Protein AF-0000000065852714 (afdb_homodimer)

Nearest PDB structures (foldseek):
  5vo3-assembly1_A-2  TM=8.495E-01  e=6.512E-72  Haemophilus influenzae
  7lgp-assembly1_A  TM=9.916E-01  e=3.479E-65  Shigella flexneri 2a str. 301
  4ppz-assembly1_A  TM=9.701E-01  e=4.986E-59  Neisseria meningitidis MC58
  1vgy-assembly1_B  TM=9.489E-01  e=3.589E-58  Neisseria meningitidis MC58
  8f8o-assembly1_A  TM=8.451E-01  e=3.925E-59  Acinetobacter baumannii ATCC 17978

Structure (mmCIF, N/CA/C/O backbone):
data_AF-0000000065852714-model_v1
#
loop_
_entity.id
_entity.type
_entity.pdbx_description
1 polymer 'Succinyl-diaminopimelate desuccinylase'
#
loop_
_atom_site.group_PDB
_atom_site.id
_atom_site.type_symbol
_atom_site.label_atom_id
_atom_site.label_alt_id
_atom_site.label_comp_id
_atom_site.label_asym_id
_atom_site.label_entity_id
_atom_site.label_seq_id
_atom_site.pdbx_PDB_ins_code
_atom_site.Cartn_x
_atom_site.Cartn_y
_atom_site.Cartn_z
_atom_site.occupancy
_atom_site.B_iso_or_equiv
_atom_site.auth_seq_id
_atom_site.auth_comp_id
_atom_site.auth_asym_id
_atom_site.auth_atom_id
_atom_site.pdbx_PDB_model_num
ATOM 1 N N . MET A 1 1 ? -9.328 -41.938 -34.969 1 91.12 1 MET A N 1
ATOM 2 C CA . MET A 1 1 ? -8.758 -41.156 -33.906 1 91.12 1 MET A CA 1
ATOM 3 C C . MET A 1 1 ? -9.273 -39.719 -33.938 1 91.12 1 MET A C 1
ATOM 5 O O . MET A 1 1 ? -9.75 -39.188 -32.938 1 91.12 1 MET A O 1
ATOM 9 N N . LYS A 1 2 ? -9.367 -39.156 -35.125 1 94.44 2 LYS A N 1
ATOM 10 C CA . LYS A 1 2 ? -9.773 -37.75 -35.25 1 94.44 2 LYS A CA 1
ATOM 11 C C . LYS A 1 2 ? -11.195 -37.531 -34.719 1 94.44 2 LYS A C 1
ATOM 13 O O . LYS A 1 2 ? -11.414 -36.719 -33.844 1 94.44 2 LYS A O 1
ATOM 18 N N . HIS A 1 3 ? -12.102 -38.344 -35.188 1 96.19 3 HIS A N 1
ATOM 19 C CA . HIS A 1 3 ? -13.492 -38.188 -34.812 1 96.19 3 HIS A CA 1
ATOM 20 C C . HIS A 1 3 ? -13.672 -38.375 -33.312 1 96.19 3 HIS A C 1
ATOM 22 O O . HIS A 1 3 ? -14.359 -37.594 -32.656 1 96.19 3 HIS A O 1
ATOM 28 N N . ASN A 1 4 ? -13.055 -39.375 -32.719 1 97.69 4 ASN A N 1
ATOM 29 C CA . ASN A 1 4 ? -13.195 -39.688 -31.312 1 97.69 4 ASN A CA 1
ATOM 30 C C . ASN A 1 4 ? -12.617 -38.562 -30.438 1 97.69 4 ASN A C 1
ATOM 32 O O . ASN A 1 4 ? -13.211 -38.219 -29.422 1 97.69 4 ASN A O 1
ATOM 36 N N . ILE A 1 5 ? -11.492 -38.031 -30.875 1 98.62 5 ILE A N 1
ATOM 37 C CA . ILE A 1 5 ? -10.852 -36.969 -30.094 1 98.62 5 ILE A CA 1
ATOM 38 C C . ILE A 1 5 ? -11.727 -35.719 -30.109 1 98.62 5 ILE A C 1
ATOM 40 O O . ILE A 1 5 ? -11.992 -35.125 -29.062 1 98.62 5 ILE A O 1
ATOM 44 N N . ILE A 1 6 ? -12.203 -35.375 -31.297 1 98.69 6 ILE A N 1
ATOM 45 C CA . ILE A 1 6 ? -12.945 -34.125 -31.453 1 98.69 6 ILE A CA 1
ATOM 46 C C . ILE A 1 6 ? -14.297 -34.25 -30.75 1 98.69 6 ILE A C 1
ATOM 48 O O . ILE A 1 6 ? -14.719 -33.312 -30.062 1 98.69 6 ILE A O 1
ATOM 52 N N . GLU A 1 7 ? -14.883 -35.344 -30.891 1 98.69 7 GLU A N 1
ATOM 53 C CA . GLU A 1 7 ? -16.172 -35.562 -30.219 1 98.69 7 GLU A CA 1
ATOM 54 C C . GLU A 1 7 ? -16.031 -35.469 -28.703 1 98.69 7 GLU A C 1
ATOM 56 O O . GLU A 1 7 ? -16.812 -34.812 -28.047 1 98.69 7 GLU A O 1
ATOM 61 N N . LEU A 1 8 ? -15.055 -36.125 -28.203 1 98.75 8 LEU A N 1
ATOM 62 C CA . LEU A 1 8 ? -14.852 -36.094 -26.75 1 98.75 8 LEU A CA 1
ATOM 63 C C . LEU A 1 8 ? -14.492 -34.688 -26.297 1 98.75 8 LEU A C 1
ATOM 65 O O . LEU A 1 8 ? -15 -34.219 -25.266 1 98.75 8 LEU A O 1
ATOM 69 N N . ALA A 1 9 ? -13.633 -34 -27.047 1 98.81 9 ALA A N 1
ATOM 70 C CA . ALA A 1 9 ? -13.25 -32.625 -26.688 1 98.81 9 ALA A CA 1
ATOM 71 C C . ALA A 1 9 ? -14.461 -31.703 -26.672 1 98.81 9 ALA A C 1
ATOM 73 O O . ALA A 1 9 ? -14.633 -30.922 -25.719 1 98.81 9 ALA A O 1
ATOM 74 N N . GLN A 1 10 ? -15.273 -31.797 -27.625 1 98.81 10 GLN A N 1
ATOM 75 C CA . GLN A 1 10 ? -16.469 -30.969 -27.688 1 98.81 10 GLN A CA 1
ATOM 76 C C . GLN A 1 10 ? -17.406 -31.25 -26.5 1 98.81 10 GLN A C 1
ATOM 78 O O . GLN A 1 10 ? -17.938 -30.312 -25.891 1 98.81 10 GLN A O 1
ATOM 83 N N . ASN A 1 11 ? -17.578 -32.531 -26.266 1 98.81 11 ASN A N 1
ATOM 84 C CA . ASN A 1 11 ? -18.453 -32.906 -25.156 1 98.81 11 ASN A CA 1
ATOM 85 C C . ASN A 1 11 ? -17.938 -32.344 -23.828 1 98.81 11 ASN A C 1
ATOM 87 O O . ASN A 1 11 ? -18.719 -31.906 -22.984 1 98.81 11 ASN A O 1
ATOM 91 N N . LEU A 1 12 ? -16.672 -32.406 -23.641 1 98.88 12 LEU A N 1
ATOM 92 C CA . LEU A 1 12 ? -16.078 -31.875 -22.422 1 98.88 12 LEU A CA 1
ATOM 93 C C . LEU A 1 12 ? -16.203 -30.359 -22.359 1 98.88 12 LEU A C 1
ATOM 95 O O . LEU A 1 12 ? -16.562 -29.812 -21.312 1 98.88 12 LEU A O 1
ATOM 99 N N . ILE A 1 13 ? -15.938 -29.656 -23.469 1 98.81 13 ILE A N 1
ATOM 100 C CA . ILE A 1 13 ? -15.961 -28.203 -23.516 1 98.81 13 ILE A CA 1
ATOM 101 C C . ILE A 1 13 ? -17.375 -27.703 -23.266 1 98.81 13 ILE A C 1
ATOM 103 O O . ILE A 1 13 ? -17.578 -26.672 -22.609 1 98.81 13 ILE A O 1
ATOM 107 N N . ARG A 1 14 ? -18.312 -28.422 -23.703 1 98.69 14 ARG A N 1
ATOM 108 C CA . ARG A 1 14 ? -19.719 -28.016 -23.578 1 98.69 14 ARG A CA 1
ATOM 109 C C . ARG A 1 14 ? -20.172 -28.125 -22.125 1 98.69 14 ARG A C 1
ATOM 111 O O . ARG A 1 14 ? -21.281 -27.672 -21.797 1 98.69 14 ARG A O 1
ATOM 118 N N . ARG A 1 15 ? -19.359 -28.672 -21.266 1 98.44 15 ARG A N 1
ATOM 119 C CA . ARG A 1 15 ? -19.609 -28.672 -19.828 1 98.44 15 ARG A CA 1
ATOM 120 C C . ARG A 1 15 ? -18.891 -27.516 -19.141 1 98.44 15 ARG A C 1
ATOM 122 O O . ARG A 1 15 ? -17.672 -27.469 -19.125 1 98.44 15 ARG A O 1
ATOM 129 N N . PRO A 1 16 ? -19.641 -26.531 -18.594 1 98.31 16 PRO A N 1
ATOM 130 C CA . PRO A 1 16 ? -19 -25.359 -17.984 1 98.31 16 PRO A CA 1
ATOM 131 C C . PRO A 1 16 ? -18.391 -25.656 -16.625 1 98.31 16 PRO A C 1
ATOM 133 O O . PRO A 1 16 ? -18.859 -25.141 -15.602 1 98.31 16 PRO A O 1
ATOM 136 N N . SER A 1 17 ? -17.328 -26.375 -16.594 1 98.44 17 SER A N 1
ATOM 137 C CA . SER A 1 17 ? -16.703 -26.859 -15.375 1 98.44 17 SER A CA 1
ATOM 138 C C . SER A 1 17 ? -15.758 -25.828 -14.781 1 98.44 17 SER A C 1
ATOM 140 O O . SER A 1 17 ? -14.57 -26.094 -14.586 1 98.44 17 SER A O 1
ATOM 142 N N . VAL A 1 18 ? -16.312 -24.703 -14.414 1 97.5 18 VAL A N 1
ATOM 143 C CA . VAL A 1 18 ? -15.508 -23.672 -13.773 1 97.5 18 VAL A CA 1
ATOM 144 C C . VAL A 1 18 ? -15.055 -24.156 -12.398 1 97.5 18 VAL A C 1
ATOM 146 O O . VAL A 1 18 ? -15.867 -24.641 -11.609 1 97.5 18 VAL A O 1
ATOM 149 N N . SER A 1 19 ? -13.766 -24.078 -12.07 1 95.69 19 SER A N 1
ATOM 150 C CA . SER A 1 19 ? -13.125 -24.625 -10.883 1 95.69 19 SER A CA 1
ATOM 151 C C . SER A 1 19 ? -13.898 -24.266 -9.617 1 95.69 19 SER A C 1
ATOM 153 O O . SER A 1 19 ? -14.266 -23.109 -9.422 1 95.69 19 SER A O 1
ATOM 155 N N . PRO A 1 20 ? -14.133 -25.219 -8.797 1 95.5 20 PRO A N 1
ATOM 156 C CA . PRO A 1 20 ? -13.695 -26.625 -8.875 1 95.5 20 PRO A CA 1
ATOM 157 C C . PRO A 1 20 ? -14.805 -27.562 -9.344 1 95.5 20 PRO A C 1
ATOM 159 O O . PRO A 1 20 ? -14.734 -28.766 -9.109 1 95.5 20 PRO A O 1
ATOM 162 N N . ASP A 1 21 ? -15.781 -26.984 -9.945 1 96.81 21 ASP A N 1
ATOM 163 C CA . ASP A 1 21 ? -16.953 -27.75 -10.383 1 96.81 21 ASP A CA 1
ATOM 164 C C . ASP A 1 21 ? -16.625 -28.578 -11.625 1 96.81 21 ASP A C 1
ATOM 166 O O . ASP A 1 21 ? -16.438 -28.016 -12.711 1 96.81 21 ASP A O 1
ATOM 170 N N . ASP A 1 22 ? -16.672 -29.844 -11.57 1 97.75 22 ASP A N 1
ATOM 171 C CA . ASP A 1 22 ? -16.281 -30.766 -12.641 1 97.75 22 ASP A CA 1
ATOM 172 C C . ASP A 1 22 ? -17.344 -30.828 -13.727 1 97.75 22 ASP A C 1
ATOM 174 O O . ASP A 1 22 ? -17.031 -31.047 -14.906 1 97.75 22 ASP A O 1
ATOM 178 N N . GLN A 1 23 ? -18.594 -30.672 -13.367 1 98.19 23 GLN A N 1
ATOM 179 C CA . GLN A 1 23 ? -19.75 -30.672 -14.25 1 98.19 23 GLN A CA 1
ATOM 180 C C . GLN A 1 23 ? -19.828 -31.969 -15.047 1 98.19 23 GLN A C 1
ATOM 182 O O . GLN A 1 23 ? -20.188 -31.969 -16.219 1 98.19 23 GLN A O 1
ATOM 187 N N . GLY A 1 24 ? -19.375 -33.094 -14.43 1 98.5 24 GLY A N 1
ATOM 188 C CA . GLY A 1 24 ? -19.562 -34.406 -15.023 1 98.5 24 GLY A CA 1
ATOM 189 C C . GLY A 1 24 ? -18.469 -34.781 -16.031 1 98.5 24 GLY A C 1
ATOM 190 O O . GLY A 1 24 ? -18.484 -35.844 -16.609 1 98.5 24 GLY A O 1
ATOM 191 N N . CYS A 1 25 ? -17.547 -33.906 -16.234 1 98.81 25 CYS A N 1
ATOM 192 C CA . CYS A 1 25 ? -16.469 -34.188 -17.188 1 98.81 25 CYS A CA 1
ATOM 193 C C . CYS A 1 25 ? -15.742 -35.469 -16.828 1 98.81 25 CYS A C 1
ATOM 195 O O . CYS A 1 25 ? -15.516 -36.312 -17.703 1 98.81 25 CYS A O 1
ATOM 197 N N . GLN A 1 26 ? -15.344 -35.625 -15.625 1 98.88 26 GLN A N 1
ATOM 198 C CA . GLN A 1 26 ? -14.586 -36.812 -15.211 1 98.88 26 GLN A CA 1
ATOM 199 C C . GLN A 1 26 ? -15.422 -38.062 -15.359 1 98.88 26 GLN A C 1
ATOM 201 O O . GLN A 1 26 ? -14.891 -39.125 -15.703 1 98.88 26 GLN A O 1
ATOM 206 N N . GLN A 1 27 ? -16.672 -37.938 -15.023 1 98.69 27 GLN A N 1
ATOM 207 C CA . GLN A 1 27 ? -17.562 -39.094 -15.195 1 98.69 27 GLN A CA 1
ATOM 208 C C . GLN A 1 27 ? -17.594 -39.562 -16.656 1 98.69 27 GLN A C 1
ATOM 210 O O . GLN A 1 27 ? -17.594 -40.75 -16.938 1 98.69 27 GLN A O 1
ATOM 215 N N . MET A 1 28 ? -17.688 -38.594 -17.516 1 98.56 28 MET A N 1
ATOM 216 C CA . MET A 1 28 ? -17.672 -38.906 -18.938 1 98.56 28 MET A CA 1
ATOM 217 C C . MET A 1 28 ? -16.406 -39.656 -19.328 1 98.56 28 MET A C 1
ATOM 219 O O . MET A 1 28 ? -16.453 -40.656 -20.047 1 98.56 28 MET A O 1
ATOM 223 N N . ILE A 1 29 ? -15.328 -39.188 -18.875 1 98.81 29 ILE A N 1
ATOM 224 C CA . ILE A 1 29 ? -14.047 -39.812 -19.172 1 98.81 29 ILE A CA 1
ATOM 225 C C . ILE A 1 29 ? -13.984 -41.219 -18.547 1 98.81 29 ILE A C 1
ATOM 227 O O . ILE A 1 29 ? -13.594 -42.188 -19.203 1 98.81 29 ILE A O 1
ATOM 231 N N . ALA A 1 30 ? -14.383 -41.312 -17.312 1 98.75 30 ALA A N 1
ATOM 232 C CA . ALA A 1 30 ? -14.344 -42.594 -16.578 1 98.75 30 ALA A CA 1
ATOM 233 C C . ALA A 1 30 ? -15.164 -43.656 -17.297 1 98.75 30 ALA A C 1
ATOM 235 O O . ALA A 1 30 ? -14.758 -44.812 -17.359 1 98.75 30 ALA A O 1
ATOM 236 N N . GLN A 1 31 ? -16.281 -43.25 -17.766 1 98.38 31 GLN A N 1
ATOM 237 C CA . GLN A 1 31 ? -17.141 -44.219 -18.453 1 98.38 31 GLN A CA 1
ATOM 238 C C . GLN A 1 31 ? -16.453 -44.812 -19.672 1 98.38 31 GLN A C 1
ATOM 240 O O . GLN A 1 31 ? -16.547 -46 -19.938 1 98.38 31 GLN A O 1
ATOM 245 N N . ARG A 1 32 ? -15.812 -44 -20.391 1 97.62 32 ARG A N 1
ATOM 246 C CA . ARG A 1 32 ? -15.078 -44.469 -21.562 1 97.62 32 ARG A CA 1
ATOM 247 C C . ARG A 1 32 ? -13.945 -45.406 -21.156 1 97.62 32 ARG A C 1
ATOM 249 O O . ARG A 1 32 ? -13.773 -46.469 -21.766 1 97.62 32 ARG A O 1
ATOM 256 N N . LEU A 1 33 ? -13.234 -45.031 -20.156 1 98.38 33 LEU A N 1
ATOM 257 C CA . LEU A 1 33 ? -12.094 -45.812 -19.688 1 98.38 33 LEU A CA 1
ATOM 258 C C . LEU A 1 33 ? -12.555 -47.156 -19.109 1 98.38 33 LEU A C 1
ATOM 260 O O . LEU A 1 33 ? -11.914 -48.188 -19.328 1 98.38 33 LEU A O 1
ATOM 264 N N . GLU A 1 34 ? -13.57 -47.062 -18.406 1 98.06 34 GLU A N 1
ATOM 265 C CA . GLU A 1 34 ? -14.109 -48.281 -17.781 1 98.06 34 GLU A CA 1
ATOM 266 C C . GLU A 1 34 ? -14.477 -49.312 -18.844 1 98.06 34 GLU A C 1
ATOM 268 O O . GLU A 1 34 ? -14.25 -50.5 -18.641 1 98.06 34 GLU A O 1
ATOM 273 N N . LYS A 1 35 ? -15.055 -48.906 -19.875 1 96.94 35 LYS A N 1
ATOM 274 C CA . LYS A 1 35 ? -15.445 -49.781 -20.969 1 96.94 35 LYS A CA 1
ATOM 275 C C . LYS A 1 35 ? -14.234 -50.5 -21.562 1 96.94 35 LYS A C 1
ATOM 277 O O . LYS A 1 35 ? -14.367 -51.594 -22.109 1 96.94 35 LYS A O 1
ATOM 282 N N . LEU A 1 36 ? -13.156 -49.938 -21.375 1 96.56 36 LEU A N 1
ATOM 283 C CA . LEU A 1 36 ? -11.93 -50.5 -21.938 1 96.56 36 LEU A CA 1
ATOM 284 C C . LEU A 1 36 ? -11.203 -51.344 -20.922 1 96.56 36 LEU A C 1
ATOM 286 O O . LEU A 1 36 ? -10.148 -51.938 -21.219 1 96.56 36 LEU A O 1
ATOM 290 N N . GLY A 1 37 ? -11.68 -51.406 -19.688 1 97.69 37 GLY A N 1
ATOM 291 C CA . GLY A 1 37 ? -11.094 -52.281 -18.672 1 97.69 37 GLY A CA 1
ATOM 292 C C . GLY A 1 37 ? -10.258 -51.531 -17.656 1 97.69 37 GLY A C 1
ATOM 293 O O . GLY A 1 37 ? -9.578 -52.125 -16.844 1 97.69 37 GLY A O 1
ATOM 294 N N . PHE A 1 38 ? -10.258 -50.219 -17.703 1 98.56 38 PHE A N 1
ATOM 295 C CA . PHE A 1 38 ? -9.594 -49.469 -16.641 1 98.56 38 PHE A CA 1
ATOM 296 C C . PHE A 1 38 ? -10.32 -49.656 -15.312 1 98.56 38 PHE A C 1
ATOM 298 O O . PHE A 1 38 ? -11.547 -49.656 -15.266 1 98.56 38 PHE A O 1
ATOM 305 N N . THR A 1 39 ? -9.547 -49.781 -14.258 1 98.56 39 THR A N 1
ATOM 306 C CA . THR A 1 39 ? -10.094 -49.688 -12.906 1 98.56 39 THR A CA 1
ATOM 307 C C . THR A 1 39 ? -10.242 -48.219 -12.492 1 98.56 39 THR A C 1
ATOM 309 O O . THR A 1 39 ? -9.273 -47.469 -12.523 1 98.56 39 THR A O 1
ATOM 312 N N . ILE A 1 40 ? -11.484 -47.906 -12.07 1 98.69 40 ILE A N 1
ATOM 313 C CA . ILE A 1 40 ? -11.797 -46.531 -11.742 1 98.69 40 ILE A CA 1
ATOM 314 C C . ILE A 1 40 ? -11.773 -46.344 -10.227 1 98.69 40 ILE A C 1
ATOM 316 O O . ILE A 1 40 ? -12.375 -47.125 -9.484 1 98.69 40 ILE A O 1
ATOM 320 N N . GLU A 1 41 ? -11.039 -45.344 -9.828 1 98.75 41 GLU A N 1
ATOM 321 C CA . GLU A 1 41 ? -11.086 -44.938 -8.43 1 98.75 41 GLU A CA 1
ATOM 322 C C . GLU A 1 41 ? -11.414 -43.438 -8.32 1 98.75 41 GLU A C 1
ATOM 324 O O . GLU A 1 41 ? -10.617 -42.594 -8.734 1 98.75 41 GLU A O 1
ATOM 329 N N . TRP A 1 42 ? -12.594 -43.188 -7.785 1 98.56 42 TRP A N 1
ATOM 330 C CA . TRP A 1 42 ? -12.977 -41.812 -7.48 1 98.56 42 TRP A CA 1
ATOM 331 C C . TRP A 1 42 ? -12.336 -41.344 -6.176 1 98.56 42 TRP A C 1
ATOM 333 O O . TRP A 1 42 ? -12.328 -42.062 -5.184 1 98.56 42 TRP A O 1
ATOM 343 N N . MET A 1 43 ? -11.758 -40.125 -6.172 1 98.38 43 MET A N 1
ATOM 344 C CA . MET A 1 43 ? -11.125 -39.562 -4.984 1 98.38 43 MET A CA 1
ATOM 345 C C . MET A 1 43 ? -11.664 -38.156 -4.707 1 98.38 43 MET A C 1
ATOM 347 O O . MET A 1 43 ? -10.953 -37.188 -4.895 1 98.38 43 MET A O 1
ATOM 351 N N . PRO A 1 44 ? -12.859 -38.125 -4.172 1 97.81 44 PRO A N 1
ATOM 352 C CA . PRO A 1 44 ? -13.391 -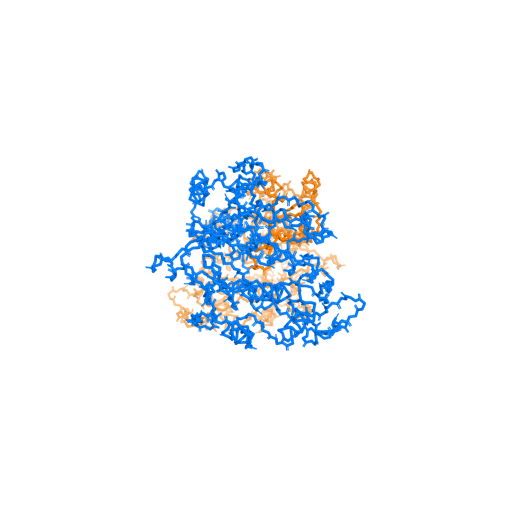36.812 -3.797 1 97.81 44 PRO A CA 1
ATOM 353 C C . PRO A 1 44 ? -12.727 -36.25 -2.545 1 97.81 44 PRO A C 1
ATOM 355 O O . PRO A 1 44 ? -12.516 -36.969 -1.57 1 97.81 44 PRO A O 1
ATOM 358 N N . PHE A 1 45 ? -12.328 -35.062 -2.574 1 97.81 45 PHE A N 1
ATOM 359 C CA . PHE A 1 45 ? -11.844 -34.312 -1.433 1 97.81 45 PHE A CA 1
ATOM 360 C C . PHE A 1 45 ? -12.547 -32.969 -1.344 1 97.81 45 PHE A C 1
ATOM 362 O O . PHE A 1 45 ? -12.359 -32.094 -2.209 1 97.81 45 PHE A O 1
ATOM 369 N N . ASN A 1 46 ? -13.383 -32.781 -0.321 1 96.62 46 ASN A N 1
ATOM 370 C CA . ASN A 1 46 ? -14.203 -31.562 -0.181 1 96.62 46 ASN A CA 1
ATOM 371 C C . ASN A 1 46 ? -15.039 -31.312 -1.429 1 96.62 46 ASN A C 1
ATOM 373 O O . ASN A 1 46 ? -15.797 -32.188 -1.859 1 96.62 46 ASN A O 1
ATOM 377 N N . ASN A 1 47 ? -14.867 -30.156 -2.051 1 96.06 47 ASN A N 1
ATOM 378 C CA . ASN A 1 47 ? -15.695 -29.844 -3.211 1 96.06 47 ASN A CA 1
ATOM 379 C C . ASN A 1 47 ? -14.977 -30.172 -4.516 1 96.06 47 ASN A C 1
ATOM 381 O O . ASN A 1 47 ? -15.391 -29.734 -5.59 1 96.06 47 ASN A O 1
ATOM 385 N N . THR A 1 48 ? -13.93 -30.984 -4.41 1 97.81 48 THR A N 1
ATOM 386 C CA . THR A 1 48 ? -13.102 -31.297 -5.566 1 97.81 48 THR A CA 1
ATOM 387 C C . THR A 1 48 ? -13.211 -32.781 -5.922 1 97.81 48 THR A C 1
ATOM 389 O O . THR A 1 48 ? -13.102 -33.625 -5.051 1 97.81 48 THR A O 1
ATOM 392 N N . LEU A 1 49 ? -13.492 -33.031 -7.18 1 98.25 49 LEU A N 1
ATOM 393 C CA . LEU A 1 49 ? -13.5 -34.406 -7.664 1 98.25 49 LEU A CA 1
ATOM 394 C C . LEU A 1 49 ? -12.188 -34.75 -8.359 1 98.25 49 LEU A C 1
ATOM 396 O O . LEU A 1 49 ? -11.656 -33.938 -9.133 1 98.25 49 LEU A O 1
ATOM 400 N N . ASN A 1 50 ? -11.648 -35.906 -8.016 1 98.75 50 ASN A N 1
ATOM 401 C CA . ASN A 1 50 ? -10.453 -36.469 -8.656 1 98.75 50 ASN A CA 1
ATOM 402 C C . ASN A 1 50 ? -10.664 -37.906 -9.125 1 98.75 50 ASN A C 1
ATOM 404 O O . ASN A 1 50 ? -11.398 -38.656 -8.492 1 98.75 50 ASN A O 1
ATOM 408 N N . LEU A 1 51 ? -10.023 -38.188 -10.227 1 98.81 51 LEU A N 1
ATOM 409 C CA . LEU A 1 51 ? -10.102 -39.5 -10.812 1 98.81 51 LEU A CA 1
ATOM 410 C C . LEU A 1 51 ? -8.719 -40.156 -10.914 1 98.81 51 LEU A C 1
ATOM 412 O O . LEU A 1 51 ? -7.785 -39.531 -11.438 1 98.81 51 LEU A O 1
ATOM 416 N N . TRP A 1 52 ? -8.539 -41.281 -10.312 1 98.81 52 TRP A N 1
ATOM 417 C CA . TRP A 1 52 ? -7.406 -42.188 -10.523 1 98.81 52 TRP A CA 1
ATOM 418 C C . TRP A 1 52 ? -7.836 -43.469 -11.227 1 98.81 52 TRP A C 1
ATOM 420 O O . TRP A 1 52 ? -8.602 -44.25 -10.664 1 98.81 52 TRP A O 1
ATOM 430 N N . ALA A 1 53 ? -7.43 -43.656 -12.492 1 98.81 53 ALA A N 1
ATOM 431 C CA . ALA A 1 53 ? -7.816 -44.812 -13.289 1 98.81 53 ALA A CA 1
ATOM 432 C C . ALA A 1 53 ? -6.59 -45.562 -13.789 1 98.81 53 ALA A C 1
ATOM 434 O O . ALA A 1 53 ? -5.594 -44.969 -14.18 1 98.81 53 ALA A O 1
ATOM 435 N N . LYS A 1 54 ? -6.637 -46.875 -13.773 1 98.56 54 LYS A N 1
ATOM 436 C CA . LYS A 1 54 ? -5.484 -47.688 -14.18 1 98.56 54 LYS A CA 1
ATOM 437 C C . LYS A 1 54 ? -5.91 -48.844 -15.078 1 98.56 54 LYS A C 1
ATOM 439 O O . LYS A 1 54 ? -6.988 -49.406 -14.898 1 98.56 54 LYS A O 1
ATOM 444 N N . HIS A 1 55 ? -5.102 -49.125 -15.977 1 98.69 55 HIS A N 1
ATOM 445 C CA . HIS A 1 55 ? -5.18 -50.344 -16.797 1 98.69 55 HIS A CA 1
ATOM 446 C C . HIS A 1 55 ? -3.842 -51.062 -16.844 1 98.69 55 HIS A C 1
ATOM 448 O O . HIS A 1 55 ? -2.801 -50.438 -17.078 1 98.69 55 HIS A O 1
ATOM 454 N N . GLY A 1 56 ? -3.904 -52.344 -16.703 1 97.06 56 GLY A N 1
ATOM 455 C CA . GLY A 1 56 ? -2.686 -53.125 -16.641 1 97.06 56 GLY A CA 1
ATOM 456 C C . GLY A 1 56 ? -2.152 -53.312 -15.227 1 97.06 56 GLY A C 1
ATOM 457 O O . GLY A 1 56 ? -2.83 -52.938 -14.258 1 97.06 56 GLY A O 1
ATOM 458 N N . CYS A 1 57 ? -1.037 -54.062 -15.164 1 93.69 57 CYS A N 1
ATOM 459 C CA . CYS A 1 57 ? -0.429 -54.312 -13.867 1 93.69 57 CYS A CA 1
ATOM 460 C C . CYS A 1 57 ? 1.092 -54.281 -13.953 1 93.69 57 CYS A C 1
ATOM 462 O O . CYS A 1 57 ? 1.663 -54.531 -15.008 1 93.69 57 CYS A O 1
ATOM 464 N N . GLY A 1 58 ? 1.682 -53.781 -12.844 1 93.12 58 GLY A N 1
ATOM 465 C CA . GLY A 1 58 ? 3.133 -53.781 -12.75 1 93.12 58 GLY A CA 1
ATOM 466 C C . GLY A 1 58 ? 3.785 -52.531 -13.25 1 93.12 58 GLY A C 1
ATOM 467 O O . GLY A 1 58 ? 3.107 -51.5 -13.469 1 93.12 58 GLY A O 1
ATOM 468 N N . ALA A 1 59 ? 5.164 -52.531 -13.422 1 95.81 59 ALA A N 1
ATOM 469 C CA . ALA A 1 59 ? 5.969 -51.375 -13.828 1 95.81 59 ALA A CA 1
ATOM 470 C C . ALA A 1 59 ? 6.324 -51.469 -15.312 1 95.81 59 ALA A C 1
ATOM 472 O O . ALA A 1 59 ? 6.406 -52.531 -15.883 1 95.81 59 ALA A O 1
ATOM 473 N N . PRO A 1 60 ? 6.48 -50.406 -15.875 1 98 60 PRO A N 1
ATOM 474 C CA . PRO A 1 60 ? 6.371 -49.031 -15.32 1 98 60 PRO A CA 1
ATOM 475 C C . PRO A 1 60 ? 4.93 -48.531 -15.273 1 98 60 PRO A C 1
ATOM 477 O O . PRO A 1 60 ? 4.066 -49.062 -15.977 1 98 60 PRO A O 1
ATOM 480 N N . VAL A 1 61 ? 4.672 -47.625 -14.375 1 98.56 61 VAL A N 1
ATOM 481 C CA . VAL A 1 61 ? 3.396 -46.906 -14.344 1 98.56 61 VAL A CA 1
ATOM 482 C C . VAL A 1 61 ? 3.514 -45.594 -15.109 1 98.56 61 VAL A C 1
ATOM 484 O O . VAL A 1 61 ? 4.293 -44.719 -14.734 1 98.56 61 VAL A O 1
ATOM 487 N N . ILE A 1 62 ? 2.74 -45.5 -16.203 1 98.69 62 ILE A N 1
ATOM 488 C CA . ILE A 1 62 ? 2.678 -44.281 -17.031 1 98.69 62 ILE A CA 1
ATOM 489 C C . ILE A 1 62 ? 1.357 -43.562 -16.781 1 98.69 62 ILE A C 1
ATOM 491 O O . ILE A 1 62 ? 0.285 -44.094 -17.078 1 98.69 62 ILE A O 1
ATOM 495 N N . ALA A 1 63 ? 1.482 -42.344 -16.25 1 98.81 63 ALA A N 1
ATOM 496 C CA . ALA A 1 63 ? 0.267 -41.594 -15.93 1 98.81 63 ALA A CA 1
ATOM 497 C C . ALA A 1 63 ? 0.079 -40.438 -16.891 1 98.81 63 ALA A C 1
ATOM 499 O O . ALA A 1 63 ? 1.015 -39.656 -17.141 1 98.81 63 ALA A O 1
ATOM 500 N N . PHE A 1 64 ? -1.102 -40.344 -17.469 1 98.88 64 PHE A N 1
ATOM 501 C CA . PHE A 1 64 ? -1.581 -39.094 -18.062 1 98.88 64 PHE A CA 1
ATOM 502 C C . PHE A 1 64 ? -2.258 -38.219 -17 1 98.88 64 PHE A C 1
ATOM 504 O O . PHE A 1 64 ? -3.178 -38.656 -16.312 1 98.88 64 PHE A O 1
ATOM 511 N N . ALA A 1 65 ? -1.724 -37.031 -16.859 1 98.75 65 ALA A N 1
ATOM 512 C CA . ALA A 1 65 ? -2.293 -36.125 -15.867 1 98.75 65 ALA A CA 1
ATOM 513 C C . ALA A 1 65 ? -2.91 -34.906 -16.531 1 98.75 65 ALA A C 1
ATOM 515 O O . ALA A 1 65 ? -2.359 -34.375 -17.516 1 98.75 65 ALA A O 1
ATOM 516 N N . GLY A 1 66 ? -4.02 -34.438 -16.016 1 98.25 66 GLY A N 1
ATOM 517 C CA . GLY A 1 66 ? -4.695 -33.25 -16.5 1 98.25 66 GLY A CA 1
ATOM 518 C C . GLY A 1 66 ? -5.836 -32.781 -15.617 1 98.25 66 GLY A C 1
ATOM 519 O O . GLY A 1 66 ? -6.008 -33.312 -14.508 1 98.25 66 GLY A O 1
ATOM 520 N N . HIS A 1 67 ? -6.535 -31.719 -16.016 1 98.62 67 HIS A N 1
ATOM 521 C CA . HIS A 1 67 ? -7.633 -31.188 -15.211 1 98.62 67 HIS A CA 1
ATOM 522 C C . HIS A 1 67 ? -8.836 -30.828 -16.078 1 98.62 67 HIS A C 1
ATOM 524 O O . HIS A 1 67 ? -8.672 -30.469 -17.25 1 98.62 67 HIS A O 1
ATOM 530 N N . THR A 1 68 ? -10 -30.969 -15.492 1 98.75 68 THR A N 1
ATOM 531 C CA . THR A 1 68 ? -11.242 -30.734 -16.219 1 98.75 68 THR A CA 1
ATOM 532 C C . THR A 1 68 ? -11.766 -29.328 -15.938 1 98.75 68 THR A C 1
ATOM 534 O O . THR A 1 68 ? -12.633 -28.828 -16.672 1 98.75 68 THR A O 1
ATOM 537 N N . ASP A 1 69 ? -11.273 -28.719 -14.82 1 98.25 69 ASP A N 1
ATOM 538 C CA . ASP A 1 69 ? -11.758 -27.391 -14.469 1 98.25 69 ASP A CA 1
ATOM 539 C C . ASP A 1 69 ? -11.156 -26.328 -15.383 1 98.25 69 ASP A C 1
ATOM 541 O O . ASP A 1 69 ? -10.078 -26.531 -15.953 1 98.25 69 ASP A O 1
ATOM 545 N N . VAL A 1 70 ? -11.984 -25.25 -15.547 1 97.62 70 VAL A N 1
ATOM 546 C CA . VAL A 1 70 ? -11.547 -24.125 -16.359 1 97.62 70 VAL A CA 1
ATOM 547 C C . VAL A 1 70 ? -11.703 -22.828 -15.57 1 97.62 70 VAL A C 1
ATOM 549 O O . VAL A 1 70 ? -12.367 -22.812 -14.531 1 97.62 70 VAL A O 1
ATOM 552 N N . VAL A 1 71 ? -11.031 -21.766 -15.984 1 95.5 71 VAL A N 1
ATOM 553 C CA . VAL A 1 71 ? -11.172 -20.453 -15.375 1 95.5 71 VAL A CA 1
ATOM 554 C C . VAL A 1 71 ? -12.477 -19.797 -15.828 1 95.5 71 VAL A C 1
ATOM 556 O O . VAL A 1 71 ? -13.07 -20.219 -16.828 1 95.5 71 VAL A O 1
ATOM 559 N N . PRO A 1 72 ? -12.953 -18.812 -15.109 1 94 72 PRO A N 1
ATOM 560 C CA . PRO A 1 72 ? -14.148 -18.094 -15.547 1 94 72 PRO A CA 1
ATOM 561 C C . PRO A 1 72 ? -14.023 -17.547 -16.969 1 94 72 PRO A C 1
ATOM 563 O O . PRO A 1 72 ? -12.914 -17.281 -17.422 1 94 72 PRO A O 1
ATOM 566 N N . THR A 1 73 ? -15.133 -17.344 -17.641 1 94.94 73 THR A N 1
ATOM 567 C CA . THR A 1 73 ? -15.148 -16.969 -19.047 1 94.94 73 THR A CA 1
ATOM 568 C C . THR A 1 73 ? -14.906 -15.477 -19.219 1 94.94 73 THR A C 1
ATOM 570 O O . THR A 1 73 ? -14.609 -15 -20.312 1 94.94 73 THR A O 1
ATOM 573 N N . GLY A 1 74 ? -15.031 -14.789 -18.172 1 91.31 74 GLY A N 1
ATOM 574 C CA . GLY A 1 74 ? -15.133 -13.344 -18.328 1 91.31 74 GLY A CA 1
ATOM 575 C C . GLY A 1 74 ? -16.438 -12.906 -18.969 1 91.31 74 GLY A C 1
ATOM 576 O O . GLY A 1 74 ? -17.469 -13.586 -18.828 1 91.31 74 GLY A O 1
ATOM 577 N N . ASP A 1 75 ? -16.469 -11.719 -19.641 1 93.5 75 ASP A N 1
ATOM 578 C CA . ASP A 1 75 ? -17.656 -11.188 -20.297 1 93.5 75 ASP A CA 1
ATOM 579 C C . ASP A 1 75 ? -18.016 -12 -21.531 1 93.5 75 ASP A C 1
ATOM 581 O O . ASP A 1 75 ? -17.328 -11.906 -22.562 1 93.5 75 ASP A O 1
ATOM 585 N N . LYS A 1 76 ? -19.109 -12.703 -21.531 1 93.62 76 LYS A N 1
ATOM 586 C CA . LYS A 1 76 ? -19.531 -13.602 -22.594 1 93.62 76 LYS A CA 1
ATOM 587 C C . LYS A 1 76 ? -19.781 -12.828 -23.891 1 93.62 76 LYS A C 1
ATOM 589 O O . LYS A 1 76 ? -19.609 -13.375 -24.984 1 93.62 76 LYS A O 1
ATOM 594 N N . SER A 1 77 ? -20.062 -11.57 -23.656 1 96 77 SER A N 1
ATOM 595 C CA . SER A 1 77 ? -20.375 -10.758 -24.828 1 96 77 SER A CA 1
ATOM 596 C C . SER A 1 77 ? -19.141 -10.5 -25.672 1 96 77 SER A C 1
ATOM 598 O O . SER A 1 77 ? -19.266 -10.109 -26.844 1 96 77 SER A O 1
ATOM 600 N N . GLN A 1 78 ? -18.047 -10.797 -25.141 1 95.81 78 GLN A N 1
ATOM 601 C CA . GLN A 1 78 ? -16.797 -10.547 -25.859 1 95.81 78 GLN A CA 1
ATOM 602 C C . GLN A 1 78 ? -16.375 -11.773 -26.656 1 95.81 78 GLN A C 1
ATOM 604 O O . GLN A 1 78 ? -15.398 -11.719 -27.406 1 95.81 78 GLN A O 1
ATOM 609 N N . TRP A 1 79 ? -17.109 -12.844 -26.5 1 96.69 79 TRP A N 1
ATOM 610 C CA . TRP A 1 79 ? -16.781 -14.07 -27.219 1 96.69 79 TRP A CA 1
ATOM 611 C C . TRP A 1 79 ? -17.438 -14.086 -28.594 1 96.69 79 TRP A C 1
ATOM 613 O O . TRP A 1 79 ? -18.625 -13.766 -28.719 1 96.69 79 TRP A O 1
ATOM 623 N N . VAL A 1 80 ? -16.625 -14.383 -29.578 1 97.19 80 VAL A N 1
ATOM 624 C CA . VAL A 1 80 ? -17.188 -14.547 -30.906 1 97.19 80 VAL A CA 1
ATOM 625 C C . VAL A 1 80 ? -18.109 -15.766 -30.938 1 97.19 80 VAL A C 1
ATOM 627 O O . VAL A 1 80 ? -19.188 -15.719 -31.547 1 97.19 80 VAL A O 1
ATOM 630 N N . TYR A 1 81 ? -17.641 -16.891 -30.391 1 97.44 81 TYR A N 1
ATOM 631 C CA . TYR A 1 81 ? -18.422 -18.094 -30.172 1 97.44 81 TYR A CA 1
ATOM 632 C C . TYR A 1 81 ? -18.594 -18.375 -28.688 1 97.44 81 TYR A C 1
ATOM 634 O O . TYR A 1 81 ? -17.641 -18.25 -27.906 1 97.44 81 TYR A O 1
ATOM 642 N N . PRO A 1 82 ? -19.812 -18.688 -28.312 1 97.62 82 PRO A N 1
ATOM 643 C CA . PRO A 1 82 ? -20.031 -18.891 -26.875 1 97.62 82 PRO A CA 1
ATOM 644 C C . PRO A 1 82 ? -19.047 -19.875 -26.25 1 97.62 82 PRO A C 1
ATOM 646 O O . PRO A 1 82 ? -18.719 -20.891 -26.875 1 97.62 82 PRO A O 1
ATOM 649 N N . PRO A 1 83 ? -18.562 -19.562 -25.094 1 98.44 83 PRO A N 1
ATOM 650 C CA . PRO A 1 83 ? -17.422 -20.266 -24.5 1 98.44 83 PRO A CA 1
ATOM 651 C C . PRO A 1 83 ? -17.703 -21.75 -24.281 1 98.44 83 PRO A C 1
ATOM 653 O O . PRO A 1 83 ? -16.766 -22.547 -24.141 1 98.44 83 PRO A O 1
ATOM 656 N N . PHE A 1 84 ? -18.969 -22.234 -24.266 1 98.62 84 PHE A N 1
ATOM 657 C CA . PHE A 1 84 ? -19.234 -23.625 -23.922 1 98.62 84 PHE A CA 1
ATOM 658 C C . PHE A 1 84 ? -20.078 -24.281 -25 1 98.62 84 PHE A C 1
ATOM 660 O O . PHE A 1 84 ? -20.875 -25.188 -24.703 1 98.62 84 PHE A O 1
ATOM 667 N N . GLU A 1 85 ? -19.859 -23.844 -26.219 1 98.44 85 GLU A N 1
ATOM 668 C CA . GLU A 1 85 ? -20.578 -24.453 -27.328 1 98.44 85 GLU A CA 1
ATOM 669 C C . GLU A 1 85 ? -19.656 -25.312 -28.188 1 98.44 85 GLU A C 1
ATOM 671 O O . GLU A 1 85 ? -20.125 -26.141 -28.984 1 98.44 85 GLU A O 1
ATOM 676 N N . ALA A 1 86 ? -18.359 -25.125 -28.062 1 98.56 86 ALA A N 1
ATOM 677 C CA . ALA A 1 86 ? -17.359 -25.953 -28.719 1 98.56 86 ALA A CA 1
ATOM 678 C C . ALA A 1 86 ? -17.531 -25.938 -30.234 1 98.56 86 ALA A C 1
ATOM 680 O O . ALA A 1 86 ? -17.547 -26.984 -30.875 1 98.56 86 ALA A O 1
ATOM 681 N N . GLU A 1 87 ? -17.609 -24.766 -30.734 1 98.44 87 GLU A N 1
ATOM 682 C CA . GLU A 1 87 ? -17.781 -24.625 -32.188 1 98.44 87 GLU A CA 1
ATOM 683 C C . GLU A 1 87 ? -16.453 -24.844 -32.906 1 98.44 87 GLU A C 1
ATOM 685 O O . GLU A 1 87 ? -15.398 -24.438 -32.406 1 98.44 87 GLU A O 1
ATOM 690 N N . ILE A 1 88 ? -16.562 -25.531 -34.094 1 98.5 88 ILE A N 1
ATOM 691 C CA . ILE A 1 88 ? -15.383 -25.672 -34.969 1 98.5 88 ILE A CA 1
ATOM 692 C C . ILE A 1 88 ? -15.531 -24.797 -36.188 1 98.5 88 ILE A C 1
ATOM 694 O O . ILE A 1 88 ? -16.5 -24.938 -36.938 1 98.5 88 ILE A O 1
ATOM 698 N N . VAL A 1 89 ? -14.633 -23.859 -36.281 1 98.19 89 VAL A N 1
ATOM 699 C CA . VAL A 1 89 ? -14.602 -22.969 -37.438 1 98.19 89 VAL A CA 1
ATOM 700 C C . VAL A 1 89 ? -13.203 -22.969 -38.062 1 98.19 89 VAL A C 1
ATOM 702 O O . VAL A 1 89 ? -12.227 -22.641 -37.375 1 98.19 89 VAL A O 1
ATOM 705 N N . ASP A 1 90 ? -13.07 -23.344 -39.375 1 97.06 90 ASP A N 1
ATOM 706 C CA . ASP A 1 90 ? -11.797 -23.312 -40.094 1 97.06 90 ASP A CA 1
ATOM 707 C C . ASP A 1 90 ? -10.711 -24.078 -39.312 1 97.06 90 ASP A C 1
ATOM 709 O O . ASP A 1 90 ? -9.648 -23.516 -39.031 1 97.06 90 ASP A O 1
ATOM 713 N N . ASP A 1 91 ? -10.938 -25.25 -38.812 1 98.06 91 ASP A N 1
ATOM 714 C CA . ASP A 1 91 ? -10.039 -26.203 -38.156 1 98.06 91 ASP A CA 1
ATOM 715 C C . ASP A 1 91 ? -9.742 -25.781 -36.719 1 98.06 91 ASP A C 1
ATOM 717 O O . ASP A 1 91 ? -8.828 -26.328 -36.094 1 98.06 91 ASP A O 1
ATOM 721 N N . MET A 1 92 ? -10.508 -24.734 -36.312 1 98.56 92 MET A N 1
ATOM 722 C CA . MET A 1 92 ? -10.305 -24.297 -34.938 1 98.56 92 MET A CA 1
ATOM 723 C C . MET A 1 92 ? -11.492 -24.672 -34.062 1 98.56 92 MET A C 1
ATOM 725 O O . MET A 1 92 ? -12.633 -24.344 -34.375 1 98.56 92 MET A O 1
ATOM 729 N N . LEU A 1 93 ? -11.203 -25.359 -33.031 1 98.75 93 LEU A N 1
ATOM 730 C CA . LEU A 1 93 ? -12.188 -25.688 -32 1 98.75 93 LEU A CA 1
ATOM 731 C C . LEU A 1 93 ? -12.219 -24.609 -30.906 1 98.75 93 LEU A C 1
ATOM 733 O O . LEU A 1 93 ? -11.266 -24.484 -30.141 1 98.75 93 LEU A O 1
ATOM 737 N N . TYR A 1 94 ? -13.352 -23.859 -30.828 1 98.62 94 TYR A N 1
ATOM 738 C CA . TYR A 1 94 ? -13.492 -22.75 -29.891 1 98.62 94 TYR A CA 1
ATOM 739 C C . TYR A 1 94 ? -14.188 -23.203 -28.609 1 98.62 94 TYR A C 1
ATOM 741 O O . TYR A 1 94 ? -15.133 -24 -28.656 1 98.62 94 TYR A O 1
ATOM 749 N N . GLY A 1 95 ? -13.648 -22.672 -27.5 1 98.62 95 GLY A N 1
ATOM 750 C CA . GLY A 1 95 ? -14.312 -22.891 -26.234 1 98.62 95 GLY A CA 1
ATOM 751 C C . GLY A 1 95 ? -13.375 -22.766 -25.047 1 98.62 95 GLY A C 1
ATOM 752 O O . GLY A 1 95 ? -12.18 -23.047 -25.156 1 98.62 95 GLY A O 1
ATOM 753 N N . ARG A 1 96 ? -14 -22.344 -23.875 1 98.5 96 ARG A N 1
ATOM 754 C CA . ARG A 1 96 ? -13.227 -22.344 -22.641 1 98.5 96 ARG A CA 1
ATOM 755 C C . ARG A 1 96 ? -12.766 -23.75 -22.281 1 98.5 96 ARG A C 1
ATOM 757 O O . ARG A 1 96 ? -13.586 -24.656 -22.141 1 98.5 96 ARG A O 1
ATOM 764 N N . GLY A 1 97 ? -11.43 -23.984 -22.25 1 98.06 97 GLY A N 1
ATOM 765 C CA . GLY A 1 97 ? -10.859 -25.297 -21.969 1 98.06 97 GLY A CA 1
ATOM 766 C C . GLY A 1 97 ? -10.359 -26 -23.219 1 98.06 97 GLY A C 1
ATOM 767 O O . GLY A 1 97 ? -9.727 -27.062 -23.109 1 98.06 97 GLY A O 1
ATOM 768 N N . ALA A 1 98 ? -10.523 -25.359 -24.344 1 98.62 98 ALA A N 1
ATOM 769 C CA . ALA A 1 98 ? -10.094 -26.016 -25.578 1 98.62 98 ALA A CA 1
ATOM 770 C C . ALA A 1 98 ? -8.594 -26.266 -25.562 1 98.62 98 ALA A C 1
ATOM 772 O O . ALA A 1 98 ? -8.133 -27.359 -25.891 1 98.62 98 ALA A O 1
ATOM 773 N N . ALA A 1 99 ? -7.93 -25.266 -25.156 1 98.06 99 ALA A N 1
ATOM 774 C CA . ALA A 1 99 ? -6.477 -25.359 -25.094 1 98.06 99 ALA A CA 1
ATOM 775 C C . ALA A 1 99 ? -6.016 -25.734 -23.688 1 98.06 99 ALA A C 1
ATOM 777 O O . ALA A 1 99 ? -5.109 -26.547 -23.516 1 98.06 99 ALA A O 1
ATOM 778 N N . ASP A 1 100 ? -6.641 -25.375 -22.562 1 97.31 100 ASP A N 1
ATOM 779 C CA . ASP A 1 100 ? -6.211 -25.531 -21.172 1 97.31 100 ASP A CA 1
ATOM 780 C C . ASP A 1 100 ? -7.309 -26.172 -20.328 1 97.31 100 ASP A C 1
ATOM 782 O O . ASP A 1 100 ? -8.078 -25.484 -19.672 1 97.31 100 ASP A O 1
ATOM 786 N N . MET A 1 101 ? -7.551 -27.422 -20.25 1 97.62 101 MET A N 1
ATOM 787 C CA . MET A 1 101 ? -6.809 -28.312 -21.141 1 97.62 101 MET A CA 1
ATOM 788 C C . MET A 1 101 ? -7.656 -29.516 -21.547 1 97.62 101 MET A C 1
ATOM 790 O O . MET A 1 101 ? -7.145 -30.625 -21.656 1 97.62 101 MET A O 1
ATOM 794 N N . LYS A 1 102 ? -8.969 -29.281 -21.703 1 98.69 102 LYS A N 1
ATOM 795 C CA . LYS A 1 102 ? -9.898 -30.359 -22.047 1 98.69 102 LYS A CA 1
ATOM 796 C C . LYS A 1 102 ? -9.562 -30.953 -23.406 1 98.69 102 LYS A C 1
ATOM 798 O O . LYS A 1 102 ? -9.812 -32.125 -23.656 1 98.69 102 LYS A O 1
ATOM 803 N N . GLY A 1 103 ? -9.031 -30.141 -24.297 1 98.56 103 GLY A N 1
ATOM 804 C CA . GLY A 1 103 ? -8.547 -30.672 -25.562 1 98.56 103 GLY A CA 1
ATOM 805 C C . GLY A 1 103 ? -7.496 -31.75 -25.406 1 98.56 103 GLY A C 1
ATOM 806 O O . GLY A 1 103 ? -7.629 -32.844 -25.953 1 98.56 103 GLY A O 1
ATOM 807 N N . SER A 1 104 ? -6.496 -31.453 -24.625 1 98.75 104 SER A N 1
ATOM 808 C CA . SER A 1 104 ? -5.441 -32.438 -24.359 1 98.75 104 SER A CA 1
ATOM 809 C C . SER A 1 104 ? -5.992 -33.656 -23.656 1 98.75 104 SER A C 1
ATOM 811 O O . SER A 1 104 ? -5.555 -34.781 -23.938 1 98.75 104 SER A O 1
ATOM 813 N N . LEU A 1 105 ? -6.898 -33.469 -22.734 1 98.75 105 LEU A N 1
ATOM 814 C CA . LEU A 1 105 ? -7.5 -34.625 -22.047 1 98.75 105 LEU A CA 1
ATOM 815 C C . LEU A 1 105 ? -8.172 -35.562 -23.047 1 98.75 105 LEU A C 1
ATOM 817 O O . LEU A 1 105 ? -8.008 -36.781 -22.953 1 98.75 105 LEU A O 1
ATOM 821 N N . ALA A 1 106 ? -8.922 -34.969 -23.953 1 98.88 106 ALA A N 1
ATOM 822 C CA . ALA A 1 106 ? -9.578 -35.781 -24.969 1 98.88 106 ALA A CA 1
ATOM 823 C C . ALA A 1 106 ? -8.555 -36.562 -25.797 1 98.88 106 ALA A C 1
ATOM 825 O O . ALA A 1 106 ? -8.727 -37.781 -26.031 1 98.88 106 ALA A O 1
ATOM 826 N N . ALA A 1 107 ? -7.508 -35.906 -26.172 1 98.88 107 ALA A N 1
ATOM 827 C CA . ALA A 1 107 ? -6.453 -36.531 -26.953 1 98.88 107 ALA A CA 1
ATOM 828 C C . ALA A 1 107 ? -5.797 -37.688 -26.172 1 98.88 107 ALA A C 1
ATOM 830 O O . ALA A 1 107 ? -5.527 -38.75 -26.719 1 98.88 107 ALA A O 1
ATOM 831 N N . MET A 1 108 ? -5.527 -37.469 -24.922 1 98.88 108 MET A N 1
ATOM 832 C CA . MET A 1 108 ? -4.898 -38.469 -24.047 1 98.88 108 MET A CA 1
ATOM 833 C C . MET A 1 108 ? -5.777 -39.719 -23.906 1 98.88 108 MET A C 1
ATOM 835 O O . MET A 1 108 ? -5.297 -40.844 -24.031 1 98.88 108 MET A O 1
ATOM 839 N N . VAL A 1 109 ? -7.047 -39.469 -23.656 1 98.88 109 VAL A N 1
ATOM 840 C CA . VAL A 1 109 ? -7.988 -40.562 -23.438 1 98.88 109 VAL A CA 1
ATOM 841 C C . VAL A 1 109 ? -8.07 -41.438 -24.688 1 98.88 109 VAL A C 1
ATOM 843 O O . VAL A 1 109 ? -7.945 -42.656 -24.609 1 98.88 109 VAL A O 1
ATOM 846 N N . VAL A 1 110 ? -8.219 -40.812 -25.797 1 98.81 110 VAL A N 1
ATOM 847 C CA . VAL A 1 110 ? -8.375 -41.531 -27.047 1 98.81 110 VAL A CA 1
ATOM 848 C C . VAL A 1 110 ? -7.07 -42.25 -27.406 1 98.81 110 VAL A C 1
ATOM 850 O O . VAL A 1 110 ? -7.082 -43.375 -27.906 1 98.81 110 VAL A O 1
ATOM 853 N N . ALA A 1 111 ? -5.941 -41.594 -27.188 1 98.75 111 ALA A N 1
ATOM 854 C CA . ALA A 1 111 ? -4.645 -42.219 -27.406 1 98.75 111 ALA A CA 1
ATOM 855 C C . ALA A 1 111 ? -4.504 -43.5 -26.594 1 98.75 111 ALA A C 1
ATOM 857 O O . ALA A 1 111 ? -4.07 -44.531 -27.109 1 98.75 111 ALA A O 1
ATOM 858 N N . ALA A 1 112 ? -4.836 -43.438 -25.344 1 98.56 112 ALA A N 1
ATOM 859 C CA . ALA A 1 112 ? -4.762 -44.594 -24.453 1 98.56 112 ALA A CA 1
ATOM 860 C C . ALA A 1 112 ? -5.742 -45.656 -24.891 1 98.56 112 ALA A C 1
ATOM 862 O O . ALA A 1 112 ? -5.418 -46.844 -24.844 1 98.56 112 ALA A O 1
ATOM 863 N N . GLU A 1 113 ? -6.934 -45.25 -25.297 1 98.12 113 GLU A N 1
ATOM 864 C CA . GLU A 1 113 ? -7.93 -46.188 -25.781 1 98.12 113 GLU A CA 1
ATOM 865 C C . GLU A 1 113 ? -7.395 -47 -26.969 1 98.12 113 GLU A C 1
ATOM 867 O O . GLU A 1 113 ? -7.492 -48.219 -26.984 1 98.12 113 GLU A O 1
ATOM 872 N N . GLU A 1 114 ? -6.879 -46.281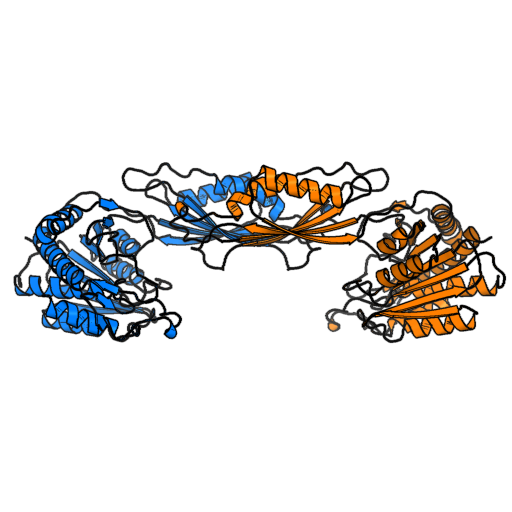 -27.859 1 98.06 114 GLU A N 1
ATOM 873 C CA . GLU A 1 114 ? -6.371 -46.906 -29.047 1 98.06 114 GLU A CA 1
ATOM 874 C C . GLU A 1 114 ? -5.219 -47.875 -28.719 1 98.06 114 GLU A C 1
ATOM 876 O O . GLU A 1 114 ? -5.133 -48.969 -29.281 1 98.06 114 GLU A O 1
ATOM 881 N N . TYR A 1 115 ? -4.359 -47.5 -27.906 1 98.31 115 TYR A N 1
ATOM 882 C CA . TYR A 1 115 ? -3.225 -48.344 -27.531 1 98.31 115 TYR A CA 1
ATOM 883 C C . TYR A 1 115 ? -3.695 -49.594 -26.828 1 98.31 115 TYR A C 1
ATOM 885 O O . TYR A 1 115 ? -3.252 -50.688 -27.156 1 98.31 115 TYR A O 1
ATOM 893 N N . VAL A 1 116 ? -4.582 -49.469 -25.875 1 98.06 116 VAL A N 1
ATOM 894 C CA . VAL A 1 116 ? -5.047 -50.594 -25.062 1 98.06 116 VAL A CA 1
ATOM 895 C C . VAL A 1 116 ? -5.82 -51.562 -25.938 1 98.06 116 VAL A C 1
ATOM 897 O O . VAL A 1 116 ? -5.703 -52.781 -25.781 1 98.06 116 VAL A O 1
ATOM 900 N N . LYS A 1 117 ? -6.59 -51.031 -26.859 1 97.5 117 LYS A N 1
ATOM 901 C CA . LYS A 1 117 ? -7.316 -51.875 -27.781 1 97.5 117 LYS A CA 1
ATOM 902 C C . LYS A 1 117 ? -6.352 -52.719 -28.625 1 97.5 117 LYS A C 1
ATOM 904 O O . LYS A 1 117 ? -6.598 -53.906 -28.859 1 97.5 117 LYS A O 1
ATOM 909 N N . ALA A 1 118 ? -5.32 -52.094 -28.969 1 97.19 118 ALA A N 1
ATOM 910 C CA . ALA A 1 118 ? -4.336 -52.781 -29.797 1 97.19 118 ALA A CA 1
ATOM 911 C C . ALA A 1 118 ? -3.441 -53.688 -28.969 1 97.19 118 ALA A C 1
ATOM 913 O O . ALA A 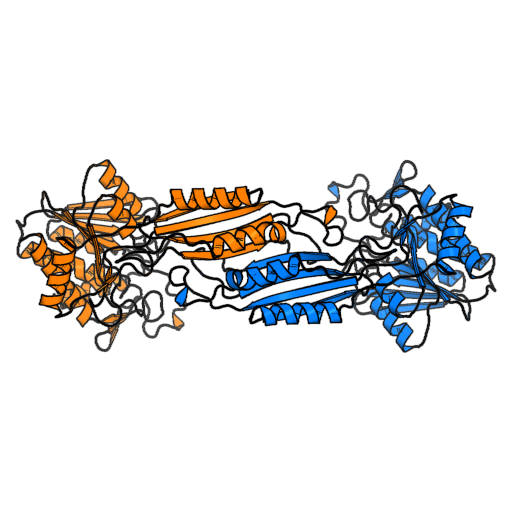1 118 ? -2.9 -54.688 -29.484 1 97.19 118 ALA A O 1
ATOM 914 N N . ASN A 1 119 ? -3.314 -53.344 -27.719 1 97.25 119 ASN A N 1
ATOM 915 C CA . ASN A 1 119 ? -2.439 -54.094 -26.797 1 97.25 119 ASN A CA 1
ATOM 916 C C . ASN A 1 119 ? -3.133 -54.375 -25.469 1 97.25 119 ASN A C 1
ATOM 918 O O . ASN A 1 119 ? -2.691 -53.906 -24.422 1 97.25 119 ASN A O 1
ATOM 922 N N . PRO A 1 120 ? -4.078 -55.219 -25.469 1 95.31 120 PRO A N 1
ATOM 923 C CA . PRO A 1 120 ? -4.867 -55.438 -24.266 1 95.31 120 PRO A CA 1
ATOM 924 C C . PRO A 1 120 ? -4.047 -56.031 -23.125 1 95.31 120 PRO A C 1
ATOM 926 O O . PRO A 1 120 ? -4.395 -55.875 -21.953 1 95.31 120 PRO A O 1
ATOM 929 N N . ASN A 1 121 ? -2.951 -56.75 -23.516 1 95.75 121 ASN A N 1
ATOM 930 C CA . ASN A 1 121 ? -2.086 -57.344 -22.5 1 95.75 121 ASN A CA 1
ATOM 931 C C . ASN A 1 121 ? -0.733 -56.656 -22.422 1 95.75 121 ASN A C 1
ATOM 933 O O . ASN A 1 121 ? 0.3 -57.312 -22.266 1 95.75 121 ASN A O 1
ATOM 937 N N . HIS A 1 122 ? -0.807 -55.375 -22.641 1 96.81 122 HIS A N 1
ATOM 938 C CA . HIS A 1 122 ? 0.433 -54.594 -22.609 1 96.81 122 HIS A CA 1
ATOM 939 C C . HIS A 1 122 ? 1.141 -54.75 -21.266 1 96.81 122 HIS A C 1
ATOM 941 O O . HIS A 1 122 ? 0.506 -55.031 -20.25 1 96.81 122 HIS A O 1
ATOM 947 N N . ALA A 1 123 ? 2.475 -54.469 -21.312 1 95.31 123 ALA A N 1
ATOM 948 C CA . ALA A 1 123 ? 3.264 -54.438 -20.078 1 95.31 123 ALA A CA 1
ATOM 949 C C . ALA A 1 123 ? 3.018 -53.125 -19.312 1 95.31 123 ALA A C 1
ATOM 951 O O . ALA A 1 123 ? 2.623 -52.125 -19.891 1 95.31 123 ALA A O 1
ATOM 952 N N . GLY A 1 124 ? 3.193 -53.25 -18.078 1 97.25 124 GLY A N 1
ATOM 953 C CA . GLY A 1 124 ? 3.117 -52.062 -17.25 1 97.25 124 GLY A CA 1
ATOM 954 C C . GLY A 1 124 ? 1.693 -51.594 -17 1 97.25 124 GLY A C 1
ATOM 955 O O . GLY A 1 124 ? 0.748 -52.375 -17.141 1 97.25 124 GLY A O 1
ATOM 956 N N . THR A 1 125 ? 1.601 -50.406 -16.453 1 98.44 125 THR A N 1
ATOM 957 C CA . THR A 1 125 ? 0.316 -49.812 -16.078 1 98.44 125 THR A CA 1
ATOM 958 C C . THR A 1 125 ? 0.125 -48.469 -16.75 1 98.44 125 THR A C 1
ATOM 960 O O . THR A 1 125 ? 1.025 -47.625 -16.734 1 98.44 125 THR A O 1
ATOM 963 N N . ILE A 1 126 ? -0.947 -48.281 -17.422 1 98.75 126 ILE A N 1
ATOM 964 C CA . ILE A 1 126 ? -1.363 -47 -17.922 1 98.75 126 ILE A CA 1
ATOM 965 C C . ILE A 1 126 ? -2.389 -46.375 -16.984 1 98.75 126 ILE A C 1
ATOM 967 O O . ILE A 1 126 ? -3.375 -47.031 -16.609 1 98.75 126 ILE A O 1
ATOM 971 N N . ALA A 1 127 ? -2.15 -45.156 -16.578 1 98.81 127 ALA A N 1
ATOM 972 C CA . ALA A 1 127 ? -3.025 -44.531 -15.586 1 98.81 127 ALA A CA 1
ATOM 973 C C . ALA A 1 127 ? -3.449 -43.125 -16 1 98.81 127 ALA A C 1
ATOM 975 O O . ALA A 1 127 ? -2.828 -42.531 -16.891 1 98.81 127 ALA A O 1
ATOM 976 N N . PHE A 1 128 ? -4.582 -42.656 -15.453 1 98.88 128 PHE A N 1
ATOM 977 C CA . PHE A 1 128 ? -5.062 -41.281 -15.57 1 98.88 128 PHE A CA 1
ATOM 978 C C . PHE A 1 128 ? -5.23 -40.656 -14.195 1 98.88 128 PHE A C 1
ATOM 980 O O . PHE A 1 128 ? -5.859 -41.25 -13.305 1 98.88 128 PHE A O 1
ATOM 987 N N . LEU A 1 129 ? -4.555 -39.531 -14.008 1 98.81 129 LEU A N 1
ATOM 988 C CA . LEU A 1 129 ? -4.746 -38.688 -12.844 1 98.81 129 LEU A CA 1
ATOM 989 C C . LEU A 1 129 ? -5.402 -37.375 -13.234 1 98.81 129 LEU A C 1
ATOM 991 O O . LEU A 1 129 ? -4.73 -36.438 -13.695 1 98.81 129 LEU A O 1
ATOM 995 N N . ILE A 1 130 ? -6.715 -37.219 -13.016 1 98.75 130 ILE A N 1
ATOM 996 C CA . ILE A 1 130 ? -7.492 -36.094 -13.492 1 98.75 130 ILE A CA 1
ATOM 997 C C . ILE A 1 130 ? -8.133 -35.375 -12.305 1 98.75 130 ILE A C 1
ATOM 999 O O . ILE A 1 130 ? -8.68 -36 -11.406 1 98.75 130 ILE A O 1
ATOM 1003 N N . THR A 1 131 ? -8.039 -34.031 -12.25 1 98.69 131 THR A N 1
ATOM 1004 C CA . THR A 1 131 ? -8.594 -33.25 -11.141 1 98.69 131 THR A CA 1
ATOM 1005 C C . THR A 1 131 ? -9.523 -32.156 -11.648 1 98.69 131 THR A C 1
ATOM 1007 O O . THR A 1 131 ? -9.516 -31.828 -12.836 1 98.69 131 THR A O 1
ATOM 1010 N N . SER A 1 132 ? -10.406 -31.672 -10.75 1 98.25 132 SER A N 1
ATOM 1011 C CA . SER A 1 132 ? -11.242 -30.5 -11.062 1 98.25 132 SER A CA 1
ATOM 1012 C C . SER A 1 132 ? -10.773 -29.266 -10.312 1 98.25 132 SER A C 1
ATOM 1014 O O . SER A 1 132 ? -11.5 -28.281 -10.219 1 98.25 132 SER A O 1
ATOM 1016 N N . ASP A 1 133 ? -9.531 -29.391 -9.75 1 96.38 133 ASP A N 1
ATOM 1017 C CA . ASP A 1 133 ? -9.031 -28.266 -8.961 1 96.38 133 ASP A CA 1
ATOM 1018 C C . ASP A 1 133 ? -7.582 -27.938 -9.312 1 96.38 133 ASP A C 1
ATOM 1020 O O . ASP A 1 133 ? -6.684 -28.094 -8.484 1 96.38 133 ASP A O 1
ATOM 1024 N N . GLU A 1 134 ? -7.367 -27.422 -10.492 1 92.88 134 GLU A N 1
ATOM 1025 C CA . GLU A 1 134 ? -6.035 -26.984 -10.898 1 92.88 134 GLU A CA 1
ATOM 1026 C C . GLU A 1 134 ? -5.969 -25.469 -11.031 1 92.88 134 GLU A C 1
ATOM 1028 O O . GLU A 1 134 ? -4.969 -24.844 -10.656 1 92.88 134 GLU A O 1
ATOM 1033 N N . GLU A 1 135 ? -7.047 -24.859 -11.398 1 88.06 135 GLU A N 1
ATOM 1034 C CA . GLU A 1 135 ? -7.066 -23.453 -11.812 1 88.06 135 GLU A CA 1
ATOM 1035 C C . GLU A 1 135 ? -7.344 -22.531 -10.641 1 88.06 135 GLU A C 1
ATOM 1037 O O . GLU A 1 135 ? -7.297 -21.312 -10.781 1 88.06 135 GLU A O 1
ATOM 1042 N N . ALA A 1 136 ? -7.688 -23.047 -9.492 1 83 136 ALA A N 1
ATOM 1043 C CA . ALA A 1 136 ? -8.062 -22.234 -8.344 1 83 136 ALA A CA 1
ATOM 1044 C C . ALA A 1 136 ? -7.082 -22.422 -7.188 1 83 136 ALA A C 1
ATOM 1046 O O . ALA A 1 136 ? -5.898 -22.109 -7.316 1 83 136 ALA A O 1
ATOM 1047 N N . ALA A 1 137 ? -7.504 -23.016 -6.16 1 80.81 137 ALA A N 1
ATOM 1048 C CA . ALA A 1 137 ? -6.68 -23.094 -4.957 1 80.81 137 ALA A CA 1
ATOM 1049 C C . ALA A 1 137 ? -5.699 -24.25 -5.039 1 80.81 137 ALA A C 1
ATOM 1051 O O . ALA A 1 137 ? -4.641 -24.234 -4.406 1 80.81 137 ALA A O 1
ATOM 1052 N N . ALA A 1 138 ? -6.043 -25.297 -5.785 1 89.56 138 ALA A N 1
ATOM 1053 C CA . ALA A 1 138 ? -5.234 -26.5 -5.973 1 89.56 138 ALA A CA 1
ATOM 1054 C C . ALA A 1 138 ? -4.902 -27.141 -4.633 1 89.56 138 ALA A C 1
ATOM 1056 O O . ALA A 1 138 ? -3.787 -27.641 -4.438 1 89.56 138 ALA A O 1
ATOM 1057 N N . LYS A 1 139 ? -5.809 -27.109 -3.697 1 90.94 139 LYS A N 1
ATOM 1058 C CA . LYS A 1 139 ? -5.559 -27.641 -2.361 1 90.94 139 LYS A CA 1
ATOM 1059 C C . LYS A 1 139 ? -6.129 -29.047 -2.215 1 90.94 139 LYS A C 1
ATOM 1061 O O . LYS A 1 139 ? -5.688 -29.812 -1.356 1 90.94 139 LYS A O 1
ATOM 1066 N N . ASP A 1 140 ? -7.156 -29.297 -3.094 1 96.69 140 ASP A N 1
ATOM 1067 C CA . ASP A 1 140 ? -7.867 -30.562 -2.908 1 96.69 140 ASP A CA 1
ATOM 1068 C C . ASP A 1 140 ? -7.809 -31.406 -4.172 1 96.69 140 ASP A C 1
ATOM 1070 O O . ASP A 1 140 ? -8.492 -32.438 -4.273 1 96.69 140 ASP A O 1
ATOM 1074 N N . GLY A 1 141 ? -7.016 -30.938 -5.109 1 97.44 141 GLY A N 1
ATOM 1075 C CA . GLY A 1 141 ? -6.906 -31.656 -6.371 1 97.44 141 GLY A CA 1
ATOM 1076 C C . GLY A 1 141 ? -5.77 -32.656 -6.395 1 97.44 141 GLY A C 1
ATOM 1077 O O . GLY A 1 141 ? -5.695 -33.531 -5.531 1 97.44 141 GLY A O 1
ATOM 1078 N N . THR A 1 142 ? -4.895 -32.531 -7.344 1 98 142 THR A N 1
ATOM 1079 C CA . THR A 1 142 ? -3.801 -33.438 -7.605 1 98 142 THR A CA 1
ATOM 1080 C C . THR A 1 142 ? -2.963 -33.656 -6.352 1 98 142 THR A C 1
ATOM 1082 O O . THR A 1 142 ? -2.49 -34.781 -6.098 1 98 142 THR A O 1
ATOM 1085 N N . VAL A 1 143 ? -2.82 -32.656 -5.566 1 96.88 143 VAL A N 1
ATOM 1086 C CA . VAL A 1 143 ? -1.983 -32.75 -4.375 1 96.88 143 VAL A CA 1
ATOM 1087 C C . VAL A 1 143 ? -2.523 -33.844 -3.449 1 96.88 143 VAL A C 1
ATOM 1089 O O . VAL A 1 143 ? -1.758 -34.656 -2.92 1 96.88 143 VAL A O 1
ATOM 1092 N N . ARG A 1 144 ? -3.803 -33.938 -3.277 1 97.81 144 ARG A N 1
ATOM 1093 C CA . ARG A 1 144 ? -4.402 -34.906 -2.385 1 97.81 144 ARG A CA 1
ATOM 1094 C C . ARG A 1 144 ? -4.312 -36.312 -2.975 1 97.81 144 ARG A C 1
ATOM 1096 O O . ARG A 1 144 ? -4.16 -37.281 -2.242 1 97.81 144 ARG A O 1
ATOM 1103 N N . VAL A 1 145 ? -4.457 -36.406 -4.262 1 98.44 145 VAL A N 1
ATOM 1104 C CA . VAL A 1 145 ? -4.316 -37.688 -4.93 1 98.44 145 VAL A CA 1
ATOM 1105 C C . VAL A 1 145 ? -2.895 -38.219 -4.738 1 98.44 145 VAL A C 1
ATOM 1107 O O . VAL A 1 145 ? -2.703 -39.375 -4.363 1 98.44 145 VAL A O 1
ATOM 1110 N N . VAL A 1 146 ? -1.945 -37.375 -4.969 1 98.12 146 VAL A N 1
ATOM 1111 C CA . VAL A 1 146 ? -0.536 -37.719 -4.844 1 98.12 146 VAL A CA 1
ATOM 1112 C C . VAL A 1 146 ? -0.24 -38.156 -3.41 1 98.12 146 VAL A C 1
ATOM 1114 O O . VAL A 1 146 ? 0.407 -39.188 -3.188 1 98.12 146 VAL A O 1
ATOM 1117 N N . GLU A 1 147 ? -0.737 -37.438 -2.471 1 97.94 147 GLU A N 1
ATOM 1118 C CA . GLU A 1 147 ? -0.56 -37.781 -1.065 1 97.94 147 GLU A CA 1
ATOM 1119 C C . GLU A 1 147 ? -1.143 -39.156 -0.763 1 97.94 147 GLU A C 1
ATOM 1121 O O . GLU A 1 147 ? -0.53 -39.938 -0.046 1 97.94 147 GLU A O 1
ATOM 1126 N N . THR A 1 148 ? -2.287 -39.375 -1.272 1 98.44 148 THR A N 1
ATOM 1127 C CA . THR A 1 148 ? -2.961 -40.656 -1.068 1 98.44 148 THR A CA 1
ATOM 1128 C C . THR A 1 148 ? -2.15 -41.781 -1.677 1 98.44 148 THR A C 1
ATOM 1130 O O . THR A 1 148 ? -1.942 -42.812 -1.036 1 98.44 148 THR A O 1
ATOM 1133 N N . LEU A 1 149 ? -1.708 -41.625 -2.904 1 98.5 149 LEU A N 1
ATOM 1134 C CA . LEU A 1 149 ? -0.925 -42.656 -3.578 1 98.5 149 LEU A CA 1
ATOM 1135 C C . LEU A 1 149 ? 0.384 -42.906 -2.838 1 98.5 149 LEU A C 1
ATOM 1137 O O . LEU A 1 149 ? 0.795 -44.062 -2.682 1 98.5 149 LEU A O 1
ATOM 1141 N N . MET A 1 150 ? 0.996 -41.875 -2.441 1 98.06 150 MET A N 1
ATOM 1142 C CA . MET A 1 150 ? 2.246 -42 -1.7 1 98.06 150 MET A CA 1
ATOM 1143 C C . MET A 1 150 ? 2.021 -42.75 -0.39 1 98.06 150 MET A C 1
ATOM 1145 O O . MET A 1 150 ? 2.814 -43.625 -0.021 1 98.06 150 MET A O 1
ATOM 1149 N N . ALA A 1 151 ? 0.958 -42.469 0.3 1 98.12 151 ALA A N 1
ATOM 1150 C CA . ALA A 1 151 ? 0.625 -43.125 1.555 1 98.12 151 ALA A CA 1
ATOM 1151 C C . ALA A 1 151 ? 0.412 -44.625 1.341 1 98.12 151 ALA A C 1
ATOM 1153 O O . ALA A 1 151 ? 0.708 -45.438 2.223 1 98.12 151 ALA A O 1
ATOM 1154 N N . ARG A 1 152 ? -0.01 -44.969 0.136 1 97.81 152 ARG A N 1
ATOM 1155 C CA . ARG A 1 152 ? -0.286 -46.375 -0.202 1 97.81 152 ARG A CA 1
ATOM 1156 C C . ARG A 1 152 ? 0.949 -47.062 -0.789 1 97.81 152 ARG A C 1
ATOM 1158 O O . ARG A 1 152 ? 0.916 -48.25 -1.114 1 97.81 152 ARG A O 1
ATOM 1165 N N . GLY A 1 153 ? 1.975 -46.281 -0.995 1 96.88 153 GLY A N 1
ATOM 1166 C CA . GLY A 1 153 ? 3.174 -46.812 -1.627 1 96.88 153 GLY A CA 1
ATOM 1167 C C . GLY A 1 153 ? 3.012 -47.031 -3.119 1 96.88 153 GLY A C 1
ATOM 1168 O O . GLY A 1 153 ? 3.762 -47.812 -3.719 1 96.88 153 GLY A O 1
ATOM 1169 N N . GLU A 1 154 ? 1.99 -46.469 -3.723 1 96.75 154 GLU A N 1
ATOM 1170 C CA . GLU A 1 154 ? 1.803 -46.562 -5.168 1 96.75 154 GLU A CA 1
ATOM 1171 C C . GLU A 1 154 ? 2.686 -45.531 -5.891 1 96.75 154 GLU A C 1
ATOM 1173 O O . GLU A 1 154 ? 2.793 -44.375 -5.465 1 96.75 154 GLU A O 1
ATOM 1178 N N . LYS A 1 155 ? 3.334 -46 -6.91 1 96.06 155 LYS A N 1
ATOM 1179 C CA . LYS A 1 155 ? 4.297 -45.125 -7.594 1 96.06 155 LYS A CA 1
ATOM 1180 C C . LYS A 1 155 ? 3.807 -44.75 -8.992 1 96.06 155 LYS A C 1
ATOM 1182 O O . LYS A 1 155 ? 2.986 -45.469 -9.578 1 96.06 155 LYS A O 1
ATOM 1187 N N . ILE A 1 156 ? 4.219 -43.656 -9.438 1 98.38 156 ILE A N 1
ATOM 1188 C CA . ILE A 1 156 ? 4.195 -43.25 -10.844 1 98.38 156 ILE A CA 1
ATOM 1189 C C . ILE A 1 156 ? 5.625 -43.125 -11.367 1 98.38 156 ILE A C 1
ATOM 1191 O O . ILE A 1 156 ? 6.457 -42.438 -10.758 1 98.38 156 ILE A O 1
ATOM 1195 N N . ASP A 1 157 ? 5.898 -43.875 -12.445 1 98.44 157 ASP A N 1
ATOM 1196 C CA . ASP A 1 157 ? 7.242 -43.781 -13.008 1 98.44 157 ASP A CA 1
ATOM 1197 C C . ASP A 1 157 ? 7.367 -42.625 -13.992 1 98.44 157 ASP A C 1
ATOM 1199 O O . ASP A 1 157 ? 8.328 -41.875 -13.93 1 98.44 157 ASP A O 1
ATOM 1203 N N . PHE A 1 158 ? 6.445 -42.531 -14.898 1 98.62 158 PHE A N 1
ATOM 1204 C CA . PHE A 1 158 ? 6.422 -41.531 -15.953 1 98.62 158 PHE A CA 1
ATOM 1205 C C . PHE A 1 158 ? 5.074 -40.812 -15.984 1 98.62 158 PHE A C 1
ATOM 1207 O O . PHE A 1 158 ? 4.027 -41.438 -15.867 1 98.62 158 PHE A O 1
ATOM 1214 N N . CYS A 1 159 ? 5.164 -39.5 -16.094 1 98.81 159 CYS A N 1
ATOM 1215 C CA . CYS A 1 159 ? 3.914 -38.75 -16.156 1 98.81 159 CYS A CA 1
ATOM 1216 C C . CYS A 1 159 ? 3.938 -37.75 -17.312 1 98.81 159 CYS A C 1
ATOM 1218 O O . CYS A 1 159 ? 4.902 -37 -17.469 1 98.81 159 CYS A O 1
ATOM 1220 N N . MET A 1 160 ? 2.934 -37.781 -18.125 1 98.75 160 MET A N 1
ATOM 1221 C CA . MET A 1 160 ? 2.639 -36.781 -19.156 1 98.75 160 MET A CA 1
ATOM 1222 C C . MET A 1 160 ? 1.512 -35.875 -18.703 1 98.75 160 MET A C 1
ATOM 1224 O O . MET A 1 160 ? 0.38 -36.312 -18.5 1 98.75 160 MET A O 1
ATOM 1228 N N . VAL A 1 161 ? 1.89 -34.625 -18.5 1 98.62 161 VAL A N 1
ATOM 1229 C CA . VAL A 1 161 ? 0.868 -33.625 -18.203 1 98.62 161 VAL A CA 1
ATOM 1230 C C . VAL A 1 161 ? 0.453 -32.906 -19.484 1 98.62 161 VAL A C 1
ATOM 1232 O O . VAL A 1 161 ? 1.305 -32.438 -20.25 1 98.62 161 VAL A O 1
ATOM 1235 N N . GLY A 1 162 ? -0.779 -32.75 -19.75 1 98.25 162 GLY A N 1
ATOM 1236 C CA . GLY A 1 162 ? -1.276 -32.281 -21.031 1 98.25 162 GLY A CA 1
ATOM 1237 C C . GLY A 1 162 ? -1.464 -30.781 -21.078 1 98.25 162 GLY A C 1
ATOM 1238 O O . GLY A 1 162 ? -2.248 -30.281 -21.891 1 98.25 162 GLY A O 1
ATOM 1239 N N . GLU A 1 163 ? -0.758 -30.047 -20.266 1 97.19 163 GLU A N 1
ATOM 1240 C CA . GLU A 1 163 ? -0.838 -28.594 -20.266 1 97.19 163 GLU A CA 1
ATOM 1241 C C . GLU A 1 163 ? -0.419 -28.016 -21.609 1 97.19 163 GLU A C 1
ATOM 1243 O O . GLU A 1 163 ? 0.487 -28.531 -22.266 1 97.19 163 GLU A O 1
ATOM 1248 N N . PRO A 1 164 ? -1.107 -26.906 -22.016 1 96.81 164 PRO A N 1
ATOM 1249 C CA . PRO A 1 164 ? -0.601 -26.266 -23.234 1 96.81 164 PRO A CA 1
ATOM 1250 C C . PRO A 1 164 ? 0.833 -25.766 -23.078 1 96.81 164 PRO A C 1
ATOM 1252 O O . PRO A 1 164 ? 1.101 -24.891 -22.25 1 96.81 164 PRO A O 1
ATOM 1255 N N . SER A 1 165 ? 1.704 -26.375 -23.797 1 96.38 165 SER A N 1
ATOM 1256 C CA . SER A 1 165 ? 3.127 -26.078 -23.656 1 96.38 165 SER A CA 1
ATOM 1257 C C . SER A 1 165 ? 3.697 -25.5 -24.938 1 96.38 165 SER A C 1
ATOM 1259 O O . SER A 1 165 ? 4.773 -24.891 -24.938 1 96.38 165 SER A O 1
ATOM 1261 N N . SER A 1 166 ? 3.025 -25.719 -26.078 1 96.88 166 SER A N 1
ATOM 1262 C CA . SER A 1 166 ? 3.553 -25.328 -27.375 1 96.88 166 SER A CA 1
ATOM 1263 C C . SER A 1 166 ? 3.455 -23.812 -27.578 1 96.88 166 SER A C 1
ATOM 1265 O O . SER A 1 166 ? 2.52 -23.172 -27.094 1 96.88 166 SER A O 1
ATOM 1267 N N . SER A 1 167 ? 4.418 -23.297 -28.359 1 94.56 167 SER A N 1
ATOM 1268 C CA . SER A 1 167 ? 4.488 -21.859 -28.547 1 94.56 167 SER A CA 1
ATOM 1269 C C . SER A 1 167 ? 4.012 -21.453 -29.938 1 94.56 167 SER A C 1
ATOM 1271 O O . SER A 1 167 ? 2.891 -20.969 -30.094 1 94.56 167 SER A O 1
ATOM 1273 N N . LYS A 1 168 ? 4.738 -21.797 -31.047 1 94.62 168 LYS A N 1
ATOM 1274 C CA . LYS A 1 168 ? 4.445 -21.359 -32.406 1 94.62 168 LYS A CA 1
ATOM 1275 C C . LYS A 1 168 ? 3.83 -22.5 -33.219 1 94.62 168 LYS A C 1
ATOM 1277 O O . LYS A 1 168 ? 3.012 -22.266 -34.125 1 94.62 168 LYS A O 1
ATOM 1282 N N . THR A 1 169 ? 4.316 -23.641 -32.875 1 97.12 169 THR A N 1
ATOM 1283 C CA . THR A 1 169 ? 3.801 -24.844 -33.5 1 97.12 169 THR A CA 1
ATOM 1284 C C . THR A 1 169 ? 3.654 -25.984 -32.5 1 97.12 169 THR A C 1
ATOM 1286 O O . THR A 1 169 ? 4.34 -26 -31.469 1 97.12 169 THR A O 1
ATOM 1289 N N . LEU A 1 170 ? 2.766 -26.891 -32.875 1 97.94 170 LEU A N 1
ATOM 1290 C CA . LEU A 1 170 ? 2.547 -28.016 -31.969 1 97.94 170 LEU A CA 1
ATOM 1291 C C . LEU A 1 170 ? 3.852 -28.75 -31.688 1 97.94 170 LEU A C 1
ATOM 1293 O O . LEU A 1 170 ? 4.551 -29.156 -32.625 1 97.94 170 LEU A O 1
ATOM 1297 N N . GLY A 1 171 ? 4.148 -28.859 -30.438 1 98.12 171 GLY A N 1
ATOM 1298 C CA . GLY A 1 171 ? 5.258 -29.719 -30.031 1 98.12 171 GLY A CA 1
ATOM 1299 C C . GLY A 1 171 ? 6.602 -29.016 -30.094 1 98.12 171 GLY A C 1
ATOM 1300 O O . GLY A 1 171 ? 7.641 -29.625 -29.828 1 98.12 171 GLY A O 1
ATOM 1301 N N . ASP A 1 172 ? 6.617 -27.734 -30.406 1 98.06 172 ASP A N 1
ATOM 1302 C CA . ASP A 1 172 ? 7.887 -27.016 -30.5 1 98.06 172 ASP A CA 1
ATOM 1303 C C . ASP A 1 172 ? 8.539 -26.875 -29.125 1 98.06 172 ASP A C 1
ATOM 1305 O O . ASP A 1 172 ? 9.742 -26.656 -29.016 1 98.06 172 ASP A O 1
ATOM 1309 N N . ILE A 1 173 ? 7.77 -26.969 -28.078 1 96.88 173 ILE A N 1
ATOM 1310 C CA . ILE A 1 173 ? 8.273 -26.891 -26.719 1 96.88 173 ILE A CA 1
ATOM 1311 C C . ILE A 1 173 ? 7.715 -28.047 -25.891 1 96.88 173 ILE A C 1
ATOM 1313 O O . ILE A 1 173 ? 6.508 -28.297 -25.922 1 96.88 173 ILE A O 1
ATOM 1317 N N . VAL A 1 174 ? 8.547 -28.734 -25.203 1 97.56 174 VAL A N 1
ATOM 1318 C CA . VAL A 1 174 ? 8.203 -29.688 -24.156 1 97.56 174 VAL A CA 1
ATOM 1319 C C . VAL A 1 174 ? 8.734 -29.203 -22.812 1 97.56 174 VAL A C 1
ATOM 1321 O O . VAL A 1 174 ? 9.906 -28.859 -22.688 1 97.56 174 VAL A O 1
ATOM 1324 N N . LYS A 1 175 ? 7.871 -29.125 -21.875 1 97.31 175 LYS A N 1
ATOM 1325 C CA . LYS A 1 175 ? 8.328 -28.766 -20.531 1 97.31 175 LYS A CA 1
ATOM 1326 C C . LYS A 1 175 ? 8.82 -30 -19.766 1 97.31 175 LYS A C 1
ATOM 1328 O O . LYS A 1 175 ? 8.055 -30.938 -19.531 1 97.31 175 LYS A O 1
ATOM 1333 N N . ASN A 1 176 ? 10.07 -30.047 -19.406 1 97.25 176 ASN A N 1
ATOM 1334 C CA . ASN A 1 176 ? 10.625 -31.172 -18.672 1 97.25 176 ASN A CA 1
ATOM 1335 C C . ASN A 1 176 ? 10.953 -30.797 -17.234 1 97.25 176 ASN A C 1
ATOM 1337 O O . ASN A 1 176 ? 11.766 -31.469 -16.578 1 97.25 176 ASN A O 1
ATOM 1341 N N . GLY A 1 177 ? 10.391 -29.688 -16.812 1 96.25 177 GLY A N 1
ATOM 1342 C CA . GLY A 1 177 ? 10.523 -29.156 -15.461 1 96.25 177 GLY A CA 1
ATOM 1343 C C . GLY A 1 177 ? 9.766 -27.859 -15.25 1 96.25 177 GLY A C 1
ATOM 1344 O O . GLY A 1 177 ? 9.258 -27.266 -16.203 1 96.25 177 GLY A O 1
ATOM 1345 N N . ARG A 1 178 ? 9.68 -27.484 -14.047 1 96.62 178 ARG A N 1
ATOM 1346 C CA . ARG A 1 178 ? 9.07 -26.219 -13.664 1 96.62 178 ARG A CA 1
ATOM 1347 C C . ARG A 1 178 ? 9.812 -25.594 -12.484 1 96.62 178 ARG A C 1
ATOM 1349 O O . ARG A 1 178 ? 10.336 -26.297 -11.625 1 96.62 178 ARG A O 1
ATOM 1356 N N . ARG A 1 179 ? 9.789 -24.25 -12.492 1 96.44 179 ARG A N 1
ATOM 1357 C CA . ARG A 1 179 ? 10.328 -23.516 -11.344 1 96.44 179 ARG A CA 1
ATOM 1358 C C . ARG A 1 179 ? 9.422 -23.656 -10.125 1 96.44 179 ARG A C 1
ATOM 1360 O O . ARG A 1 179 ? 8.219 -23.891 -10.266 1 96.44 179 ARG A O 1
ATOM 1367 N N . GLY A 1 180 ? 10.086 -23.578 -9 1 95.88 180 GLY A N 1
ATOM 1368 C CA . GLY A 1 180 ? 9.32 -23.469 -7.766 1 95.88 180 GLY A CA 1
ATOM 1369 C C . GLY A 1 180 ? 8.719 -22.094 -7.555 1 95.88 180 GLY A C 1
ATOM 1370 O O . GLY A 1 180 ? 9.062 -21.141 -8.266 1 95.88 180 GLY A O 1
ATOM 1371 N N . SER A 1 181 ? 7.824 -22.047 -6.625 1 96 181 SER A N 1
ATOM 1372 C CA . SER A 1 181 ? 7.148 -20.797 -6.293 1 96 181 SER A CA 1
ATOM 1373 C C . SER A 1 181 ? 6.918 -20.672 -4.789 1 96 181 SER A C 1
ATOM 1375 O O . SER A 1 181 ? 6.316 -21.562 -4.176 1 96 181 SER A O 1
ATOM 1377 N N . VAL A 1 182 ? 7.438 -19.641 -4.262 1 97.5 182 VAL A N 1
ATOM 1378 C CA . VAL A 1 182 ? 7.242 -19.375 -2.84 1 97.5 182 VAL A CA 1
ATOM 1379 C C . VAL A 1 182 ? 6.914 -17.906 -2.623 1 97.5 182 VAL A C 1
ATOM 1381 O O . VAL A 1 182 ? 7.492 -17.031 -3.275 1 97.5 182 VAL A O 1
ATOM 1384 N N . THR A 1 183 ? 5.902 -17.641 -1.794 1 98.25 183 THR A N 1
ATOM 1385 C CA . THR A 1 183 ? 5.453 -16.281 -1.504 1 98.25 183 THR A CA 1
ATOM 1386 C C . THR A 1 183 ? 5.676 -15.945 -0.035 1 98.25 183 THR A C 1
ATOM 1388 O O . THR A 1 183 ? 5.398 -16.766 0.848 1 98.25 183 THR A O 1
ATOM 1391 N N . GLY A 1 184 ? 6.273 -14.805 0.203 1 98.69 184 GLY A N 1
ATOM 1392 C CA . GLY A 1 184 ? 6.367 -14.258 1.547 1 98.69 184 GLY A CA 1
ATOM 1393 C C . GLY A 1 184 ? 5.387 -13.125 1.795 1 98.69 184 GLY A C 1
ATOM 1394 O O . GLY A 1 184 ? 5.312 -12.18 1.008 1 98.69 184 GLY A O 1
ATOM 1395 N N . ASN A 1 185 ? 4.527 -13.289 2.795 1 98.81 185 ASN A N 1
ATOM 1396 C CA . ASN A 1 185 ? 3.725 -12.195 3.34 1 98.81 185 ASN A CA 1
ATOM 1397 C C . ASN A 1 185 ? 4.395 -11.562 4.555 1 98.81 185 ASN A C 1
ATOM 1399 O O . ASN A 1 185 ? 4.305 -12.086 5.664 1 98.81 185 ASN A O 1
ATOM 1403 N N . LEU A 1 186 ? 4.969 -10.461 4.305 1 98.88 186 LEU A N 1
ATOM 1404 C CA . LEU A 1 186 ? 5.84 -9.844 5.297 1 98.88 186 LEU A CA 1
ATOM 1405 C C . LEU A 1 186 ? 5.191 -8.602 5.891 1 98.88 186 LEU A C 1
ATOM 1407 O O . LEU A 1 186 ? 4.68 -7.75 5.16 1 98.88 186 LEU A O 1
ATOM 1411 N N . TYR A 1 187 ? 5.133 -8.555 7.203 1 98.81 187 TYR A N 1
ATOM 1412 C CA . TYR A 1 187 ? 4.703 -7.379 7.945 1 98.81 187 TYR A CA 1
ATOM 1413 C C . TYR A 1 187 ? 5.852 -6.793 8.758 1 98.81 187 TYR A C 1
ATOM 1415 O O . TYR A 1 187 ? 6.426 -7.473 9.617 1 98.81 187 TYR A O 1
ATOM 1423 N N . ILE A 1 188 ? 6.23 -5.625 8.469 1 98.81 188 ILE A N 1
ATOM 1424 C CA . ILE A 1 188 ? 7.277 -4.93 9.211 1 98.81 188 ILE A CA 1
ATOM 1425 C C . ILE A 1 188 ? 6.645 -3.93 10.18 1 98.81 188 ILE A C 1
ATOM 1427 O O . ILE A 1 188 ? 5.84 -3.09 9.773 1 98.81 188 ILE A O 1
ATOM 1431 N N . GLU A 1 189 ? 7.07 -3.945 11.414 1 98.31 189 GLU A N 1
ATOM 1432 C CA . GLU A 1 189 ? 6.438 -3.172 12.477 1 98.31 189 GLU A CA 1
ATOM 1433 C C . GLU A 1 189 ? 7.09 -1.801 12.625 1 98.31 189 GLU A C 1
ATOM 1435 O O . GLU A 1 189 ? 8.305 -1.665 12.461 1 98.31 189 GLU A O 1
ATOM 1440 N N . GLY A 1 190 ? 6.324 -0.828 12.883 1 97.69 190 GLY A N 1
ATOM 1441 C CA . GLY A 1 190 ? 6.723 0.514 13.273 1 97.69 190 GLY A CA 1
ATOM 1442 C C . GLY A 1 190 ? 5.926 1.058 14.445 1 97.69 190 GLY A C 1
ATOM 1443 O O . GLY A 1 190 ? 5.461 0.294 15.297 1 97.69 190 GLY A O 1
ATOM 1444 N N . VAL A 1 191 ? 5.938 2.357 14.609 1 95.25 191 VAL A N 1
ATOM 1445 C CA . VAL A 1 191 ? 5.172 3.049 15.641 1 95.25 191 VAL A CA 1
ATOM 1446 C C . VAL A 1 191 ? 4.379 4.195 15.016 1 95.25 191 VAL A C 1
ATOM 1448 O O . VAL A 1 191 ? 4.961 5.113 14.43 1 95.25 191 VAL A O 1
ATOM 1451 N N . LEU A 1 192 ? 3.049 4.023 15.117 1 93.94 192 LEU A N 1
ATOM 1452 C CA . LEU A 1 192 ? 2.139 5.035 14.594 1 93.94 192 LEU A CA 1
ATOM 1453 C C . LEU A 1 192 ? 2.375 6.383 15.266 1 93.94 192 LEU A C 1
ATOM 1455 O O . LEU A 1 192 ? 2.666 6.438 16.469 1 93.94 192 LEU A O 1
ATOM 1459 N N . GLY A 1 193 ? 2.234 7.539 14.484 1 90.88 193 GLY A N 1
ATOM 1460 C CA . GLY A 1 193 ? 2.361 8.883 15.031 1 90.88 193 GLY A CA 1
ATOM 1461 C C . GLY A 1 193 ? 2.006 9.969 14.031 1 90.88 193 GLY A C 1
ATOM 1462 O O . GLY A 1 193 ? 1.662 9.672 12.883 1 90.88 193 GLY A O 1
ATOM 1463 N N . HIS A 1 194 ? 1.992 11.188 14.5 1 90.5 194 HIS A N 1
ATOM 1464 C CA . HIS A 1 194 ? 1.74 12.352 13.656 1 90.5 194 HIS A CA 1
ATOM 1465 C C . HIS A 1 194 ? 2.988 12.742 12.867 1 90.5 194 HIS A C 1
ATOM 1467 O O . HIS A 1 194 ? 4.098 12.719 13.406 1 90.5 194 HIS A O 1
ATOM 1473 N N . VAL A 1 195 ? 2.826 13.086 11.633 1 93.12 195 VAL A N 1
ATOM 1474 C CA . VAL A 1 195 ? 3.939 13.375 10.734 1 93.12 195 VAL A CA 1
ATOM 1475 C C . VAL A 1 195 ? 4.746 14.555 11.273 1 93.12 195 VAL A C 1
ATOM 1477 O O . VAL A 1 195 ? 5.941 14.672 11 1 93.12 195 VAL A O 1
ATOM 1480 N N . ALA A 1 196 ? 4.121 15.406 12.055 1 89.25 196 ALA A N 1
ATOM 1481 C CA . ALA A 1 196 ? 4.793 16.578 12.594 1 89.25 196 ALA A CA 1
ATOM 1482 C C . ALA A 1 196 ? 5.719 16.203 13.75 1 89.25 196 ALA A C 1
ATOM 1484 O O . ALA A 1 196 ? 6.566 17 14.164 1 89.25 196 ALA A O 1
ATOM 1485 N N . TYR A 1 197 ? 5.574 15.016 14.281 1 88.31 197 TYR A N 1
ATOM 1486 C CA . TYR A 1 197 ? 6.359 14.562 15.422 1 88.31 197 TYR A CA 1
ATOM 1487 C C . TYR A 1 197 ? 7.02 13.219 15.133 1 88.31 197 TYR A C 1
ATOM 1489 O O . TYR A 1 197 ? 6.762 12.234 15.828 1 88.31 197 TYR A O 1
ATOM 1497 N N . PRO A 1 198 ? 7.934 13.203 14.188 1 90.62 198 PRO A N 1
ATOM 1498 C CA . PRO A 1 198 ? 8.523 11.914 13.797 1 90.62 198 PRO A CA 1
ATOM 1499 C C . PRO A 1 198 ? 9.344 11.273 14.914 1 90.62 198 PRO A C 1
ATOM 1501 O O . PRO A 1 198 ? 9.531 10.055 14.93 1 90.62 198 PRO A O 1
ATOM 1504 N N . HIS A 1 199 ? 9.797 12.164 15.875 1 89.81 199 HIS A N 1
ATOM 1505 C CA . HIS A 1 199 ? 10.609 11.641 16.969 1 89.81 199 HIS A CA 1
ATOM 1506 C C . HIS A 1 199 ? 9.773 10.781 17.906 1 89.81 199 HIS A C 1
ATOM 1508 O O . HIS A 1 199 ? 10.312 10.039 18.734 1 89.81 199 HIS A O 1
ATOM 1514 N N . LEU A 1 200 ? 8.469 10.906 17.766 1 90 200 LEU A N 1
ATOM 1515 C CA . LEU A 1 200 ? 7.559 10.133 18.609 1 90 200 LEU A CA 1
ATOM 1516 C C . LEU A 1 200 ? 7.051 8.906 17.875 1 90 200 LEU A C 1
ATOM 1518 O O . LEU A 1 200 ? 6.215 8.164 18.391 1 90 200 LEU A O 1
ATOM 1522 N N . ALA A 1 201 ? 7.508 8.617 16.656 1 92.62 201 ALA A N 1
ATOM 1523 C CA . ALA A 1 201 ? 7.043 7.523 15.805 1 92.62 201 ALA A CA 1
ATOM 1524 C C . ALA A 1 201 ? 8.219 6.75 15.219 1 92.62 201 ALA A C 1
ATOM 1526 O O . ALA A 1 201 ? 9.375 7.043 15.516 1 92.62 201 ALA A O 1
ATOM 1527 N N . GLU A 1 202 ? 7.98 5.691 14.602 1 97.06 202 GLU A N 1
ATOM 1528 C CA . GLU A 1 202 ? 8.922 4.914 13.797 1 97.06 202 GLU A CA 1
ATOM 1529 C C . GLU A 1 202 ? 8.297 4.5 12.469 1 97.06 202 GLU A C 1
ATOM 1531 O O . GLU A 1 202 ? 7.406 3.645 12.438 1 97.06 202 GLU A O 1
ATOM 1536 N N . ASN A 1 203 ? 8.75 5.094 11.406 1 98 203 ASN A N 1
ATOM 1537 C CA . ASN A 1 203 ? 8.164 4.832 10.102 1 98 203 ASN A CA 1
ATOM 1538 C C . ASN A 1 203 ? 8.68 3.521 9.508 1 98 203 ASN A C 1
ATOM 1540 O O . ASN A 1 203 ? 9.836 3.432 9.102 1 98 203 ASN A O 1
ATOM 1544 N N . PRO A 1 204 ? 7.852 2.527 9.469 1 98.56 204 PRO A N 1
ATOM 1545 C CA . PRO A 1 204 ? 8.32 1.232 8.969 1 98.56 204 PRO A CA 1
ATOM 1546 C C . PRO A 1 204 ? 8.703 1.271 7.492 1 98.56 204 PRO A C 1
ATOM 1548 O O . PRO A 1 204 ? 9.523 0.465 7.043 1 98.56 204 PRO A O 1
ATOM 1551 N N . VAL A 1 205 ? 8.094 2.154 6.688 1 98.69 205 VAL A N 1
ATOM 1552 C CA . VAL A 1 205 ? 8.469 2.295 5.281 1 98.69 205 VAL A CA 1
ATOM 1553 C C . VAL A 1 205 ? 9.922 2.742 5.176 1 98.69 205 VAL A C 1
ATOM 1555 O O . VAL A 1 205 ? 10.719 2.121 4.469 1 98.69 205 VAL A O 1
ATOM 1558 N N . HIS A 1 206 ? 10.266 3.832 5.949 1 98.56 206 HIS A N 1
ATOM 1559 C CA . HIS A 1 206 ? 11.633 4.34 5.934 1 98.56 206 HIS A CA 1
ATOM 1560 C C . HIS A 1 206 ? 12.617 3.27 6.383 1 98.56 206 HIS A C 1
ATOM 1562 O O . HIS A 1 206 ? 13.648 3.062 5.738 1 98.56 206 HIS A O 1
ATOM 1568 N N . LYS A 1 207 ? 12.273 2.566 7.391 1 98.12 207 LYS A N 1
ATOM 1569 C CA . LYS A 1 207 ? 13.172 1.572 7.977 1 98.12 207 LYS A CA 1
ATOM 1570 C C . LYS A 1 207 ? 13.383 0.398 7.027 1 98.12 207 LYS A C 1
ATOM 1572 O O . LYS A 1 207 ? 14.445 -0.224 7.027 1 98.12 207 LYS A O 1
ATOM 1577 N N . ALA A 1 208 ? 12.43 0.116 6.254 1 98.75 208 ALA A N 1
ATOM 1578 C CA . ALA A 1 208 ? 12.438 -1.093 5.434 1 98.75 208 ALA A CA 1
ATOM 1579 C C . ALA A 1 208 ? 13.188 -0.862 4.125 1 98.75 208 ALA A C 1
ATOM 1581 O O . ALA A 1 208 ? 13.531 -1.816 3.424 1 98.75 208 ALA A O 1
ATOM 1582 N N . LEU A 1 209 ? 13.43 0.4 3.727 1 98.75 209 LEU A N 1
ATOM 1583 C CA . LEU A 1 209 ? 13.906 0.715 2.385 1 98.75 209 LEU A CA 1
ATOM 1584 C C . LEU A 1 209 ? 15.242 0.034 2.111 1 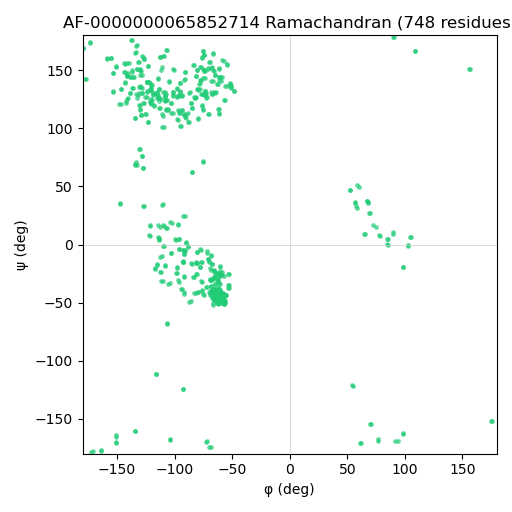98.75 209 LEU A C 1
ATOM 1586 O O . LEU A 1 209 ? 15.422 -0.593 1.065 1 98.75 209 LEU A O 1
ATOM 1590 N N . PRO A 1 210 ? 16.219 0.076 3.045 1 98.69 210 PRO A N 1
ATOM 1591 C CA . PRO A 1 210 ? 17.484 -0.615 2.775 1 98.69 210 PRO A CA 1
ATOM 1592 C C . PRO A 1 210 ? 17.297 -2.123 2.607 1 98.69 210 PRO A C 1
ATOM 1594 O O . PRO A 1 210 ? 17.938 -2.73 1.741 1 98.69 210 PRO A O 1
ATOM 1597 N N . PHE A 1 211 ? 16.469 -2.744 3.428 1 98.81 211 PHE A N 1
ATOM 1598 C CA . PHE A 1 211 ? 16.172 -4.168 3.326 1 98.81 211 PHE A CA 1
ATOM 1599 C C . PHE A 1 211 ? 15.555 -4.496 1.972 1 98.81 211 PHE A C 1
ATOM 1601 O O . PHE A 1 211 ? 15.977 -5.438 1.303 1 98.81 211 PHE A O 1
ATOM 1608 N N . LEU A 1 212 ? 14.508 -3.721 1.561 1 98.88 212 LEU A N 1
ATOM 1609 C CA . LEU A 1 212 ? 13.805 -3.977 0.305 1 98.88 212 LEU A CA 1
ATOM 1610 C C . LEU A 1 212 ? 14.758 -3.85 -0.88 1 98.88 212 LEU A C 1
ATOM 1612 O O . LEU A 1 212 ? 14.664 -4.609 -1.845 1 98.88 212 LEU A O 1
ATOM 1616 N N . GLN A 1 213 ? 15.648 -2.865 -0.832 1 98.38 213 GLN A N 1
ATOM 1617 C CA . GLN A 1 213 ? 16.641 -2.721 -1.892 1 98.38 213 GLN A CA 1
ATOM 1618 C C . GLN A 1 213 ? 17.547 -3.949 -1.975 1 98.38 213 GLN A C 1
ATOM 1620 O O . GLN A 1 213 ? 17.812 -4.461 -3.066 1 98.38 213 GLN A O 1
ATOM 1625 N N . GLU A 1 214 ? 18.016 -4.414 -0.853 1 98.69 214 GLU A N 1
ATOM 1626 C CA . GLU A 1 214 ? 18.859 -5.609 -0.835 1 98.69 214 GLU A CA 1
ATOM 1627 C C . GLU A 1 214 ? 18.078 -6.828 -1.341 1 98.69 214 GLU A C 1
ATOM 1629 O O . GLU A 1 214 ? 18.594 -7.598 -2.152 1 98.69 214 GLU A O 1
ATOM 1634 N N . LEU A 1 215 ? 16.859 -7 -0.866 1 98.81 215 LEU A N 1
ATOM 1635 C CA . LEU A 1 215 ? 16.016 -8.141 -1.213 1 98.81 215 LEU A CA 1
ATOM 1636 C C . LEU A 1 215 ? 15.797 -8.219 -2.721 1 98.81 215 LEU A C 1
ATOM 1638 O O . LEU A 1 215 ? 15.93 -9.289 -3.32 1 98.81 215 LEU A O 1
ATOM 1642 N N . THR A 1 216 ? 15.508 -7.07 -3.365 1 98.44 216 THR A N 1
ATOM 1643 C CA . THR A 1 216 ? 15.125 -7.047 -4.773 1 98.44 216 THR A CA 1
ATOM 1644 C C . THR A 1 216 ? 16.359 -7.129 -5.668 1 98.44 216 THR A C 1
ATOM 1646 O O . THR A 1 216 ? 16.25 -7.453 -6.852 1 98.44 216 THR A O 1
ATOM 1649 N N . ALA A 1 217 ? 17.547 -6.879 -5.098 1 97.56 217 ALA A N 1
ATOM 1650 C CA . ALA A 1 217 ? 18.766 -6.898 -5.883 1 97.56 217 ALA A CA 1
ATOM 1651 C C . ALA A 1 217 ? 19.547 -8.188 -5.641 1 97.56 217 ALA A C 1
ATOM 1653 O O . ALA A 1 217 ? 20.547 -8.453 -6.324 1 97.56 217 ALA A O 1
ATOM 1654 N N . TYR A 1 218 ? 19.125 -8.961 -4.719 1 98.31 218 TYR A N 1
ATOM 1655 C CA . TYR A 1 218 ? 19.875 -10.148 -4.316 1 98.31 218 TYR A CA 1
ATOM 1656 C C . TYR A 1 218 ? 19.953 -11.156 -5.453 1 98.31 218 TYR A C 1
ATOM 1658 O O . TYR A 1 218 ? 18.938 -11.445 -6.102 1 98.31 218 TYR A O 1
ATOM 1666 N N . GLN A 1 219 ? 21.109 -11.648 -5.738 1 98.25 219 GLN A N 1
ATOM 1667 C CA . GLN A 1 219 ? 21.281 -12.727 -6.707 1 98.25 219 GLN A CA 1
ATOM 1668 C C . GLN A 1 219 ? 21.219 -14.094 -6.027 1 98.25 219 GLN A C 1
ATOM 1670 O O . GLN A 1 219 ? 22.172 -14.508 -5.367 1 98.25 219 GLN A O 1
ATOM 1675 N N . TRP A 1 220 ? 20.234 -14.805 -6.238 1 98.38 220 TRP A N 1
ATOM 1676 C CA . TRP A 1 220 ? 19.953 -16.047 -5.531 1 98.38 220 TRP A CA 1
ATOM 1677 C C . TRP A 1 220 ? 20.781 -17.203 -6.102 1 98.38 220 TRP A C 1
ATOM 1679 O O . TRP A 1 220 ? 21.219 -18.094 -5.363 1 98.38 220 TRP A O 1
ATOM 1689 N N . ASP A 1 221 ? 20.906 -17.234 -7.438 1 98.19 221 ASP A N 1
ATOM 1690 C CA . ASP A 1 221 ? 21.641 -18.25 -8.18 1 98.19 221 ASP A CA 1
ATOM 1691 C C . ASP A 1 221 ? 21.922 -17.781 -9.609 1 98.19 221 ASP A C 1
ATOM 1693 O O . ASP A 1 221 ? 21.656 -16.625 -9.961 1 98.19 221 ASP A O 1
ATOM 1697 N N . ASN A 1 222 ? 22.547 -18.672 -10.391 1 97.38 222 ASN A N 1
ATOM 1698 C CA . ASN A 1 222 ? 22.875 -18.328 -11.773 1 97.38 222 ASN A CA 1
ATOM 1699 C C . ASN A 1 222 ? 22.062 -19.172 -12.758 1 97.38 222 ASN A C 1
ATOM 1701 O O . ASN A 1 222 ? 22.375 -19.203 -13.953 1 97.38 222 ASN A O 1
ATOM 1705 N N . GLY A 1 223 ? 21.062 -19.781 -12.234 1 95.94 223 GLY A N 1
ATOM 1706 C CA . GLY A 1 223 ? 20.375 -20.719 -13.102 1 95.94 223 GLY A CA 1
ATOM 1707 C C . GLY A 1 223 ? 21.25 -21.859 -13.555 1 95.94 223 GLY A C 1
ATOM 1708 O O . GLY A 1 223 ? 22.266 -22.172 -12.922 1 95.94 223 GLY A O 1
ATOM 1709 N N . ASN A 1 224 ? 20.797 -22.656 -14.484 1 94.56 224 ASN A N 1
ATOM 1710 C CA . ASN A 1 224 ? 21.562 -23.734 -15.109 1 94.56 224 ASN A CA 1
ATOM 1711 C C . ASN A 1 224 ? 21.094 -23.984 -16.547 1 94.56 224 ASN A C 1
ATOM 1713 O O . ASN A 1 224 ? 20.484 -23.125 -17.156 1 94.56 224 ASN A O 1
ATOM 1717 N N . GLU A 1 225 ? 21.484 -25.094 -17.094 1 92.25 225 GLU A N 1
ATOM 1718 C CA . GLU A 1 225 ? 21.219 -25.422 -18.5 1 92.25 225 GLU A CA 1
ATOM 1719 C C . GLU A 1 225 ? 19.734 -25.391 -18.797 1 92.25 225 GLU A C 1
ATOM 1721 O O . GLU A 1 225 ? 19.328 -25.047 -19.906 1 92.25 225 GLU A O 1
ATOM 1726 N N . PHE A 1 226 ? 18.906 -25.641 -17.781 1 92.31 226 PHE A N 1
ATOM 1727 C CA . PHE A 1 226 ? 17.484 -25.859 -18.031 1 92.31 226 PHE A CA 1
ATOM 1728 C C . PHE A 1 226 ? 16.656 -24.703 -17.469 1 92.31 226 PHE A C 1
ATOM 1730 O O . PHE A 1 226 ? 15.531 -24.453 -17.906 1 92.31 226 PHE A O 1
ATOM 1737 N N . PHE A 1 227 ? 17.266 -24.016 -16.453 1 94.94 227 PHE A N 1
ATOM 1738 C CA . PHE A 1 227 ? 16.484 -23.016 -15.727 1 94.94 227 PHE A CA 1
ATOM 1739 C C . PHE A 1 227 ? 17.125 -21.641 -15.844 1 94.94 227 PHE A C 1
ATOM 1741 O O . PHE A 1 227 ? 18.344 -21.5 -15.719 1 94.94 227 PHE A O 1
ATOM 1748 N N . PRO A 1 228 ? 16.281 -20.625 -16.062 1 93.56 228 PRO A N 1
ATOM 1749 C CA . PRO A 1 228 ? 16.797 -19.281 -15.766 1 93.56 228 PRO A CA 1
ATOM 1750 C C . PRO A 1 228 ? 17.047 -19.062 -14.281 1 93.56 228 PRO A C 1
ATOM 1752 O O . PRO A 1 228 ? 16.609 -19.859 -13.445 1 93.56 228 PRO A O 1
ATOM 1755 N N . PRO A 1 229 ? 17.781 -18.047 -13.922 1 96.06 229 PRO A N 1
ATOM 1756 C CA . PRO A 1 229 ? 18.047 -17.766 -12.508 1 96.06 229 PRO A CA 1
ATOM 1757 C C . PRO A 1 229 ? 16.766 -17.484 -11.727 1 96.06 229 PRO A C 1
ATOM 1759 O O . PRO A 1 229 ? 15.773 -17.016 -12.289 1 96.06 229 PRO A O 1
ATOM 1762 N N . THR A 1 230 ? 16.781 -17.797 -10.445 1 96.94 230 THR A N 1
ATOM 1763 C CA . THR A 1 230 ? 15.727 -17.438 -9.508 1 96.94 230 THR A CA 1
ATOM 1764 C C . THR A 1 230 ? 15.461 -15.938 -9.523 1 96.94 230 THR A C 1
ATOM 1766 O O . THR A 1 230 ? 16.406 -15.141 -9.562 1 96.94 230 THR A O 1
ATOM 1769 N N . SER A 1 231 ? 14.211 -15.602 -9.516 1 96.06 231 SER A N 1
ATOM 1770 C CA . SER A 1 231 ? 13.836 -14.188 -9.531 1 96.06 231 SER A CA 1
ATOM 1771 C C . SER A 1 231 ? 12.82 -13.875 -8.438 1 96.06 231 SER A C 1
ATOM 1773 O O . SER A 1 231 ? 12.047 -14.742 -8.031 1 96.06 231 SER A O 1
ATOM 1775 N N . LEU A 1 232 ? 12.852 -12.688 -7.945 1 98.12 232 LEU A N 1
ATOM 1776 C CA . LEU A 1 232 ? 11.906 -12.195 -6.945 1 98.12 232 LEU A CA 1
ATOM 1777 C C . LEU A 1 232 ? 11.148 -10.977 -7.465 1 98.12 232 LEU A C 1
ATOM 1779 O O . LEU A 1 232 ? 11.75 -10.078 -8.062 1 98.12 232 LEU A O 1
ATOM 1783 N N . GLN A 1 233 ? 9.844 -10.969 -7.262 1 98.19 233 GLN A N 1
ATOM 1784 C CA . GLN A 1 233 ? 9.008 -9.812 -7.566 1 98.19 233 GLN A CA 1
ATOM 1785 C C . GLN A 1 233 ? 8.148 -9.43 -6.363 1 98.19 233 GLN A C 1
ATOM 1787 O O . GLN A 1 233 ? 7.52 -10.289 -5.742 1 98.19 233 GLN A O 1
ATOM 1792 N N . ILE A 1 234 ? 8.18 -8.156 -6.023 1 98.75 234 ILE A N 1
ATOM 1793 C CA . ILE A 1 234 ? 7.191 -7.652 -5.074 1 98.75 234 ILE A CA 1
ATOM 1794 C C . ILE A 1 234 ? 5.844 -7.488 -5.773 1 98.75 234 ILE A C 1
ATOM 1796 O O . ILE A 1 234 ? 5.727 -6.723 -6.734 1 98.75 234 ILE A O 1
ATOM 1800 N N . ALA A 1 235 ? 4.898 -8.18 -5.281 1 98.25 235 ALA A N 1
ATOM 1801 C CA . ALA A 1 235 ? 3.578 -8.195 -5.902 1 98.25 235 ALA A CA 1
ATOM 1802 C C . ALA A 1 235 ? 2.658 -7.16 -5.262 1 98.25 235 ALA A C 1
ATOM 1804 O O . ALA A 1 235 ? 1.829 -6.551 -5.938 1 98.25 235 ALA A O 1
ATOM 1805 N N . ASN A 1 236 ? 2.75 -6.992 -3.947 1 98.56 236 ASN A N 1
ATOM 1806 C CA . ASN A 1 236 ? 1.944 -6.039 -3.195 1 98.56 236 ASN A CA 1
ATOM 1807 C C . ASN A 1 236 ? 2.771 -5.316 -2.137 1 98.56 236 ASN A C 1
ATOM 1809 O O . ASN A 1 236 ? 3.664 -5.91 -1.528 1 98.56 236 ASN A O 1
ATOM 1813 N N . ILE A 1 237 ? 2.494 -4.09 -1.917 1 98.88 237 ILE A N 1
ATOM 1814 C CA . ILE A 1 237 ? 3.068 -3.287 -0.843 1 98.88 237 ILE A CA 1
ATOM 1815 C C . ILE A 1 237 ? 2.035 -2.281 -0.341 1 98.88 237 ILE A C 1
ATOM 1817 O O . ILE A 1 237 ? 1.303 -1.686 -1.135 1 98.88 237 ILE A O 1
ATOM 1821 N N . GLN A 1 238 ? 1.928 -2.195 0.968 1 98.69 238 GLN A N 1
ATOM 1822 C CA . GLN A 1 238 ? 0.896 -1.32 1.513 1 98.69 238 GLN A CA 1
ATOM 1823 C C . GLN A 1 238 ? 1.276 -0.819 2.902 1 98.69 238 GLN A C 1
ATOM 1825 O O . GLN A 1 238 ? 1.7 -1.602 3.756 1 98.69 238 GLN A O 1
ATOM 1830 N N . ALA A 1 239 ? 1.174 0.413 3.152 1 98.56 239 ALA A N 1
ATOM 1831 C CA . ALA A 1 239 ? 1.237 1.058 4.461 1 98.56 239 ALA A CA 1
ATOM 1832 C C . ALA A 1 239 ? 0.416 2.344 4.48 1 98.56 239 ALA A C 1
ATOM 1834 O O . ALA A 1 239 ? 0.258 3.002 3.451 1 98.56 239 ALA A O 1
ATOM 1835 N N . GLY A 1 240 ? -0.094 2.762 5.684 1 96.94 240 GLY A N 1
ATOM 1836 C CA . GLY A 1 240 ? -0.814 4.012 5.855 1 96.94 240 GLY A CA 1
ATOM 1837 C C . GLY A 1 240 ? -2.301 3.818 6.098 1 96.94 240 GLY A C 1
ATOM 1838 O O . GLY A 1 240 ? -2.842 2.744 5.828 1 96.94 240 GLY A O 1
ATOM 1839 N N . THR A 1 241 ? -2.979 4.816 6.527 1 92.31 241 THR A N 1
ATOM 1840 C CA . THR A 1 241 ? -4.395 4.797 6.867 1 92.31 241 THR A CA 1
ATOM 1841 C C . THR A 1 241 ? -5.207 5.586 5.848 1 92.31 241 THR A C 1
ATOM 1843 O O . THR A 1 241 ? -6.434 5.664 5.945 1 92.31 241 THR A O 1
ATOM 1846 N N . GLY A 1 242 ? -4.594 6.129 4.938 1 93.75 242 GLY A N 1
ATOM 1847 C CA . GLY A 1 242 ? -5.25 7.039 4.012 1 93.75 242 GLY A CA 1
ATOM 1848 C C . GLY A 1 242 ? -5.043 8.5 4.363 1 93.75 242 GLY A C 1
ATOM 1849 O O . GLY A 1 242 ? -5.203 9.375 3.512 1 93.75 242 GLY A O 1
ATOM 1850 N N . SER A 1 243 ? -4.688 8.766 5.57 1 92.06 243 SER A N 1
ATOM 1851 C CA . SER A 1 243 ? -4.441 10.141 6.012 1 92.06 243 SER A CA 1
ATOM 1852 C C . SER A 1 243 ? -3.043 10.602 5.617 1 92.06 243 SER A C 1
ATOM 1854 O O . SER A 1 243 ? -2.086 9.828 5.684 1 92.06 243 SER A O 1
ATOM 1856 N N . ASN A 1 244 ? -2.93 11.852 5.293 1 93.56 244 ASN A N 1
ATOM 1857 C CA . ASN A 1 244 ? -1.645 12.383 4.855 1 93.56 244 ASN A CA 1
ATOM 1858 C C . ASN A 1 244 ? -0.806 12.867 6.035 1 93.56 244 ASN A C 1
ATOM 1860 O O . ASN A 1 244 ? 0.331 13.305 5.855 1 93.56 244 ASN A O 1
ATOM 1864 N N . ASN A 1 245 ? -1.356 12.766 7.27 1 91.62 245 ASN A N 1
ATOM 1865 C CA . ASN A 1 245 ? -0.635 13.32 8.414 1 91.62 245 ASN A CA 1
ATOM 1866 C C . ASN A 1 245 ? -0.35 12.25 9.461 1 91.62 245 ASN A C 1
ATOM 1868 O O . ASN A 1 245 ? -0.061 12.578 10.617 1 91.62 245 ASN A O 1
ATOM 1872 N N . VAL A 1 246 ? -0.474 11.039 9.07 1 93.56 246 VAL A N 1
ATOM 1873 C CA . VAL A 1 246 ? -0.239 9.945 10.008 1 93.56 246 VAL A CA 1
ATOM 1874 C C . VAL A 1 246 ? 0.897 9.062 9.492 1 93.56 246 VAL A C 1
ATOM 1876 O O . VAL A 1 246 ? 0.883 8.625 8.336 1 93.56 246 VAL A O 1
ATOM 1879 N N . ILE A 1 247 ? 1.914 8.859 10.305 1 96.44 247 ILE A N 1
ATOM 1880 C CA . ILE A 1 247 ? 2.979 7.902 10.031 1 96.44 247 ILE A CA 1
ATOM 1881 C C . ILE A 1 247 ? 2.457 6.48 10.227 1 96.44 247 ILE A C 1
ATOM 1883 O O . ILE A 1 247 ? 1.83 6.176 11.242 1 96.44 247 ILE A O 1
ATOM 1887 N N . PRO A 1 248 ? 2.695 5.645 9.242 1 97.25 248 PRO A N 1
ATOM 1888 C CA . PRO A 1 248 ? 2.139 4.293 9.359 1 97.25 248 PRO A CA 1
ATOM 1889 C C . PRO A 1 248 ? 2.756 3.5 10.508 1 97.25 248 PRO A C 1
ATOM 1891 O O . PRO A 1 248 ? 3.932 3.688 10.836 1 97.25 248 PRO A O 1
ATOM 1894 N N . GLY A 1 249 ? 1.941 2.561 11.109 1 97.19 249 GLY A N 1
ATOM 1895 C CA . GLY A 1 249 ? 2.422 1.705 12.188 1 97.19 249 GLY A CA 1
ATOM 1896 C C . GLY A 1 249 ? 2.963 0.376 11.695 1 97.19 249 GLY A C 1
ATOM 1897 O O . GLY A 1 249 ? 3.611 -0.354 12.445 1 97.19 249 GLY A O 1
ATOM 1898 N N . GLU A 1 250 ? 2.631 0.08 10.43 1 98.38 250 GLU A N 1
ATOM 1899 C CA . GLU A 1 250 ? 3.035 -1.196 9.852 1 98.38 250 GLU A CA 1
ATOM 1900 C C . GLU A 1 250 ? 3.166 -1.096 8.328 1 98.38 250 GLU A C 1
ATOM 1902 O O . GLU A 1 250 ? 2.525 -0.253 7.703 1 98.38 250 GLU A O 1
ATOM 1907 N N . LEU A 1 251 ? 4.102 -1.866 7.762 1 98.81 251 LEU A N 1
ATOM 1908 C CA . LEU A 1 251 ? 4.281 -2.014 6.32 1 98.81 251 LEU A CA 1
ATOM 1909 C C . LEU A 1 251 ? 4.066 -3.461 5.895 1 98.81 251 LEU A C 1
ATOM 1911 O O . LEU A 1 251 ? 4.699 -4.375 6.43 1 98.81 251 LEU A O 1
ATOM 1915 N N . TYR A 1 252 ? 3.111 -3.668 5.051 1 98.88 252 TYR A N 1
ATOM 1916 C CA . TYR A 1 252 ? 2.889 -4.977 4.445 1 98.88 252 TYR A CA 1
ATOM 1917 C C . TYR A 1 252 ? 3.607 -5.09 3.107 1 98.88 252 TYR A C 1
ATOM 1919 O O . TYR A 1 252 ? 3.498 -4.199 2.258 1 98.88 252 TYR A O 1
ATOM 1927 N N . VAL A 1 253 ? 4.414 -6.152 2.896 1 98.88 253 VAL A N 1
ATOM 1928 C CA . VAL A 1 253 ? 5.078 -6.457 1.634 1 98.88 253 VAL A CA 1
ATOM 1929 C C . VAL A 1 253 ? 4.844 -7.922 1.269 1 98.88 253 VAL A C 1
ATOM 1931 O O . VAL A 1 253 ? 5.188 -8.82 2.037 1 98.88 253 VAL A O 1
ATOM 1934 N N . GLN A 1 254 ? 4.23 -8.109 0.138 1 98.88 254 GLN A N 1
ATOM 1935 C CA . GLN A 1 254 ? 4.105 -9.461 -0.41 1 98.88 254 GLN A CA 1
ATOM 1936 C C . GLN A 1 254 ? 5.027 -9.648 -1.611 1 98.88 254 GLN A C 1
ATOM 1938 O O . GLN A 1 254 ? 4.996 -8.859 -2.559 1 98.88 254 GLN A O 1
ATOM 1943 N N . PHE A 1 255 ? 5.852 -10.641 -1.524 1 98.81 255 PHE A N 1
ATOM 1944 C CA . PHE A 1 255 ? 6.766 -10.922 -2.627 1 98.81 255 PHE A CA 1
ATOM 1945 C C . PHE A 1 255 ? 6.754 -12.406 -2.98 1 98.81 255 PHE A C 1
ATOM 1947 O O . PHE A 1 255 ? 6.41 -13.242 -2.146 1 98.81 255 PHE A O 1
ATOM 1954 N N . ASN A 1 256 ? 7.027 -12.641 -4.207 1 98.06 256 ASN A N 1
ATOM 1955 C CA . ASN A 1 256 ? 7.078 -14.008 -4.727 1 98.06 256 ASN A CA 1
ATOM 1956 C C . ASN A 1 256 ? 8.422 -14.305 -5.383 1 98.06 256 ASN A C 1
ATOM 1958 O O . ASN A 1 256 ? 8.984 -13.453 -6.07 1 98.06 256 ASN A O 1
ATOM 1962 N N . LEU A 1 257 ? 8.93 -15.484 -5.164 1 97.81 257 LEU A N 1
ATOM 1963 C CA . LEU A 1 257 ? 10.102 -15.992 -5.871 1 97.81 257 LEU A CA 1
ATOM 1964 C C . LEU A 1 257 ? 9.727 -17.172 -6.77 1 97.81 257 LEU A C 1
ATOM 1966 O O . LEU A 1 257 ? 9.062 -18.109 -6.328 1 97.81 257 LEU A O 1
ATOM 1970 N N . ARG A 1 258 ? 10.047 -17.078 -7.969 1 97.19 258 ARG A N 1
ATOM 1971 C CA . ARG A 1 258 ? 10.195 -18.25 -8.844 1 97.19 258 ARG A CA 1
ATOM 1972 C C . ARG A 1 258 ? 11.633 -18.75 -8.844 1 97.19 258 ARG A C 1
ATOM 1974 O O . ARG A 1 258 ? 12.539 -18.062 -9.336 1 97.19 258 ARG A O 1
ATOM 1981 N N . TYR A 1 259 ? 11.797 -19.922 -8.273 1 97 259 TYR A N 1
ATOM 1982 C CA . TYR A 1 259 ? 13.172 -20.359 -8.047 1 97 259 TYR A CA 1
ATOM 1983 C C . TYR A 1 259 ? 13.438 -21.703 -8.719 1 97 259 TYR A C 1
ATOM 1985 O O . TYR A 1 259 ? 12.508 -22.453 -8.992 1 97 259 TYR A O 1
ATOM 1993 N N . CYS A 1 260 ? 14.664 -21.953 -9.055 1 96 260 CYS A N 1
ATOM 1994 C CA . CYS A 1 260 ? 15.031 -23.172 -9.758 1 96 260 CYS A CA 1
ATOM 1995 C C . CYS A 1 260 ? 15.703 -24.172 -8.82 1 96 260 CYS A C 1
ATOM 1997 O O . CYS A 1 260 ? 15.633 -24.016 -7.598 1 96 260 CYS A O 1
ATOM 1999 N N . THR A 1 261 ? 16.312 -25.219 -9.359 1 95.31 261 THR A N 1
ATOM 2000 C CA . THR A 1 261 ? 16.812 -26.359 -8.586 1 95.31 261 THR A CA 1
ATOM 2001 C C . THR A 1 261 ? 18.125 -26 -7.883 1 95.31 261 THR A C 1
ATOM 2003 O O . THR A 1 261 ? 18.625 -26.781 -7.078 1 95.31 261 THR A O 1
ATOM 2006 N N . GLU A 1 262 ? 18.672 -24.797 -8.133 1 97.62 262 GLU A N 1
ATOM 2007 C CA . GLU A 1 262 ? 19.938 -24.391 -7.551 1 97.62 262 GLU A CA 1
ATOM 2008 C C . GLU A 1 262 ? 19.766 -23.953 -6.094 1 97.62 262 GLU A C 1
ATOM 2010 O O . GLU A 1 262 ? 20.75 -23.875 -5.348 1 97.62 262 GLU A O 1
ATOM 2015 N N . VAL A 1 263 ? 18.547 -23.625 -5.719 1 97.88 263 VAL A N 1
ATOM 2016 C CA . VAL A 1 263 ? 18.297 -23.25 -4.336 1 97.88 263 VAL A CA 1
ATOM 2017 C C . VAL A 1 263 ? 17.047 -23.969 -3.826 1 97.88 263 VAL A C 1
ATOM 2019 O O . VAL A 1 263 ? 16.281 -24.547 -4.613 1 97.88 263 VAL A O 1
ATOM 2022 N N . THR A 1 264 ? 16.859 -23.969 -2.514 1 97.69 264 THR A N 1
ATOM 2023 C CA . THR A 1 264 ? 15.68 -24.547 -1.885 1 97.69 264 THR A CA 1
ATOM 2024 C C . THR A 1 264 ? 14.82 -23.453 -1.25 1 97.69 264 THR A C 1
ATOM 2026 O O . THR A 1 264 ? 15.297 -22.344 -1.022 1 97.69 264 THR A O 1
ATOM 2029 N N . ASP A 1 265 ? 13.586 -23.766 -0.994 1 97.69 265 ASP A N 1
ATOM 2030 C CA . ASP A 1 265 ? 12.727 -22.828 -0.288 1 97.69 265 ASP A CA 1
ATOM 2031 C C . ASP A 1 265 ? 13.266 -22.531 1.105 1 97.69 265 ASP A C 1
ATOM 2033 O O . ASP A 1 265 ? 13.148 -21.406 1.591 1 97.69 265 ASP A O 1
ATOM 2037 N N . GLU A 1 266 ? 13.898 -23.484 1.739 1 98.38 266 GLU A N 1
ATOM 2038 C CA . GLU A 1 266 ? 14.5 -23.266 3.051 1 98.38 266 GLU A CA 1
ATOM 2039 C C . GLU A 1 266 ? 15.633 -22.25 2.975 1 98.38 266 GLU A C 1
ATOM 2041 O O . GLU A 1 266 ? 15.734 -21.375 3.834 1 98.38 266 GLU A O 1
ATOM 2046 N N . PHE A 1 267 ? 16.453 -22.406 1.966 1 98.62 267 PHE A N 1
ATOM 2047 C CA . PHE A 1 267 ? 17.531 -21.438 1.765 1 98.62 267 PHE A CA 1
ATOM 2048 C C . PHE A 1 267 ? 16.953 -20.031 1.58 1 98.62 267 PHE A C 1
ATOM 2050 O O . PHE A 1 267 ? 17.469 -19.062 2.156 1 98.62 267 PHE A O 1
ATOM 2057 N N . ILE A 1 268 ? 15.93 -19.891 0.833 1 98.75 268 ILE A N 1
ATOM 2058 C CA . ILE A 1 268 ? 15.297 -18.609 0.554 1 98.75 268 ILE A CA 1
ATOM 2059 C C . ILE A 1 268 ? 14.758 -18.016 1.852 1 98.75 268 ILE A C 1
ATOM 2061 O O . ILE A 1 268 ? 15.055 -16.859 2.172 1 98.75 268 ILE A O 1
ATOM 2065 N N . LYS A 1 269 ? 14.008 -18.812 2.607 1 98.75 269 LYS A N 1
ATOM 2066 C CA . LYS A 1 269 ? 13.422 -18.359 3.863 1 98.75 269 LYS A CA 1
ATOM 2067 C C . LYS A 1 269 ? 14.5 -17.906 4.844 1 98.75 269 LYS A C 1
ATOM 2069 O O . LYS A 1 269 ? 14.383 -16.844 5.465 1 98.75 269 LYS A O 1
ATOM 2074 N N . ASN A 1 270 ? 15.562 -18.688 4.934 1 98.81 270 ASN A N 1
ATOM 2075 C CA . ASN A 1 270 ? 16.656 -18.359 5.852 1 98.81 270 ASN A CA 1
ATOM 2076 C C . ASN A 1 270 ? 17.391 -17.094 5.426 1 98.81 270 ASN A C 1
ATOM 2078 O O . ASN A 1 270 ? 17.766 -16.281 6.27 1 98.81 270 ASN A O 1
ATOM 2082 N N . THR A 1 271 ? 17.609 -16.969 4.148 1 98.81 271 THR A N 1
ATOM 2083 C CA . THR A 1 271 ? 18.297 -15.797 3.631 1 98.81 271 THR A CA 1
ATOM 2084 C C . THR A 1 271 ? 17.484 -14.531 3.922 1 98.81 271 THR A C 1
ATOM 2086 O O . THR A 1 271 ? 18.047 -13.523 4.359 1 98.81 271 THR A O 1
ATOM 2089 N N . VAL A 1 272 ? 16.172 -14.57 3.686 1 98.88 272 VAL A N 1
ATOM 2090 C CA . VAL A 1 272 ? 15.297 -13.438 3.975 1 98.88 272 VAL A CA 1
ATOM 2091 C C . VAL A 1 272 ? 15.352 -13.109 5.465 1 98.88 272 VAL A C 1
ATOM 2093 O O . VAL A 1 272 ? 15.469 -11.938 5.844 1 98.88 272 VAL A O 1
ATOM 2096 N N . ALA A 1 273 ? 15.328 -14.125 6.297 1 98.75 273 ALA A N 1
ATOM 2097 C CA . ALA A 1 273 ? 15.398 -13.93 7.742 1 98.75 273 ALA A CA 1
ATOM 2098 C C . ALA A 1 273 ? 16.703 -13.258 8.133 1 98.75 273 ALA A C 1
ATOM 2100 O O . ALA A 1 273 ? 16.719 -12.352 8.977 1 98.75 273 ALA A O 1
ATOM 2101 N N . GLU A 1 274 ? 17.766 -13.688 7.555 1 98.81 274 GLU A N 1
ATOM 2102 C CA . GLU A 1 274 ? 19.062 -13.102 7.84 1 98.81 274 GLU A CA 1
ATOM 2103 C C . GLU A 1 274 ? 19.109 -11.633 7.422 1 98.81 274 GLU A C 1
ATOM 2105 O O . GLU A 1 274 ? 19.688 -10.797 8.125 1 98.81 274 GLU A O 1
ATOM 2110 N N . MET A 1 275 ? 18.562 -11.344 6.242 1 98.75 275 MET A N 1
ATOM 2111 C CA . MET A 1 275 ? 18.516 -9.961 5.766 1 98.75 275 MET A CA 1
ATOM 2112 C C . MET A 1 275 ? 17.703 -9.086 6.715 1 98.75 275 MET A C 1
ATOM 2114 O O . MET A 1 275 ? 18.109 -7.965 7.031 1 98.75 275 MET A O 1
ATOM 2118 N N . LEU A 1 276 ? 16.531 -9.609 7.133 1 98.81 276 LEU A N 1
ATOM 2119 C CA . LEU A 1 276 ? 15.672 -8.875 8.062 1 98.81 276 LEU A CA 1
ATOM 2120 C C . LEU A 1 276 ? 16.406 -8.594 9.367 1 98.81 276 LEU A C 1
ATOM 2122 O O . LEU A 1 276 ? 16.328 -7.488 9.914 1 98.81 276 LEU A O 1
ATOM 2126 N N . LYS A 1 277 ? 17.156 -9.586 9.891 1 98.62 277 LYS A N 1
ATOM 2127 C CA . LYS A 1 277 ? 17.953 -9.422 11.094 1 98.62 277 LYS A CA 1
ATOM 2128 C C . LYS A 1 277 ? 19.078 -8.406 10.883 1 98.62 277 LYS A C 1
ATOM 2130 O O . LYS A 1 277 ? 19.312 -7.547 11.734 1 98.62 277 LYS A O 1
ATOM 2135 N N . LYS A 1 278 ? 19.734 -8.547 9.781 1 98.75 278 LYS A N 1
ATOM 2136 C CA . LYS A 1 278 ? 20.828 -7.637 9.422 1 98.75 278 LYS A CA 1
ATOM 2137 C C . LYS A 1 278 ? 20.359 -6.184 9.477 1 98.75 278 LYS A C 1
ATOM 2139 O O . LYS A 1 278 ? 21.109 -5.312 9.938 1 98.75 278 LYS A O 1
ATOM 2144 N N . HIS A 1 279 ? 19.156 -5.902 9.086 1 98.5 279 HIS A N 1
ATOM 2145 C CA . HIS A 1 279 ? 18.656 -4.535 9 1 98.5 279 HIS A CA 1
ATOM 2146 C C . HIS A 1 279 ? 17.875 -4.16 10.258 1 98.5 279 HIS A C 1
ATOM 2148 O O . HIS A 1 279 ? 17.266 -3.088 10.312 1 98.5 279 HIS A O 1
ATOM 2154 N N . GLY A 1 280 ? 17.828 -4.988 11.242 1 98.31 280 GLY A N 1
ATOM 2155 C CA . GLY A 1 280 ? 17.266 -4.684 12.547 1 98.31 280 GLY A CA 1
ATOM 2156 C C . GLY A 1 280 ? 15.758 -4.469 12.5 1 98.31 280 GLY A C 1
ATOM 2157 O O . GLY A 1 280 ? 15.234 -3.6 13.195 1 98.31 280 GLY A O 1
ATOM 2158 N N . LEU A 1 281 ? 15.016 -5.199 11.703 1 98.56 281 LEU A N 1
ATOM 2159 C CA . LEU A 1 281 ? 13.586 -4.992 11.523 1 98.56 281 LEU A CA 1
ATOM 2160 C C . LEU A 1 281 ? 12.781 -5.934 12.414 1 98.56 281 LEU A C 1
ATOM 2162 O O . LEU A 1 281 ? 13.07 -7.129 12.477 1 98.56 281 LEU A O 1
ATOM 2166 N N . ALA A 1 282 ? 11.828 -5.371 13.18 1 98.38 282 ALA A N 1
ATOM 2167 C CA . ALA A 1 282 ? 10.789 -6.184 13.812 1 98.38 282 ALA A CA 1
ATOM 2168 C C . ALA A 1 282 ? 9.727 -6.586 12.797 1 98.38 282 ALA A C 1
ATOM 2170 O O . ALA A 1 282 ? 9.227 -5.746 12.039 1 98.38 282 ALA A O 1
ATOM 2171 N N . TYR A 1 283 ? 9.398 -7.938 12.734 1 98.56 283 TYR A N 1
ATOM 2172 C CA . TYR A 1 283 ? 8.562 -8.359 11.625 1 98.56 283 TYR A CA 1
ATOM 2173 C C . TYR A 1 283 ? 7.793 -9.633 11.977 1 98.56 283 TYR A C 1
ATOM 2175 O O . TYR A 1 283 ? 8.102 -10.297 12.961 1 98.56 283 TYR A O 1
ATOM 2183 N N . ARG A 1 284 ? 6.742 -9.922 11.266 1 98.69 284 ARG A N 1
ATOM 2184 C CA . ARG A 1 284 ? 6.094 -11.219 11.094 1 98.69 284 ARG A CA 1
ATOM 2185 C C . ARG A 1 284 ? 6.043 -11.609 9.617 1 98.69 284 ARG A C 1
ATOM 2187 O O . ARG A 1 284 ? 5.84 -10.758 8.75 1 98.69 284 ARG A O 1
ATOM 2194 N N . ILE A 1 285 ? 6.285 -12.883 9.375 1 98.69 285 ILE A N 1
ATOM 2195 C CA . ILE A 1 285 ? 6.258 -13.328 7.984 1 98.69 285 ILE A CA 1
ATOM 2196 C C . ILE A 1 285 ? 5.566 -14.688 7.895 1 98.69 285 ILE A C 1
ATOM 2198 O O . ILE A 1 285 ? 5.789 -15.555 8.742 1 98.69 285 ILE A O 1
ATOM 2202 N N . GLU A 1 286 ? 4.648 -14.789 7.016 1 98.56 286 GLU A N 1
ATOM 2203 C CA . GLU A 1 286 ? 4.008 -16.047 6.648 1 98.56 286 GLU A CA 1
ATOM 2204 C C . GLU A 1 286 ? 4.434 -16.5 5.254 1 98.56 286 GLU A C 1
ATOM 2206 O O . GLU A 1 286 ? 4.422 -15.703 4.312 1 98.56 286 GLU A O 1
ATOM 2211 N N . TRP A 1 287 ? 4.805 -17.719 5.184 1 98.31 287 TRP A N 1
ATOM 2212 C CA . TRP A 1 287 ? 5.266 -18.25 3.906 1 98.31 287 TRP A CA 1
ATOM 2213 C C . TRP A 1 287 ? 4.207 -19.156 3.283 1 98.31 287 TRP A C 1
ATOM 2215 O O . TRP A 1 287 ? 3.529 -19.906 3.988 1 98.31 287 TRP A O 1
ATOM 2225 N N . ASN A 1 288 ? 4.07 -19.047 2.018 1 96.69 288 ASN A N 1
ATOM 2226 C CA . ASN A 1 288 ? 3.254 -19.953 1.222 1 96.69 288 ASN A CA 1
ATOM 2227 C C . ASN A 1 288 ? 4.066 -20.609 0.113 1 96.69 288 ASN A C 1
ATOM 2229 O O . ASN A 1 288 ? 4.422 -19.969 -0.873 1 96.69 288 ASN A O 1
ATOM 2233 N N . LEU A 1 289 ? 4.387 -21.844 0.294 1 95.5 289 LEU A N 1
ATOM 2234 C CA . LEU A 1 289 ? 5.07 -22.641 -0.723 1 95.5 289 LEU A CA 1
ATOM 2235 C C . LEU A 1 289 ? 4.066 -23.297 -1.669 1 95.5 289 LEU A C 1
ATOM 2237 O O . LEU A 1 289 ? 3.426 -24.281 -1.313 1 95.5 289 LEU A O 1
ATOM 2241 N N . SER A 1 290 ? 3.955 -22.781 -2.85 1 91.88 290 SER A N 1
ATOM 2242 C CA . SER A 1 290 ? 2.932 -23.297 -3.758 1 91.88 290 SER A CA 1
ATOM 2243 C C . SER A 1 290 ? 3.488 -24.391 -4.66 1 91.88 290 SER A C 1
ATOM 2245 O O . SER A 1 290 ? 2.729 -25.109 -5.305 1 91.88 290 SER A O 1
ATOM 2247 N N . GLY A 1 291 ? 4.781 -24.562 -4.754 1 93.19 291 GLY A N 1
ATOM 2248 C CA . GLY A 1 291 ? 5.371 -25.625 -5.543 1 93.19 291 GLY A CA 1
ATOM 2249 C C . GLY A 1 291 ? 6.883 -25.672 -5.457 1 93.19 291 GLY A C 1
ATOM 2250 O O . GLY A 1 291 ? 7.539 -24.625 -5.418 1 93.19 291 GLY A O 1
ATOM 2251 N N . LYS A 1 292 ? 7.41 -26.859 -5.43 1 94.94 292 LYS A N 1
ATOM 2252 C CA . LYS A 1 292 ? 8.852 -27.062 -5.539 1 94.94 292 LYS A CA 1
ATOM 2253 C C . LYS A 1 292 ? 9.273 -27.25 -6.996 1 94.94 292 LYS A C 1
ATOM 2255 O O . LYS A 1 292 ? 8.484 -27.719 -7.816 1 94.94 292 LYS A O 1
ATOM 2260 N N . PRO A 1 293 ? 10.477 -26.797 -7.27 1 96.25 293 PRO A N 1
ATOM 2261 C CA . PRO A 1 293 ? 10.938 -27.047 -8.641 1 96.25 293 PRO A CA 1
ATOM 2262 C C . PRO A 1 293 ? 11.188 -28.516 -8.922 1 96.25 293 PRO A C 1
ATOM 2264 O O . PRO A 1 293 ? 11.422 -29.297 -7.988 1 96.25 293 PRO A O 1
ATOM 2267 N N . PHE A 1 294 ? 11.047 -28.891 -10.141 1 95.94 294 PHE A N 1
ATOM 2268 C CA . PHE A 1 294 ? 11.422 -30.234 -10.555 1 95.94 294 PHE A CA 1
ATOM 2269 C C . PHE A 1 294 ? 12.023 -30.234 -11.953 1 95.94 294 PHE A C 1
ATOM 2271 O O . PHE A 1 294 ? 11.812 -29.281 -12.719 1 95.94 294 PHE A O 1
ATOM 2278 N N . LEU A 1 295 ? 12.812 -31.203 -12.234 1 96.56 295 LEU A N 1
ATOM 2279 C CA . LEU A 1 295 ? 13.461 -31.375 -13.531 1 96.56 295 LEU A CA 1
ATOM 2280 C C . LEU A 1 295 ? 13.492 -32.844 -13.938 1 96.56 295 LEU A C 1
ATOM 2282 O O . LEU A 1 295 ? 13.844 -33.719 -13.125 1 96.56 295 LEU A O 1
ATOM 2286 N N . THR A 1 296 ? 13.008 -33.125 -15.055 1 97.12 296 THR A N 1
ATOM 2287 C CA . THR A 1 296 ? 13.211 -34.438 -15.68 1 97.12 296 THR A CA 1
ATOM 2288 C C . THR A 1 296 ? 14.359 -34.375 -16.688 1 97.12 296 THR A C 1
ATOM 2290 O O . THR A 1 296 ? 14.219 -33.812 -17.766 1 97.12 296 THR A O 1
ATOM 2293 N N . GLU A 1 297 ? 15.422 -34.938 -16.359 1 94.31 297 GLU A N 1
ATOM 2294 C CA . GLU A 1 297 ? 16.578 -34.969 -17.234 1 94.31 297 GLU A CA 1
ATOM 2295 C C . GLU A 1 297 ? 16.328 -35.875 -18.438 1 94.31 297 GLU A C 1
ATOM 2297 O O . GLU A 1 297 ? 15.445 -36.719 -18.406 1 94.31 297 GLU A O 1
ATOM 2302 N N . PRO A 1 298 ? 17.109 -35.562 -19.484 1 93.5 298 PRO A N 1
ATOM 2303 C CA . PRO A 1 298 ? 16.984 -36.5 -20.609 1 93.5 298 PRO A CA 1
ATOM 2304 C C . PRO A 1 298 ? 17.141 -37.969 -20.188 1 93.5 298 PRO A C 1
ATOM 2306 O O . PRO A 1 298 ? 18.016 -38.281 -19.391 1 93.5 298 PRO A O 1
ATOM 2309 N N . GLY A 1 299 ? 16.344 -38.75 -20.656 1 94.88 299 GLY A N 1
ATOM 2310 C CA . GLY A 1 299 ? 16.188 -40.188 -20.328 1 94.88 299 GLY A CA 1
ATOM 2311 C C . GLY A 1 299 ? 15.016 -40.844 -21.016 1 94.88 299 GLY A C 1
ATOM 2312 O O . GLY A 1 299 ? 14.633 -40.438 -22.125 1 94.88 299 GLY A O 1
ATOM 2313 N N . LYS A 1 300 ? 14.484 -41.812 -20.438 1 96.75 300 LYS A N 1
ATOM 2314 C CA . LYS A 1 300 ? 13.492 -42.656 -21.109 1 96.75 300 LYS A CA 1
ATOM 2315 C C . LYS A 1 300 ? 12.25 -41.844 -21.469 1 96.75 300 LYS A C 1
ATOM 2317 O O . LYS A 1 300 ? 11.797 -41.906 -22.625 1 96.75 300 LYS A O 1
ATOM 2322 N N . LEU A 1 301 ? 11.742 -41.125 -20.5 1 98.12 301 LEU A N 1
ATOM 2323 C CA . LEU A 1 301 ? 10.508 -40.406 -20.781 1 98.12 301 LEU A CA 1
ATOM 2324 C C . LEU A 1 301 ? 10.734 -39.312 -21.797 1 98.12 301 LEU A C 1
ATOM 2326 O O . LEU A 1 301 ? 10 -39.219 -22.797 1 98.12 301 LEU A O 1
ATOM 2330 N N . VAL A 1 302 ? 11.719 -38.469 -21.609 1 98.12 302 VAL A N 1
ATOM 2331 C CA . VAL A 1 302 ? 12.008 -37.375 -22.516 1 98.12 302 VAL A CA 1
ATOM 2332 C C . VAL A 1 302 ? 12.273 -37.906 -23.906 1 98.12 302 VAL A C 1
ATOM 2334 O O . VAL A 1 302 ? 11.742 -37.406 -24.891 1 98.12 302 VAL A O 1
ATOM 2337 N N . ASP A 1 303 ? 13.016 -38.969 -23.969 1 98 303 ASP A N 1
ATOM 2338 C CA . ASP A 1 303 ? 13.336 -39.562 -25.25 1 98 303 ASP A CA 1
ATOM 2339 C C . ASP A 1 303 ? 12.07 -40.094 -25.938 1 98 303 ASP A C 1
ATOM 2341 O O . ASP A 1 303 ? 11.898 -39.906 -27.156 1 98 303 ASP A O 1
ATOM 2345 N N . ALA A 1 304 ? 11.242 -40.688 -25.172 1 98.5 304 ALA A N 1
ATOM 2346 C CA . ALA A 1 304 ? 10 -41.25 -25.719 1 98.5 304 ALA A CA 1
ATOM 2347 C C . ALA A 1 304 ? 9.141 -40.125 -26.328 1 98.5 304 ALA A C 1
ATOM 2349 O O . ALA A 1 304 ? 8.555 -40.312 -27.391 1 98.5 304 ALA A O 1
ATOM 2350 N N . VAL A 1 305 ? 9.102 -39 -25.641 1 98.56 305 VAL A N 1
ATOM 2351 C CA . VAL A 1 305 ? 8.266 -37.906 -26.078 1 98.56 305 VAL A CA 1
ATOM 2352 C C . VAL A 1 305 ? 8.898 -37.219 -27.297 1 98.56 305 VAL A C 1
ATOM 2354 O O . VAL A 1 305 ? 8.219 -36.969 -28.297 1 98.56 305 VAL A O 1
ATOM 2357 N N . VAL A 1 306 ? 10.195 -37 -27.234 1 98.31 306 VAL A N 1
ATOM 2358 C CA . VAL A 1 306 ? 10.906 -36.344 -28.328 1 98.31 306 VAL A CA 1
ATOM 2359 C C . VAL A 1 306 ? 10.828 -37.188 -29.594 1 98.31 306 VAL A C 1
ATOM 2361 O O . VAL A 1 306 ? 10.523 -36.688 -30.672 1 98.31 306 VAL A O 1
ATOM 2364 N N . ASP A 1 307 ? 11.031 -38.469 -29.438 1 98.44 307 ASP A N 1
ATOM 2365 C CA . ASP A 1 307 ? 10.969 -39.375 -30.562 1 98.44 307 ASP A CA 1
ATOM 2366 C C . ASP A 1 307 ? 9.562 -39.438 -31.156 1 98.44 307 ASP A C 1
ATOM 2368 O O . ASP A 1 307 ? 9.398 -39.5 -32.375 1 98.44 307 ASP A O 1
ATOM 2372 N N . SER A 1 308 ? 8.609 -39.406 -30.297 1 98.69 308 SER A N 1
ATOM 2373 C CA . SER A 1 308 ? 7.223 -39.438 -30.766 1 98.69 308 SER A CA 1
ATOM 2374 C C . SER A 1 308 ? 6.898 -38.188 -31.578 1 98.69 308 SER A C 1
ATOM 2376 O O . SER A 1 308 ? 6.246 -38.281 -32.625 1 98.69 308 SER A O 1
ATOM 2378 N N . LEU A 1 309 ? 7.336 -37.031 -31.109 1 98.62 309 LEU A N 1
ATOM 2379 C CA . LEU A 1 309 ? 7.098 -35.781 -31.812 1 98.62 309 LEU A CA 1
ATOM 2380 C C . LEU A 1 309 ? 7.801 -35.781 -33.188 1 98.62 309 LEU A C 1
ATOM 2382 O O . LEU A 1 309 ? 7.215 -35.375 -34.188 1 98.62 309 LEU A O 1
ATOM 2386 N N . GLU A 1 310 ? 8.992 -36.281 -33.188 1 98.25 310 GLU A N 1
ATOM 2387 C CA . GLU A 1 310 ? 9.75 -36.344 -34.438 1 98.25 310 GLU A CA 1
ATOM 2388 C C . GLU A 1 310 ? 9.109 -37.281 -35.438 1 98.25 310 GLU A C 1
ATOM 2390 O O . GLU A 1 310 ? 8.992 -36.969 -36.625 1 98.25 310 GLU A O 1
ATOM 2395 N N . SER A 1 311 ? 8.664 -38.375 -35 1 98.19 311 SER A N 1
ATOM 2396 C CA . SER A 1 311 ? 8.141 -39.406 -35.875 1 98.19 311 SER A CA 1
ATOM 2397 C C . SER A 1 311 ? 6.738 -39.062 -36.375 1 98.19 311 SER A C 1
ATOM 2399 O O . SER A 1 311 ? 6.406 -39.281 -37.531 1 98.19 311 SER A O 1
ATOM 2401 N N . VAL A 1 312 ? 5.949 -38.5 -35.5 1 98.12 312 VAL A N 1
ATOM 2402 C CA . VAL A 1 312 ? 4.539 -38.312 -35.812 1 98.12 312 VAL A CA 1
ATOM 2403 C C . VAL A 1 312 ? 4.328 -36.938 -36.438 1 98.12 312 VAL A C 1
ATOM 2405 O O . VAL A 1 312 ? 3.57 -36.781 -37.406 1 98.12 312 VAL A O 1
ATOM 2408 N N . ALA A 1 313 ? 5 -35.938 -35.844 1 97.25 313 ALA A N 1
ATOM 2409 C CA . ALA A 1 313 ? 4.719 -34.562 -36.25 1 97.25 313 ALA A CA 1
ATOM 2410 C C . ALA A 1 313 ? 5.898 -33.969 -37 1 97.25 313 ALA A C 1
ATOM 2412 O O . ALA A 1 313 ? 5.789 -32.875 -37.562 1 97.25 313 ALA A O 1
ATOM 2413 N N . GLY A 1 314 ? 7.016 -34.656 -37 1 97.81 314 GLY A N 1
ATOM 2414 C CA . GLY A 1 314 ? 8.203 -34.125 -37.656 1 97.81 314 GLY A CA 1
ATOM 2415 C C . GLY A 1 314 ? 8.781 -32.906 -36.938 1 97.81 314 GLY A C 1
ATOM 2416 O O . GLY A 1 314 ? 9.328 -32 -37.594 1 97.81 314 GLY A O 1
ATOM 2417 N N . VAL A 1 315 ? 8.594 -32.781 -35.719 1 97.81 315 VAL A N 1
ATOM 2418 C CA . VAL A 1 315 ? 9.039 -31.641 -34.938 1 97.81 315 VAL A CA 1
ATOM 2419 C C . VAL A 1 315 ? 10.047 -32.094 -33.875 1 97.81 315 VAL A C 1
ATOM 2421 O O . VAL A 1 315 ? 9.828 -33.094 -33.188 1 97.81 315 VAL A O 1
ATOM 2424 N N . LYS A 1 316 ? 11.141 -31.453 -33.781 1 97.38 316 LYS A N 1
ATOM 2425 C CA . LYS A 1 316 ? 12.062 -31.609 -32.656 1 97.38 316 LYS A CA 1
ATOM 2426 C C . LYS A 1 316 ? 11.844 -30.531 -31.594 1 97.38 316 LYS A C 1
ATOM 2428 O O . LYS A 1 316 ? 12.125 -29.344 -31.844 1 97.38 316 LYS A O 1
ATOM 2433 N N . PRO A 1 317 ? 11.43 -30.922 -30.453 1 97.69 317 PRO A N 1
ATOM 2434 C CA . PRO A 1 317 ? 11.07 -29.906 -29.453 1 97.69 317 PRO A CA 1
ATOM 2435 C C . PRO A 1 317 ? 12.289 -29.328 -28.734 1 97.69 317 PRO A C 1
ATOM 2437 O O . PRO A 1 317 ? 13.328 -29.984 -28.641 1 97.69 317 PRO A O 1
ATOM 2440 N N . LYS A 1 318 ? 12.164 -28.078 -28.328 1 96.31 318 LYS A N 1
ATOM 2441 C CA . LYS A 1 318 ? 13.039 -27.531 -27.297 1 96.31 318 LYS A CA 1
ATOM 2442 C C . LYS A 1 318 ? 12.555 -27.906 -25.906 1 96.31 318 LYS A C 1
ATOM 2444 O O . LYS A 1 318 ? 11.367 -27.797 -25.609 1 96.31 318 LYS A O 1
ATOM 2449 N N . LEU A 1 319 ? 13.406 -28.484 -25.109 1 96.25 319 LEU A N 1
ATOM 2450 C CA . LEU A 1 319 ? 13.102 -28.688 -23.688 1 96.25 319 LEU A CA 1
ATOM 2451 C C . LEU A 1 319 ? 13.188 -27.375 -22.922 1 96.25 319 LEU A C 1
ATOM 2453 O O . LEU A 1 319 ? 14.172 -26.641 -23.031 1 96.25 319 LEU A O 1
ATOM 2457 N N . ASP A 1 320 ? 12.148 -27.078 -22.188 1 93.19 320 ASP A N 1
ATOM 2458 C CA . ASP A 1 320 ? 12.008 -25.75 -21.578 1 93.19 320 ASP A CA 1
ATOM 2459 C C . ASP A 1 320 ? 11.383 -25.859 -20.188 1 93.19 320 ASP A C 1
ATOM 2461 O O . ASP A 1 320 ? 10.469 -26.656 -19.984 1 93.19 320 ASP A O 1
ATOM 2465 N N . THR A 1 321 ? 11.867 -25.109 -19.25 1 93.25 321 THR A N 1
ATOM 2466 C CA . THR A 1 321 ? 11.32 -25.125 -17.906 1 93.25 321 THR A CA 1
ATOM 2467 C C . THR A 1 321 ? 10.664 -23.797 -17.562 1 93.25 321 THR A C 1
ATOM 2469 O O . THR A 1 321 ? 10.281 -23.547 -16.422 1 93.25 321 THR A O 1
ATOM 2472 N N . GLY A 1 322 ? 10.586 -22.922 -18.5 1 85.62 322 GLY A N 1
ATOM 2473 C CA . GLY A 1 322 ? 10.078 -21.578 -18.281 1 85.62 322 GLY A CA 1
ATOM 2474 C C . GLY A 1 322 ? 8.57 -21.531 -18.125 1 85.62 322 GLY A C 1
ATOM 2475 O O . GLY A 1 322 ? 7.891 -22.547 -18.297 1 85.62 322 GLY A O 1
ATOM 2476 N N . GLY A 1 323 ? 8.109 -20.391 -17.578 1 81.88 323 GLY A N 1
ATOM 2477 C CA . GLY A 1 323 ? 6.676 -20.156 -17.484 1 81.88 323 GLY A CA 1
ATOM 2478 C C . GLY A 1 323 ? 6.102 -20.469 -16.125 1 81.88 323 GLY A C 1
ATOM 2479 O O . GLY A 1 323 ? 6.82 -20.453 -15.125 1 81.88 323 GLY A O 1
ATOM 2480 N N . GLY A 1 324 ? 4.801 -20.625 -16.078 1 82.5 324 GLY A N 1
ATOM 2481 C CA . GLY A 1 324 ? 4.098 -20.938 -14.844 1 82.5 324 GLY A CA 1
ATOM 2482 C C . GLY A 1 324 ? 4.312 -22.359 -14.383 1 82.5 324 GLY A C 1
ATOM 2483 O O . GLY A 1 324 ? 5.281 -23.016 -14.789 1 82.5 324 GLY A O 1
ATOM 2484 N N . THR A 1 325 ? 3.512 -22.656 -13.414 1 87.69 325 THR A N 1
ATOM 2485 C CA . THR A 1 325 ? 3.588 -24 -12.867 1 87.69 325 THR A CA 1
ATOM 2486 C C . THR A 1 325 ? 2.373 -24.828 -13.281 1 87.69 325 THR A C 1
ATOM 2488 O O . THR A 1 325 ? 1.528 -24.359 -14.047 1 87.69 325 THR A O 1
ATOM 2491 N N . SER A 1 326 ? 2.441 -26.094 -13.078 1 92.06 326 SER A N 1
ATOM 2492 C CA . SER A 1 326 ? 1.36 -27.047 -13.289 1 92.06 326 SER A CA 1
ATOM 2493 C C . SER A 1 326 ? 1.289 -28.062 -12.148 1 92.06 326 SER A C 1
ATOM 2495 O O . SER A 1 326 ? 2.074 -27.984 -11.195 1 92.06 326 SER A O 1
ATOM 2497 N N . ASP A 1 327 ? 0.318 -28.875 -12.227 1 95.31 327 ASP A N 1
ATOM 2498 C CA . ASP A 1 327 ? 0.169 -29.906 -11.203 1 95.31 327 ASP A CA 1
ATOM 2499 C C . ASP A 1 327 ? 1.3 -30.938 -11.289 1 95.31 327 ASP A C 1
ATOM 2501 O O . ASP A 1 327 ? 1.464 -31.766 -10.391 1 95.31 327 ASP A O 1
ATOM 2505 N N . GLY A 1 328 ? 2.082 -30.812 -12.375 1 96.31 328 GLY A N 1
ATOM 2506 C CA . GLY A 1 328 ? 3.295 -31.625 -12.406 1 96.31 328 GLY A CA 1
ATOM 2507 C C . GLY A 1 328 ? 4.156 -31.453 -11.172 1 96.31 328 GLY A C 1
ATOM 2508 O O . GLY A 1 328 ? 4.863 -32.375 -10.766 1 96.31 328 GLY A O 1
ATOM 2509 N N . ARG A 1 329 ? 4.055 -30.344 -10.531 1 94.31 329 ARG A N 1
ATOM 2510 C CA . ARG A 1 329 ? 4.848 -30.016 -9.352 1 94.31 329 ARG A CA 1
ATOM 2511 C C . ARG A 1 329 ? 4.535 -30.969 -8.203 1 94.31 329 ARG A C 1
ATOM 2513 O O . ARG A 1 329 ? 5.395 -31.234 -7.363 1 94.31 329 ARG A O 1
ATOM 2520 N N . PHE A 1 330 ? 3.346 -31.469 -8.117 1 96.44 330 PHE A N 1
ATOM 2521 C CA . PHE A 1 330 ? 2.961 -32.406 -7.066 1 96.44 330 PHE A CA 1
ATOM 2522 C C . PHE A 1 330 ? 3.404 -33.812 -7.41 1 96.44 330 PHE A C 1
ATOM 2524 O O . PHE A 1 330 ? 3.914 -34.531 -6.551 1 96.44 330 PHE A O 1
ATOM 2531 N N . ILE A 1 331 ? 3.232 -34.188 -8.656 1 98 331 ILE A N 1
ATOM 2532 C CA . ILE A 1 331 ? 3.506 -35.531 -9.102 1 98 331 ILE A CA 1
ATOM 2533 C C . ILE A 1 331 ? 5.008 -35.812 -9.047 1 98 331 ILE A C 1
ATOM 2535 O O . ILE A 1 331 ? 5.434 -36.938 -8.734 1 98 331 ILE A O 1
ATOM 2539 N N . ALA A 1 332 ? 5.719 -34.844 -9.336 1 96.94 332 ALA A N 1
ATOM 2540 C CA . ALA A 1 332 ? 7.172 -34.969 -9.305 1 96.94 332 ALA A CA 1
ATOM 2541 C C . ALA A 1 332 ? 7.66 -35.344 -7.91 1 96.94 332 ALA A C 1
ATOM 2543 O O . ALA A 1 332 ? 8.719 -35.938 -7.762 1 96.94 332 ALA A O 1
ATOM 2544 N N . LEU A 1 333 ? 6.938 -35.031 -6.91 1 94.62 333 LEU A N 1
ATOM 2545 C CA . LEU A 1 333 ? 7.328 -35.312 -5.535 1 94.62 333 LEU A CA 1
ATOM 2546 C C . LEU A 1 333 ? 7.328 -36.812 -5.277 1 94.62 333 LEU A C 1
ATOM 2548 O O . LEU A 1 333 ? 7.922 -37.281 -4.301 1 94.62 333 LEU A O 1
ATOM 2552 N N . MET A 1 334 ? 6.695 -37.562 -6.117 1 97 334 MET A N 1
ATOM 2553 C CA . MET A 1 334 ? 6.625 -39 -5.988 1 97 334 MET A CA 1
ATOM 2554 C C . MET A 1 334 ? 7.895 -39.656 -6.52 1 97 334 MET A C 1
ATOM 2556 O O . MET A 1 334 ? 8.062 -40.875 -6.41 1 97 334 MET A O 1
ATOM 2560 N N . GLY A 1 335 ? 8.727 -38.844 -7.105 1 96.25 335 GLY A N 1
ATOM 2561 C CA . GLY A 1 335 ? 9.906 -39.375 -7.777 1 96.25 335 GLY A CA 1
ATOM 2562 C C . GLY A 1 335 ? 9.664 -39.719 -9.242 1 96.25 335 GLY A C 1
ATOM 2563 O O . GLY A 1 335 ? 10.516 -40.281 -9.898 1 96.25 335 GLY A O 1
ATOM 2564 N N . ALA A 1 336 ? 8.547 -39.312 -9.758 1 97.69 336 ALA A N 1
ATOM 2565 C CA . ALA A 1 336 ? 8.188 -39.562 -11.148 1 97.69 336 ALA A CA 1
ATOM 2566 C C . ALA A 1 336 ? 8.953 -38.656 -12.094 1 97.69 336 ALA A C 1
ATOM 2568 O O . ALA A 1 336 ? 9.242 -37.5 -11.758 1 97.69 336 ALA A O 1
ATOM 2569 N N . GLU A 1 337 ? 9.344 -39.156 -13.258 1 98.19 337 GLU A N 1
ATOM 2570 C CA . GLU A 1 337 ? 9.68 -38.25 -14.367 1 98.19 337 GLU A CA 1
ATOM 2571 C C . GLU A 1 337 ? 8.43 -37.594 -14.953 1 98.19 337 GLU A C 1
ATOM 2573 O O . GLU A 1 337 ? 7.457 -38.281 -15.273 1 98.19 337 GLU A O 1
ATOM 2578 N N . VAL A 1 338 ? 8.477 -36.281 -15.016 1 98.38 338 VAL A N 1
ATOM 2579 C CA . VAL A 1 338 ? 7.293 -35.562 -15.461 1 98.38 338 VAL A CA 1
ATOM 2580 C C . VAL A 1 338 ? 7.641 -34.688 -16.656 1 98.38 338 VAL A C 1
ATOM 2582 O O . VAL A 1 338 ? 8.648 -33.969 -16.641 1 98.38 338 VAL A O 1
ATOM 2585 N N . VAL A 1 339 ? 6.855 -34.75 -17.703 1 98.38 339 VAL A N 1
ATOM 2586 C CA . VAL A 1 339 ? 6.945 -33.844 -18.844 1 98.38 339 VAL A CA 1
ATOM 2587 C C . VAL A 1 339 ? 5.566 -33.281 -19.156 1 98.38 339 VAL A C 1
ATOM 2589 O O . VAL A 1 339 ? 4.543 -33.875 -18.828 1 98.38 339 VAL A O 1
ATOM 2592 N N . GLU A 1 340 ? 5.582 -32.094 -19.688 1 98.38 340 GLU A N 1
ATOM 2593 C CA . GLU A 1 340 ? 4.336 -31.453 -20.109 1 98.38 340 GLU A CA 1
ATOM 2594 C C . GLU A 1 340 ? 4.352 -31.188 -21.609 1 98.38 340 GLU A C 1
ATOM 2596 O O . GLU A 1 340 ? 5.324 -30.641 -22.141 1 98.38 340 GLU A O 1
ATOM 2601 N N . LEU A 1 341 ? 3.328 -31.594 -22.25 1 98.62 341 LEU A N 1
ATOM 2602 C CA . LEU A 1 341 ? 3.156 -31.359 -23.688 1 98.62 341 LEU A CA 1
ATOM 2603 C C . LEU A 1 341 ? 1.68 -31.203 -24.031 1 98.62 341 LEU A C 1
ATOM 2605 O O . LEU A 1 341 ? 0.878 -32.094 -23.766 1 98.62 341 LEU A O 1
ATOM 2609 N N . GLY A 1 342 ? 1.361 -30.125 -24.562 1 98.31 342 GLY A N 1
ATOM 2610 C CA . GLY A 1 342 ? 0.017 -29.844 -25.047 1 98.31 342 GLY A CA 1
ATOM 2611 C C . GLY A 1 342 ? -0.011 -28.875 -26.203 1 98.31 342 GLY A C 1
ATOM 2612 O O . GLY A 1 342 ? 1.016 -28.625 -26.844 1 98.31 342 GLY A O 1
ATOM 2613 N N . PRO A 1 343 ? -1.157 -28.422 -26.562 1 98.19 343 PRO A N 1
ATOM 2614 C CA . PRO A 1 343 ? -1.309 -27.547 -27.734 1 98.19 343 PRO A CA 1
ATOM 2615 C C . PRO A 1 343 ? -0.716 -26.156 -27.5 1 98.19 343 PRO A C 1
ATOM 2617 O O . PRO A 1 343 ? -0.013 -25.938 -26.5 1 98.19 343 PRO A O 1
ATOM 2620 N N . LEU A 1 344 ? -0.948 -25.312 -28.5 1 97.06 344 LEU A N 1
ATOM 2621 C CA . LEU A 1 344 ? -0.447 -23.938 -28.406 1 97.06 344 LEU A CA 1
ATOM 2622 C C . LEU A 1 344 ? -1.082 -23.203 -27.234 1 97.06 344 LEU A C 1
ATOM 2624 O O . LEU A 1 344 ? -2.291 -23.297 -27.016 1 97.06 344 LEU A O 1
ATOM 2628 N N . ASN A 1 345 ? -0.26 -22.453 -26.531 1 94.06 345 ASN A N 1
ATOM 2629 C CA . ASN A 1 345 ? -0.654 -21.766 -25.312 1 94.06 345 ASN A CA 1
ATOM 2630 C C . ASN A 1 345 ? -1.191 -20.359 -25.594 1 94.06 345 ASN A C 1
ATOM 2632 O O . ASN A 1 345 ? -1.708 -19.703 -24.703 1 94.06 345 ASN A O 1
ATOM 2636 N N . ALA A 1 346 ? -1.307 -19.906 -26.703 1 91.69 346 ALA A N 1
ATOM 2637 C CA . ALA A 1 346 ? -1.45 -18.5 -27.094 1 91.69 346 ALA A CA 1
ATOM 2638 C C . ALA A 1 346 ? -2.799 -17.938 -26.656 1 91.69 346 ALA A C 1
ATOM 2640 O O . ALA A 1 346 ? -2.918 -16.75 -26.359 1 91.69 346 ALA A O 1
ATOM 2641 N N . THR A 1 347 ? -3.828 -18.766 -26.578 1 93.81 347 THR A N 1
ATOM 2642 C CA . THR A 1 347 ? -5.176 -18.234 -26.391 1 93.81 347 THR A CA 1
ATOM 2643 C C . THR A 1 347 ? -5.734 -18.641 -25.031 1 93.81 347 THR A C 1
ATOM 2645 O O . THR A 1 347 ? -6.887 -18.328 -24.719 1 93.81 347 THR A O 1
ATOM 2648 N N . ILE A 1 348 ? -4.93 -19.312 -24.203 1 93.44 348 ILE A N 1
ATOM 2649 C CA . ILE A 1 348 ? -5.465 -19.812 -22.938 1 93.44 348 ILE A CA 1
ATOM 2650 C C . ILE A 1 348 ? -5.871 -18.625 -22.047 1 93.44 348 ILE A C 1
ATOM 2652 O O . ILE A 1 348 ? -5.242 -17.578 -22.078 1 93.44 348 ILE A O 1
ATOM 2656 N N . HIS A 1 349 ? -6.91 -18.719 -21.25 1 90.5 349 HIS A N 1
ATOM 2657 C CA . HIS A 1 349 ? -7.418 -17.766 -20.266 1 90.5 349 HIS A CA 1
ATOM 2658 C C . HIS A 1 349 ? -7.914 -16.5 -20.953 1 90.5 349 HIS A C 1
ATOM 2660 O O . HIS A 1 349 ? -8.148 -15.484 -20.281 1 90.5 349 HIS A O 1
ATOM 2666 N N . LYS A 1 350 ? -8.016 -16.469 -22.281 1 90.44 350 LYS A N 1
ATOM 2667 C CA . LYS A 1 350 ? -8.516 -15.328 -23.047 1 90.44 350 LYS A CA 1
ATOM 2668 C C . LYS A 1 350 ? -9.883 -15.633 -23.656 1 90.44 350 LYS A C 1
ATOM 2670 O O . LYS A 1 350 ? -10.305 -16.797 -23.703 1 90.44 350 LYS A O 1
ATOM 2675 N N . VAL A 1 351 ? -10.477 -14.555 -24 1 94.06 351 VAL A N 1
ATOM 2676 C CA . VAL A 1 351 ? -11.656 -14.734 -24.828 1 94.06 351 VAL A CA 1
ATOM 2677 C C . VAL A 1 351 ? -11.273 -15.422 -26.141 1 94.06 351 VAL A C 1
ATOM 2679 O O . VAL A 1 351 ? -10.164 -15.227 -26.641 1 94.06 351 VAL A O 1
ATOM 2682 N N . ASP A 1 352 ? -12.133 -16.25 -26.516 1 97.19 352 ASP A N 1
ATOM 2683 C CA . ASP A 1 352 ? -11.984 -16.984 -27.766 1 97.19 352 ASP A CA 1
ATOM 2684 C C . ASP A 1 352 ? -10.82 -17.969 -27.688 1 97.19 352 ASP A C 1
ATOM 2686 O O . ASP A 1 352 ? -10.047 -18.109 -28.641 1 97.19 352 ASP A O 1
ATOM 2690 N N . GLU A 1 353 ? -10.688 -18.547 -26.5 1 97.81 353 GLU A N 1
ATOM 2691 C CA . GLU A 1 353 ? -9.781 -19.688 -26.406 1 97.81 353 GLU A CA 1
ATOM 2692 C C . GLU A 1 353 ? -10.086 -20.734 -27.469 1 97.81 353 GLU A C 1
ATOM 2694 O O . GLU A 1 353 ? -11.258 -21.016 -27.766 1 97.81 353 GLU A O 1
ATOM 2699 N N . ARG A 1 354 ? -9.055 -21.281 -28.094 1 98.5 354 ARG A N 1
ATOM 2700 C CA . ARG A 1 354 ? -9.25 -22.219 -29.203 1 98.5 354 ARG A CA 1
ATOM 2701 C C . ARG A 1 354 ? -8.016 -23.094 -29.406 1 98.5 354 ARG A C 1
ATOM 2703 O O . ARG A 1 354 ? -6.922 -22.75 -28.938 1 98.5 354 ARG A O 1
ATOM 2710 N N . VAL A 1 355 ? -8.234 -24.188 -30.062 1 98.31 355 VAL A N 1
ATOM 2711 C CA . VAL A 1 355 ? -7.148 -25.109 -30.391 1 98.31 355 VAL A CA 1
ATOM 2712 C C . VAL A 1 355 ? -7.363 -25.672 -31.797 1 98.31 355 VAL A C 1
ATOM 2714 O O . VAL A 1 355 ? -8.5 -25.844 -32.25 1 98.31 355 VAL A O 1
ATOM 2717 N N . SER A 1 356 ? -6.297 -25.891 -32.5 1 98.44 356 SER A N 1
ATOM 2718 C CA . SER A 1 356 ? -6.379 -26.516 -33.812 1 98.44 356 SER A CA 1
ATOM 2719 C C . SER A 1 356 ? -6.859 -27.953 -33.719 1 98.44 356 SER A C 1
ATOM 2721 O O . SER A 1 356 ? -6.324 -28.75 -32.938 1 98.44 356 SER A O 1
ATOM 2723 N N . VAL A 1 357 ? -7.871 -28.297 -34.562 1 98.56 357 VAL A N 1
ATOM 2724 C CA . VAL A 1 357 ? -8.359 -29.672 -34.656 1 98.56 357 VAL A CA 1
ATOM 2725 C C . VAL A 1 357 ? -7.238 -30.594 -35.125 1 98.56 357 VAL A C 1
ATOM 2727 O O . VAL A 1 357 ? -7.012 -31.656 -34.562 1 98.56 357 VAL A O 1
ATOM 2730 N N . THR A 1 358 ? -6.574 -30.125 -36.062 1 98.38 358 THR A N 1
ATOM 2731 C CA . THR A 1 358 ? -5.465 -30.891 -36.625 1 98.38 358 THR A CA 1
ATOM 2732 C C . THR A 1 358 ? -4.395 -31.141 -35.562 1 98.38 358 THR A C 1
ATOM 2734 O O . THR A 1 358 ? -3.889 -32.25 -35.438 1 98.38 358 THR A O 1
ATOM 2737 N N . ASP A 1 359 ? -4.098 -30.109 -34.844 1 98.06 359 ASP A N 1
ATOM 2738 C CA . ASP A 1 359 ? -3.082 -30.25 -33.812 1 98.06 359 ASP A CA 1
ATOM 2739 C C . ASP A 1 359 ? -3.527 -31.234 -32.75 1 98.06 359 ASP A C 1
ATOM 2741 O O . ASP A 1 359 ? -2.721 -32 -32.219 1 98.06 359 ASP A O 1
ATOM 2745 N N . LEU A 1 360 ? -4.77 -31.188 -32.406 1 98.31 360 LEU A N 1
ATOM 2746 C CA . LEU A 1 360 ? -5.281 -32.094 -31.375 1 98.31 360 LEU A CA 1
ATOM 2747 C C . LEU A 1 360 ? -5.168 -33.531 -31.812 1 98.31 360 LEU A C 1
ATOM 2749 O O . LEU A 1 360 ? -4.816 -34.406 -31.016 1 98.31 360 LEU A O 1
ATOM 2753 N N . VAL A 1 361 ? -5.488 -33.75 -33 1 98.56 361 VAL A N 1
ATOM 2754 C CA . VAL A 1 361 ? -5.418 -35.094 -33.531 1 98.56 361 VAL A CA 1
ATOM 2755 C C . VAL A 1 361 ? -3.965 -35.562 -33.562 1 98.56 361 VAL A C 1
ATOM 2757 O O . VAL A 1 361 ? -3.662 -36.688 -33.156 1 98.56 361 VAL A O 1
ATOM 2760 N N . THR A 1 362 ? -3.135 -34.688 -34.031 1 98.75 362 THR A N 1
ATOM 2761 C CA . THR A 1 362 ? -1.712 -35.031 -34.062 1 98.75 362 THR A CA 1
ATOM 2762 C C . THR A 1 362 ? -1.198 -35.281 -32.656 1 98.75 362 THR A C 1
ATOM 2764 O O . THR A 1 362 ? -0.405 -36.219 -32.438 1 98.75 362 THR A O 1
ATOM 2767 N N . LEU A 1 363 ? -1.624 -34.531 -31.734 1 98.69 363 LEU A N 1
ATOM 2768 C CA . LEU A 1 363 ? -1.236 -34.688 -30.344 1 98.69 363 LEU A CA 1
ATOM 2769 C C . LEU A 1 363 ? -1.659 -36.062 -29.828 1 98.69 363 LEU A C 1
ATOM 2771 O O . LEU A 1 363 ? -0.903 -36.719 -29.109 1 98.69 363 LEU A O 1
ATOM 2775 N N . GLY A 1 364 ? -2.854 -36.469 -30.156 1 98.75 364 GLY A N 1
ATOM 2776 C CA . GLY A 1 364 ? -3.287 -37.812 -29.812 1 98.75 364 GLY A CA 1
ATOM 2777 C C . GLY A 1 364 ? -2.361 -38.906 -30.328 1 98.75 364 GLY A C 1
ATOM 2778 O O . GLY A 1 364 ? -2.027 -39.844 -29.609 1 98.75 364 GLY A O 1
ATOM 2779 N N . ALA A 1 365 ? -1.975 -38.688 -31.562 1 98.81 365 ALA A N 1
ATOM 2780 C CA . ALA A 1 365 ? -1.053 -39.656 -32.156 1 98.81 365 ALA A CA 1
ATOM 2781 C C . ALA A 1 365 ? 0.292 -39.656 -31.438 1 98.81 365 ALA A C 1
ATOM 2783 O O . ALA A 1 365 ? 0.917 -40.688 -31.281 1 98.81 365 ALA A O 1
ATOM 2784 N N . VAL A 1 366 ? 0.703 -38.531 -31.078 1 98.81 366 VAL A N 1
ATOM 2785 C CA . VAL A 1 366 ? 1.963 -38.406 -30.344 1 98.81 366 VAL A CA 1
ATOM 2786 C C . VAL A 1 366 ? 1.863 -39.125 -29 1 98.81 366 VAL A C 1
ATOM 2788 O O . VAL A 1 366 ? 2.768 -39.844 -28.625 1 98.81 366 VAL A O 1
ATOM 2791 N N . TYR A 1 367 ? 0.768 -38.906 -28.266 1 98.88 367 TYR A N 1
ATOM 2792 C CA . TYR A 1 367 ? 0.56 -39.562 -26.984 1 98.88 367 TYR A CA 1
ATOM 2793 C C . TYR A 1 367 ? 0.542 -41.062 -27.156 1 98.88 367 TYR A C 1
ATOM 2795 O O . TYR A 1 367 ? 1.103 -41.812 -26.344 1 98.88 367 TYR A O 1
ATOM 2803 N N . ASN A 1 368 ? -0.137 -41.5 -28.203 1 98.75 368 ASN A N 1
ATOM 2804 C CA . ASN A 1 368 ? -0.174 -42.906 -28.484 1 98.75 368 ASN A CA 1
ATOM 2805 C C . ASN A 1 368 ? 1.222 -43.469 -28.734 1 98.75 368 ASN A C 1
ATOM 2807 O O . ASN A 1 368 ? 1.596 -44.5 -28.188 1 98.75 368 ASN A O 1
ATOM 2811 N N . GLN A 1 369 ? 1.945 -42.781 -29.578 1 98.62 369 GLN A N 1
ATOM 2812 C CA . GLN A 1 369 ? 3.301 -43.219 -29.906 1 98.62 369 GLN A CA 1
ATOM 2813 C C . GLN A 1 369 ? 4.191 -43.219 -28.672 1 98.62 369 GLN A C 1
ATOM 2815 O O . GLN A 1 369 ? 5.082 -44.062 -28.531 1 98.62 369 GLN A O 1
ATOM 2820 N N . MET A 1 370 ? 4.008 -42.281 -27.797 1 98.69 370 MET A N 1
ATOM 2821 C CA . MET A 1 370 ? 4.762 -42.25 -26.547 1 98.69 370 MET A CA 1
ATOM 2822 C C . MET A 1 370 ? 4.551 -43.531 -25.75 1 98.69 370 MET A C 1
ATOM 2824 O O . MET A 1 370 ? 5.5 -44.094 -25.203 1 98.69 370 MET A O 1
ATOM 2828 N N . LEU A 1 371 ? 3.285 -44 -25.688 1 98.62 371 LEU A N 1
ATOM 2829 C CA . LEU A 1 371 ? 2.998 -45.25 -25.016 1 98.62 371 LEU A CA 1
ATOM 2830 C C . LEU A 1 371 ? 3.754 -46.406 -25.656 1 98.62 371 LEU A C 1
ATOM 2832 O O . LEU A 1 371 ? 4.332 -47.25 -24.953 1 98.62 371 LEU A O 1
ATOM 2836 N N . VAL A 1 372 ? 3.752 -46.375 -26.953 1 98.25 372 VAL A N 1
ATOM 2837 C CA . VAL A 1 372 ? 4.477 -47.406 -27.688 1 98.25 372 VAL A CA 1
ATOM 2838 C C . VAL A 1 372 ? 5.957 -47.375 -27.312 1 98.25 372 VAL A C 1
ATOM 2840 O O . VAL A 1 372 ? 6.551 -48.406 -27 1 98.25 372 VAL A O 1
ATOM 2843 N N . ASN A 1 373 ? 6.457 -46.188 -27.297 1 98.06 373 ASN A N 1
ATOM 2844 C CA . ASN A 1 373 ? 7.879 -46.031 -27.031 1 98.06 373 ASN A CA 1
ATOM 2845 C C . ASN A 1 373 ? 8.234 -46.438 -25.609 1 98.06 373 ASN A C 1
ATOM 2847 O O . ASN A 1 373 ? 9.336 -46.906 -25.344 1 98.06 373 ASN A O 1
ATOM 2851 N N . LEU A 1 374 ? 7.348 -46.312 -24.703 1 98.06 374 LEU A N 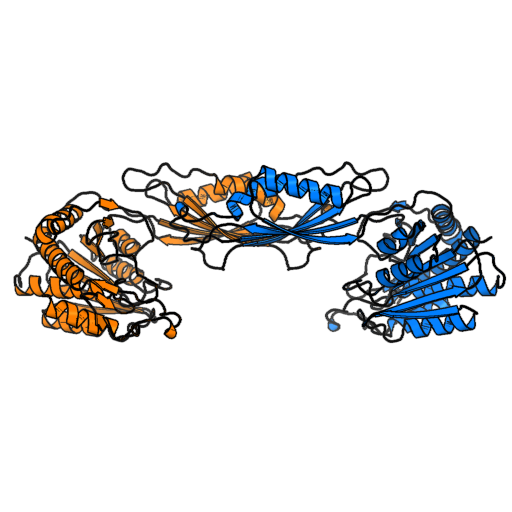1
ATOM 2852 C CA . LEU A 1 374 ? 7.641 -46.562 -23.281 1 98.06 374 LEU A CA 1
ATOM 2853 C C . LEU A 1 374 ? 7.352 -48 -22.906 1 98.06 374 LEU A C 1
ATOM 2855 O O . LEU A 1 374 ? 7.973 -48.531 -21.984 1 98.06 374 LEU A O 1
ATOM 2859 N N . LEU A 1 375 ? 6.43 -48.625 -23.625 1 96.75 375 LEU A N 1
ATOM 2860 C CA . LEU A 1 375 ? 5.93 -49.906 -23.125 1 96.75 375 LEU A CA 1
ATOM 2861 C C . LEU A 1 375 ? 6.312 -51.031 -24.078 1 96.75 375 LEU A C 1
ATOM 2863 O O . LEU A 1 375 ? 6.258 -52.219 -23.703 1 96.75 375 LEU A O 1
ATOM 2867 N N . ASP A 1 376 ? 6.691 -50.719 -25.297 1 90.31 376 ASP A N 1
ATOM 2868 C CA . ASP A 1 376 ? 7.078 -51.75 -26.234 1 90.31 376 ASP A CA 1
ATOM 2869 C C . ASP A 1 376 ? 8.594 -51.844 -26.359 1 90.31 376 ASP A C 1
ATOM 2871 O O . ASP A 1 376 ? 9.164 -52.938 -26.406 1 90.31 376 ASP A O 1
ATOM 2875 N N . MET B 1 1 ? -14.148 39.344 35.625 1 91.31 1 MET B N 1
ATOM 2876 C CA . MET B 1 1 ? -13.539 38.688 34.5 1 91.31 1 MET B CA 1
ATOM 2877 C C . MET B 1 1 ? -13.742 37.156 34.562 1 91.31 1 MET B C 1
ATOM 2879 O O . MET B 1 1 ? -14.203 36.531 33.625 1 91.31 1 MET B O 1
ATOM 2883 N N . LYS B 1 2 ? -13.594 36.594 35.75 1 94.56 2 LYS B N 1
ATOM 2884 C CA . LYS B 1 2 ? -13.695 35.156 35.906 1 94.56 2 LYS B CA 1
ATOM 2885 C C . LYS B 1 2 ? -15.086 34.656 35.531 1 94.56 2 LYS B C 1
ATOM 2887 O O . LYS B 1 2 ? -15.227 33.781 34.656 1 94.56 2 LYS B O 1
ATOM 2892 N N . HIS B 1 3 ? -16.078 35.281 36.094 1 96.19 3 HIS B N 1
ATOM 2893 C CA . HIS B 1 3 ? -17.438 34.812 35.844 1 96.19 3 HIS B CA 1
ATOM 2894 C C . HIS B 1 3 ? -17.812 34.938 34.375 1 96.19 3 HIS B C 1
ATOM 2896 O O . HIS B 1 3 ? -18.406 34.031 33.812 1 96.19 3 HIS B O 1
ATOM 2902 N N . ASN B 1 4 ? -17.469 36.062 33.75 1 97.69 4 ASN B N 1
ATOM 2903 C CA . ASN B 1 4 ? -17.812 36.312 32.344 1 97.69 4 ASN B CA 1
ATOM 2904 C C . ASN B 1 4 ? -17.109 35.312 31.422 1 97.69 4 ASN B C 1
ATOM 2906 O O . ASN B 1 4 ? -17.703 34.844 30.453 1 97.69 4 ASN B O 1
ATOM 2910 N N . ILE B 1 5 ? -15.859 35 31.719 1 98.62 5 ILE B N 1
ATOM 2911 C CA . ILE B 1 5 ? -15.094 34.094 30.891 1 98.62 5 ILE B CA 1
ATOM 2912 C C . ILE B 1 5 ? -15.688 32.688 30.984 1 98.62 5 ILE B C 1
ATOM 2914 O O . ILE B 1 5 ? -15.922 32.031 29.969 1 98.62 5 ILE B O 1
ATOM 2918 N N . ILE B 1 6 ? -15.961 32.281 32.188 1 98.69 6 ILE B N 1
ATOM 2919 C CA . ILE B 1 6 ? -16.406 30.906 32.438 1 98.69 6 ILE B CA 1
ATOM 2920 C C . ILE B 1 6 ? -17.812 30.734 31.859 1 98.69 6 ILE B C 1
ATOM 2922 O O . ILE B 1 6 ? -18.109 29.719 31.219 1 98.69 6 ILE B O 1
ATOM 2926 N N . GLU B 1 7 ? -18.609 31.703 32.062 1 98.69 7 GLU B N 1
ATOM 2927 C CA . GLU B 1 7 ? -19.969 31.641 31.547 1 98.69 7 GLU B CA 1
ATOM 2928 C C . GLU B 1 7 ? -19.969 31.562 30.016 1 98.69 7 GLU B C 1
ATOM 2930 O O . GLU B 1 7 ? -20.672 30.734 29.438 1 98.69 7 GLU B O 1
ATOM 2935 N N . LEU B 1 8 ? -19.203 32.406 29.422 1 98.75 8 LEU B N 1
ATOM 2936 C CA . LEU B 1 8 ? -19.156 32.375 27.953 1 98.75 8 LEU B CA 1
ATOM 2937 C C . LEU B 1 8 ? -18.562 31.062 27.453 1 98.75 8 LEU B C 1
ATOM 2939 O O . LEU B 1 8 ? -19.062 30.5 26.484 1 98.75 8 LEU B O 1
ATOM 2943 N N . ALA B 1 9 ? -17.5 30.578 28.109 1 98.81 9 ALA B N 1
ATOM 2944 C CA . ALA B 1 9 ? -16.891 29.312 27.703 1 98.81 9 ALA B CA 1
ATOM 2945 C C . ALA B 1 9 ? -17.891 28.172 27.797 1 98.81 9 ALA B C 1
ATOM 2947 O O . ALA B 1 9 ? -17.984 27.359 26.875 1 98.81 9 ALA B O 1
ATOM 2948 N N . GLN B 1 10 ? -18.594 28.094 28.828 1 98.81 10 GLN B N 1
ATOM 2949 C CA . GLN B 1 10 ? -19.594 27.047 29.016 1 98.81 10 GLN B CA 1
ATOM 2950 C C . GLN B 1 10 ? -20.672 27.109 27.938 1 98.81 10 GLN B C 1
ATOM 2952 O O . GLN B 1 10 ? -21.062 26.094 27.375 1 98.81 10 GLN B O 1
ATOM 2957 N N . ASN B 1 11 ? -21.141 28.328 27.719 1 98.81 11 ASN B N 1
ATOM 2958 C CA . ASN B 1 11 ? -22.172 28.5 26.719 1 98.81 11 ASN B CA 1
ATOM 2959 C C . ASN B 1 11 ? -21.688 28.062 25.328 1 98.81 11 ASN B C 1
ATOM 2961 O O . ASN B 1 11 ? -22.438 27.453 24.562 1 98.81 11 ASN B O 1
ATOM 2965 N N . LEU B 1 12 ? -20.484 28.359 25.031 1 98.88 12 LEU B N 1
ATOM 2966 C CA . LEU B 1 12 ? -19.922 27.969 23.75 1 98.88 12 LEU B CA 1
ATOM 2967 C C . LEU B 1 12 ? -19.734 26.453 23.672 1 98.88 12 LEU B C 1
ATOM 2969 O O . LEU B 1 12 ? -20.062 25.828 22.672 1 98.88 12 LEU B O 1
ATOM 2973 N N . ILE B 1 13 ? -19.219 25.828 24.75 1 98.81 13 ILE B N 1
ATOM 2974 C CA . ILE B 1 13 ? -18.938 24.391 24.781 1 98.81 13 ILE B CA 1
ATOM 2975 C C . ILE B 1 13 ? -20.25 23.609 24.672 1 98.81 13 ILE B C 1
ATOM 2977 O O . ILE B 1 13 ? -20.297 22.562 24.031 1 98.81 13 ILE B O 1
ATOM 2981 N N . ARG B 1 14 ? -21.266 24.141 25.219 1 98.69 14 ARG B N 1
ATOM 2982 C CA . ARG B 1 14 ? -22.562 23.453 25.234 1 98.69 14 ARG B CA 1
ATOM 2983 C C . ARG B 1 14 ? -23.188 23.453 23.844 1 98.69 14 ARG B C 1
ATOM 2985 O O . ARG B 1 14 ? -24.188 22.781 23.609 1 98.69 14 ARG B O 1
ATOM 2992 N N . ARG B 1 15 ? -22.578 24.141 22.891 1 98.5 15 ARG B N 1
ATOM 2993 C CA . ARG B 1 15 ? -22.969 24.078 21.484 1 98.5 15 ARG B CA 1
ATOM 2994 C C . ARG B 1 15 ? -22.109 23.078 20.719 1 98.5 15 ARG B C 1
ATOM 2996 O O . ARG B 1 15 ? -20.906 23.266 20.578 1 98.5 15 ARG B O 1
ATOM 3003 N N . PRO B 1 16 ? -22.688 21.953 20.234 1 98.31 16 PRO B N 1
ATOM 3004 C CA . PRO B 1 16 ? -21.906 20.922 19.562 1 98.31 16 PRO B CA 1
ATOM 3005 C C . PRO B 1 16 ? -21.5 21.312 18.156 1 98.31 16 PRO B C 1
ATOM 3007 O O . PRO B 1 16 ? -21.938 20.703 17.172 1 98.31 16 PRO B O 1
ATOM 3010 N N . SER B 1 17 ? -20.609 22.234 18.031 1 98.44 17 SER B N 1
ATOM 3011 C CA . SER B 1 17 ? -20.219 22.828 16.75 1 98.44 17 SER B CA 1
ATOM 3012 C C . SER B 1 17 ? -19.156 22 16.062 1 98.44 17 SER B C 1
ATOM 3014 O O . SER B 1 17 ? -18.078 22.516 15.742 1 98.44 17 SER B O 1
ATOM 3016 N N . VAL B 1 18 ? -19.5 20.781 15.734 1 97.56 18 VAL B N 1
ATOM 3017 C CA . VAL B 1 18 ? -18.562 19.922 15 1 97.56 18 VAL B CA 1
ATOM 3018 C C . VAL B 1 18 ? -18.359 20.484 13.594 1 97.56 18 VAL B C 1
ATOM 3020 O O . VAL B 1 18 ? -19.328 20.797 12.891 1 97.56 18 VAL B O 1
ATOM 3023 N N . SER B 1 19 ? -17.109 20.672 13.141 1 95.75 19 SER B N 1
ATOM 3024 C CA . SER B 1 19 ? -16.734 21.328 11.898 1 95.75 19 SER B CA 1
ATOM 3025 C C . SER B 1 19 ? -17.531 20.797 10.719 1 95.75 19 SER B C 1
ATOM 3027 O O . SER B 1 19 ? -17.672 19.594 10.555 1 95.75 19 SER B O 1
ATOM 3029 N N . PRO B 1 20 ? -18.047 21.672 9.945 1 95.56 20 PRO B N 1
ATOM 3030 C CA . PRO B 1 20 ? -17.891 23.125 9.984 1 95.56 20 PRO B CA 1
ATOM 3031 C C . PRO B 1 20 ? -19.125 23.828 10.57 1 95.56 20 PRO B C 1
ATOM 3033 O O . PRO B 1 20 ? -19.312 25.031 10.344 1 95.56 20 PRO B O 1
ATOM 3036 N N . ASP B 1 21 ? -19.891 23.078 11.258 1 96.88 21 ASP B N 1
ATOM 3037 C CA . ASP B 1 21 ? -21.141 23.578 11.812 1 96.88 21 ASP B CA 1
ATOM 3038 C C . ASP B 1 21 ? -20.875 24.469 13.031 1 96.88 21 ASP B C 1
ATOM 3040 O O . ASP B 1 21 ? -20.484 23.984 14.086 1 96.88 21 ASP B O 1
ATOM 3044 N N . ASP B 1 22 ? -21.188 25.719 12.992 1 97.81 22 ASP B N 1
ATOM 3045 C CA . ASP B 1 22 ? -20.875 26.703 14.023 1 97.81 22 ASP B CA 1
ATOM 3046 C C . ASP B 1 22 ? -21.828 26.562 15.219 1 97.81 22 ASP B C 1
ATOM 3048 O O . ASP B 1 22 ? -21.438 26.844 16.359 1 97.81 22 ASP B O 1
ATOM 3052 N N . GLN B 1 23 ? -23.031 26.156 14.969 1 98.25 23 GLN B N 1
ATOM 3053 C CA . GLN B 1 23 ? -24.062 25.922 15.977 1 98.25 23 GLN B CA 1
ATOM 3054 C C . GLN B 1 23 ? -24.344 27.188 16.781 1 98.25 23 GLN B C 1
ATOM 3056 O O . GLN B 1 23 ? -24.562 27.109 18 1 98.25 23 GLN B O 1
ATOM 3061 N N . GLY B 1 24 ? -24.203 28.375 16.141 1 98.5 24 GLY B N 1
ATOM 3062 C CA . GLY B 1 24 ? -24.578 29.641 16.766 1 98.5 24 GLY B CA 1
ATOM 3063 C C . GLY B 1 24 ? -23.5 30.219 17.641 1 98.5 24 GLY B C 1
ATOM 3064 O O . GLY B 1 24 ? -23.672 31.281 18.25 1 98.5 24 GLY B O 1
ATOM 3065 N N . CYS B 1 25 ? -22.391 29.578 17.75 1 98.81 25 CYS B N 1
ATOM 3066 C CA . CYS B 1 25 ? -21.312 30.062 18.594 1 98.81 25 CYS B CA 1
ATOM 3067 C C . CYS B 1 25 ? -20.891 31.469 18.188 1 98.81 25 CYS B C 1
ATOM 3069 O O . CYS B 1 25 ? -20.75 32.344 19.031 1 98.81 25 CYS B O 1
ATOM 3071 N N . GLN B 1 26 ? -20.656 31.688 16.938 1 98.88 26 GLN B N 1
ATOM 3072 C CA . GLN B 1 26 ? -20.203 33 16.453 1 98.88 26 GLN B CA 1
ATOM 3073 C C . GLN B 1 26 ? -21.266 34.062 16.703 1 98.88 26 GLN B C 1
ATOM 3075 O O . GLN B 1 26 ? -20.922 35.219 17 1 98.88 26 GLN B O 1
ATOM 3080 N N . GLN B 1 27 ? -22.484 33.688 16.5 1 98.69 27 GLN B N 1
ATOM 3081 C CA . GLN B 1 27 ? -23.562 34.625 16.766 1 98.69 27 GLN B CA 1
ATOM 3082 C C . GLN B 1 27 ? -23.547 35.094 18.234 1 98.69 27 GLN B C 1
ATOM 3084 O O . GLN B 1 27 ? -23.75 36.25 18.531 1 98.69 27 GLN B O 1
ATOM 3089 N N . MET B 1 28 ? -23.359 34.156 19.078 1 98.56 28 MET B N 1
ATOM 3090 C CA . MET B 1 28 ? -23.266 34.469 20.516 1 98.56 28 MET B CA 1
ATOM 3091 C C . MET B 1 28 ? -22.141 35.438 20.781 1 98.56 28 MET B C 1
ATOM 3093 O O . MET B 1 28 ? -22.312 36.406 21.516 1 98.56 28 MET B O 1
ATOM 3097 N N . ILE B 1 29 ? -21.047 35.219 20.203 1 98.81 29 ILE B N 1
ATOM 3098 C CA . ILE B 1 29 ? -19.891 36.094 20.375 1 98.81 29 ILE B CA 1
ATOM 3099 C C . ILE B 1 29 ? -20.172 37.469 19.766 1 98.81 29 ILE B C 1
ATOM 3101 O O . ILE B 1 29 ? -19.922 38.5 20.391 1 98.81 29 ILE B O 1
ATOM 3105 N N . ALA B 1 30 ? -20.703 37.5 18.578 1 98.75 30 ALA B N 1
ATOM 3106 C CA . ALA B 1 30 ? -21 38.719 17.859 1 98.75 30 ALA B CA 1
ATOM 3107 C C . ALA B 1 30 ? -21.938 39.625 18.672 1 98.75 30 ALA B C 1
ATOM 3109 O O . ALA B 1 30 ? -21.781 40.844 18.688 1 98.75 30 ALA B O 1
ATOM 3110 N N . GLN B 1 31 ? -22.906 39 19.25 1 98.38 31 GLN B N 1
ATOM 3111 C CA . GLN B 1 31 ? -23.875 39.781 20.031 1 98.38 31 GLN B CA 1
ATOM 3112 C C . GLN B 1 31 ? -23.188 40.5 21.172 1 98.38 31 GLN B C 1
ATOM 3114 O O . GLN B 1 31 ? -23.5 41.656 21.453 1 98.38 31 GLN B O 1
ATOM 3119 N N . ARG B 1 32 ? -22.328 39.844 21.812 1 97.62 32 ARG B N 1
ATOM 3120 C CA . ARG B 1 32 ? -21.594 40.469 22.906 1 97.62 32 ARG B CA 1
ATOM 3121 C C . ARG B 1 32 ? -20.719 41.625 22.391 1 97.62 32 ARG B C 1
ATOM 3123 O O . ARG B 1 32 ? -20.703 42.719 23 1 97.62 32 ARG B O 1
ATOM 3130 N N . LEU B 1 33 ? -20.062 41.375 21.312 1 98.38 33 LEU B N 1
ATOM 3131 C CA . LEU B 1 33 ? -19.156 42.375 20.75 1 98.38 33 LEU B CA 1
ATOM 3132 C C . LEU B 1 33 ? -19.938 43.562 20.219 1 98.38 33 LEU B C 1
ATOM 3134 O O . LEU B 1 33 ? -19.5 44.719 20.391 1 98.38 33 LEU B O 1
ATOM 3138 N N . GLU B 1 34 ? -20.984 43.281 19.641 1 98 34 GLU B N 1
ATOM 3139 C CA . GLU B 1 34 ? -21.812 44.344 19.078 1 98 34 GLU B CA 1
ATOM 3140 C C . GLU B 1 34 ? -22.281 45.312 20.172 1 98 34 GLU B C 1
ATOM 3142 O O . GLU B 1 34 ? -22.312 46.5 19.969 1 98 34 GLU B O 1
ATOM 3147 N N . LYS B 1 35 ? -22.641 44.781 21.266 1 96.88 35 LYS B N 1
ATOM 3148 C CA . LYS B 1 35 ? -23.094 45.594 22.391 1 96.88 35 LYS B CA 1
ATOM 3149 C C . LYS B 1 35 ? -22 46.562 22.875 1 96.88 35 LYS B C 1
ATOM 3151 O O . LYS B 1 35 ? -22.297 47.594 23.453 1 96.88 35 LYS B O 1
ATOM 3156 N N . LEU B 1 36 ? -20.844 46.219 22.578 1 96.44 36 LEU B N 1
ATOM 3157 C CA . LEU B 1 36 ? -19.719 47.031 23.016 1 96.44 36 LEU B CA 1
ATOM 3158 C C . LEU B 1 36 ? -19.281 48 21.922 1 96.44 36 LEU B C 1
ATOM 3160 O O . LEU B 1 36 ? -18.344 48.781 22.109 1 96.44 36 LEU B O 1
ATOM 3164 N N . GLY B 1 37 ? -19.891 47.938 20.75 1 97.62 37 GLY B N 1
ATOM 3165 C CA . GLY B 1 37 ? -19.594 48.906 19.703 1 97.62 37 GLY B CA 1
ATOM 3166 C C . GLY B 1 37 ? -18.734 48.312 18.594 1 97.62 37 GLY B C 1
ATOM 3167 O O . GLY B 1 37 ? -18.281 49.062 17.719 1 97.62 37 GLY B O 1
ATOM 3168 N N . PHE B 1 38 ? -18.469 47.031 18.625 1 98.56 38 PHE B N 1
ATOM 3169 C CA . PHE B 1 38 ? -17.766 46.438 17.5 1 98.56 38 PHE B CA 1
ATOM 3170 C C . PHE B 1 38 ? -18.641 46.438 16.25 1 98.56 38 PHE B C 1
ATOM 3172 O O . PHE B 1 38 ? -19.844 46.219 16.328 1 98.56 38 PHE B O 1
ATOM 3179 N N . THR B 1 39 ? -18.016 46.719 15.125 1 98.56 39 THR B N 1
ATOM 3180 C CA . THR B 1 39 ? -18.672 46.5 13.836 1 98.56 39 THR B CA 1
ATOM 3181 C C . THR B 1 39 ? -18.562 45.031 13.43 1 98.56 39 THR B C 1
ATOM 3183 O O . THR B 1 39 ? -17.453 44.5 13.359 1 98.56 39 THR B O 1
ATOM 3186 N N . ILE B 1 40 ? -19.75 44.469 13.125 1 98.62 40 ILE B N 1
ATOM 3187 C CA . ILE B 1 40 ? -19.812 43.031 12.82 1 98.62 40 ILE B CA 1
ATOM 3188 C C . ILE B 1 40 ? -19.891 42.844 11.312 1 98.62 40 ILE B C 1
ATOM 3190 O O . ILE B 1 40 ? -20.719 43.469 10.641 1 98.62 40 ILE B O 1
ATOM 3194 N N . GLU B 1 41 ? -19.016 42.031 10.82 1 98.75 41 GLU B N 1
ATOM 3195 C CA . GLU B 1 41 ? -19.125 41.594 9.43 1 98.75 41 GLU B CA 1
ATOM 3196 C C . GLU B 1 41 ? -19.141 40.062 9.344 1 98.75 41 GLU B C 1
ATOM 3198 O O . GLU B 1 41 ? -18.156 39.406 9.672 1 98.75 41 GLU B O 1
ATOM 3203 N N . TRP B 1 42 ? -20.297 39.531 8.938 1 98.56 42 TRP B N 1
ATOM 3204 C CA . TRP B 1 42 ? -20.422 38.125 8.664 1 98.56 42 TRP B CA 1
ATOM 3205 C C . TRP B 1 42 ? -19.828 37.781 7.301 1 98.56 42 TRP B C 1
ATOM 3207 O O . TRP B 1 42 ? -20.078 38.469 6.316 1 98.56 42 TRP B O 1
ATOM 3217 N N . MET B 1 43 ? -19.031 36.719 7.223 1 98.38 43 MET B N 1
ATOM 3218 C CA . MET B 1 43 ? -18.422 36.281 5.973 1 98.38 43 MET B CA 1
ATOM 3219 C C . MET B 1 43 ? -18.688 34.781 5.734 1 98.38 43 MET B C 1
ATOM 3221 O O . MET B 1 43 ? -17.766 33.969 5.836 1 98.38 43 MET B O 1
ATOM 3225 N N . PRO B 1 44 ? -19.906 34.5 5.32 1 97.81 44 PRO B N 1
ATOM 3226 C CA . PRO B 1 44 ? -20.188 33.094 4.988 1 97.81 44 PRO B CA 1
ATOM 3227 C C . PRO B 1 44 ? -19.547 32.656 3.67 1 97.81 44 PRO B C 1
ATOM 3229 O O . PRO B 1 44 ? -19.578 33.406 2.688 1 97.81 44 PRO B O 1
ATOM 3232 N N . PHE B 1 45 ? -18.922 31.594 3.648 1 97.75 45 PHE B N 1
ATOM 3233 C CA . PHE B 1 45 ? -18.406 30.938 2.457 1 97.75 45 PHE B CA 1
ATOM 3234 C C . PHE B 1 45 ? -18.828 29.469 2.43 1 97.75 45 PHE B C 1
ATOM 3236 O O . PHE B 1 45 ? -18.375 28.688 3.266 1 97.75 45 PHE B O 1
ATOM 3243 N N . ASN B 1 46 ? -19.703 29.094 1.493 1 96.62 46 ASN B N 1
ATOM 3244 C CA . ASN B 1 46 ? -20.266 27.75 1.425 1 96.62 46 ASN B CA 1
ATOM 3245 C C . ASN B 1 46 ? -20.906 27.344 2.748 1 96.62 46 ASN B C 1
ATOM 3247 O O . ASN B 1 46 ? -21.781 28.031 3.258 1 96.62 46 ASN B O 1
ATOM 3251 N N . ASN B 1 47 ? -20.422 26.25 3.346 1 96 47 ASN B N 1
ATOM 3252 C CA . ASN B 1 47 ? -21.047 25.781 4.582 1 96 47 ASN B CA 1
ATOM 3253 C C . ASN B 1 47 ? -20.281 26.266 5.809 1 96 47 ASN B C 1
ATOM 3255 O O . ASN B 1 47 ? -20.5 25.766 6.914 1 96 47 ASN B O 1
ATOM 3259 N N . THR B 1 48 ? -19.453 27.281 5.605 1 97.81 48 THR B N 1
ATOM 3260 C CA . THR B 1 48 ? -18.594 27.781 6.676 1 97.81 48 THR B CA 1
ATOM 3261 C C . THR B 1 48 ? -18.969 29.203 7.055 1 97.81 48 THR B C 1
ATOM 3263 O O . THR B 1 48 ? -19.125 30.062 6.184 1 97.81 48 THR B O 1
ATOM 3266 N N . LEU B 1 49 ? -19.172 29.422 8.336 1 98.25 49 LEU B N 1
ATOM 3267 C CA . LEU B 1 49 ? -19.406 30.766 8.836 1 98.25 49 LEU B CA 1
ATOM 3268 C C . LEU B 1 49 ? -18.125 31.375 9.391 1 98.25 49 LEU B C 1
ATOM 3270 O O . LEU B 1 49 ? -17.375 30.703 10.102 1 98.25 49 LEU B O 1
ATOM 3274 N N . ASN B 1 50 ? -17.891 32.625 9.008 1 98.75 50 ASN B N 1
ATOM 3275 C CA . ASN B 1 50 ? -16.766 33.406 9.531 1 98.75 50 ASN B CA 1
ATOM 3276 C C . ASN B 1 50 ? -17.219 34.781 10.023 1 98.75 50 ASN B C 1
ATOM 3278 O O . ASN B 1 50 ? -18.156 35.344 9.484 1 98.75 50 ASN B O 1
ATOM 3282 N N . LEU B 1 51 ? -16.531 35.188 11.055 1 98.81 51 LEU B N 1
ATOM 3283 C CA . LEU B 1 51 ? -16.828 36.5 11.664 1 98.81 51 LEU B CA 1
ATOM 3284 C C . LEU B 1 51 ? -15.602 37.406 11.625 1 98.81 51 LEU B C 1
ATOM 3286 O O . LEU B 1 51 ? -14.516 37 12.047 1 98.81 51 LEU B O 1
ATOM 3290 N N . TRP B 1 52 ? -15.719 38.531 11.023 1 98.81 52 TRP B N 1
ATOM 3291 C CA . TRP B 1 52 ? -14.766 39.656 11.125 1 98.81 52 TRP B CA 1
ATOM 3292 C C . TRP B 1 52 ? -15.383 40.812 11.883 1 98.81 52 TRP B C 1
ATOM 3294 O O . TRP B 1 52 ? -16.344 41.438 11.406 1 98.81 52 TRP B O 1
ATOM 3304 N N . ALA B 1 53 ? -14.883 41.125 13.094 1 98.81 53 ALA B N 1
ATOM 3305 C CA . ALA B 1 53 ? -15.414 42.188 13.945 1 98.81 53 ALA B CA 1
ATOM 3306 C C . ALA B 1 53 ? -14.328 43.188 14.32 1 98.81 53 ALA B C 1
ATOM 3308 O O . ALA B 1 53 ? -13.195 42.812 14.602 1 98.81 53 ALA B O 1
ATOM 3309 N N . LYS B 1 54 ? -14.648 44.469 14.328 1 98.56 54 LYS B N 1
ATOM 3310 C CA . LYS B 1 54 ? -13.648 45.5 14.617 1 98.56 54 LYS B CA 1
ATOM 3311 C C . LYS B 1 54 ? -14.203 46.531 15.57 1 98.56 54 LYS B C 1
ATOM 3313 O O . LYS B 1 54 ? -15.391 46.875 15.5 1 98.56 54 LYS B O 1
ATOM 3318 N N . HIS B 1 55 ? -13.391 47 16.391 1 98.62 55 HIS B N 1
ATOM 3319 C CA . HIS B 1 55 ? -13.633 48.188 17.219 1 98.62 55 HIS B CA 1
ATOM 3320 C C . HIS B 1 55 ? -12.469 49.156 17.141 1 98.62 55 HIS B C 1
ATOM 3322 O O . HIS B 1 55 ? -11.305 48.781 17.266 1 98.62 55 HIS B O 1
ATOM 3328 N N . GLY B 1 56 ? -12.812 50.406 17 1 96.94 56 GLY B N 1
ATOM 3329 C CA . GLY B 1 56 ? -11.789 51.438 16.812 1 96.94 56 GLY B CA 1
ATOM 3330 C C . GLY B 1 56 ? -11.445 51.688 15.359 1 96.94 56 GLY B C 1
ATOM 3331 O O . GLY B 1 56 ? -12.125 51.156 14.461 1 96.94 56 GLY B O 1
ATOM 3332 N N . CYS B 1 57 ? -10.523 52.656 15.195 1 93.5 57 CYS B N 1
ATOM 3333 C CA . CYS B 1 57 ? -10.109 53 13.836 1 93.5 57 CYS B CA 1
ATOM 3334 C C . CYS B 1 57 ? -8.617 53.281 13.773 1 93.5 57 CYS B C 1
ATOM 3336 O O . CYS B 1 57 ? -8.008 53.688 14.766 1 93.5 57 CYS B O 1
ATOM 3338 N N . GLY B 1 58 ? -8.047 52.875 12.625 1 92.88 58 GLY B N 1
ATOM 3339 C CA . GLY B 1 58 ? -6.648 53.188 12.375 1 92.88 58 GLY B CA 1
ATOM 3340 C C . GLY B 1 58 ? -5.703 52.094 12.797 1 92.88 58 GLY B C 1
ATOM 3341 O O . GLY B 1 58 ? -6.133 50.969 13.07 1 92.88 58 GLY B O 1
ATOM 3342 N N . ALA B 1 59 ? -4.34 52.375 12.828 1 95.81 59 ALA B N 1
ATOM 3343 C CA . ALA B 1 59 ? -3.281 51.438 13.141 1 95.81 59 ALA B CA 1
ATOM 3344 C C . ALA B 1 59 ? -2.797 51.594 14.578 1 95.81 59 ALA B C 1
ATOM 3346 O O . ALA B 1 59 ? -2.881 52.688 15.148 1 95.81 59 ALA B O 1
ATOM 3347 N N . PRO B 1 60 ? -2.375 50.594 15.109 1 98 60 PRO B N 1
ATOM 3348 C CA . PRO B 1 60 ? -2.264 49.25 14.555 1 98 60 PRO B CA 1
ATOM 3349 C C . PRO B 1 60 ? -3.57 48.438 14.656 1 98 60 PRO B C 1
ATOM 3351 O O . PRO B 1 60 ? -4.445 48.812 15.453 1 98 60 PRO B O 1
ATOM 3354 N N . VAL B 1 61 ? -3.727 47.5 13.781 1 98.56 61 VAL B N 1
ATOM 3355 C CA . VAL B 1 61 ? -4.828 46.531 13.875 1 98.56 61 VAL B CA 1
ATOM 3356 C C . VAL B 1 61 ? -4.371 45.281 14.609 1 98.56 61 VAL B C 1
ATOM 3358 O O . VAL B 1 61 ? -3.473 44.594 14.148 1 98.56 61 VAL B O 1
ATOM 3361 N N . ILE B 1 62 ? -4.984 45.031 15.781 1 98.69 62 ILE B N 1
ATOM 3362 C CA . ILE B 1 62 ? -4.719 43.844 16.594 1 98.69 62 ILE B CA 1
ATOM 3363 C C . ILE B 1 62 ? -5.883 42.875 16.484 1 98.69 62 ILE B C 1
ATOM 3365 O O . ILE B 1 62 ? -7.008 43.188 16.891 1 98.69 62 ILE B O 1
ATOM 3369 N N . ALA B 1 63 ? -5.562 41.719 15.922 1 98.81 63 ALA B N 1
ATOM 3370 C CA . ALA B 1 63 ? -6.629 40.719 15.727 1 98.81 63 ALA B CA 1
ATOM 3371 C C . ALA B 1 63 ? -6.473 39.562 16.688 1 98.81 63 ALA B C 1
ATOM 3373 O O . ALA B 1 63 ? -5.379 39 16.828 1 98.81 63 ALA B O 1
ATOM 3374 N N . PHE B 1 64 ? -7.555 39.219 17.391 1 98.88 64 PHE B N 1
ATOM 3375 C CA . PHE B 1 64 ? -7.707 37.906 18 1 98.88 64 PHE B CA 1
ATOM 3376 C C . PHE B 1 64 ? -8.289 36.906 17.016 1 98.88 64 PHE B C 1
ATOM 3378 O O . PHE B 1 64 ? -9.344 37.156 16.422 1 98.88 64 PHE B O 1
ATOM 3385 N N . ALA B 1 65 ? -7.551 35.844 16.797 1 98.75 65 ALA B N 1
ATOM 3386 C CA . ALA B 1 65 ? -8.016 34.844 15.859 1 98.75 65 ALA B CA 1
ATOM 3387 C C . ALA B 1 65 ? -8.305 33.531 16.578 1 98.75 65 ALA B C 1
ATOM 3389 O O . ALA B 1 65 ? -7.562 33.125 17.484 1 98.75 65 ALA B O 1
ATOM 3390 N N . GLY B 1 66 ? -9.344 32.812 16.156 1 98.25 66 GLY B N 1
ATOM 3391 C CA . GLY B 1 66 ? -9.711 31.531 16.719 1 98.25 66 GLY B CA 1
ATOM 3392 C C . GLY B 1 66 ? -10.82 30.844 15.945 1 98.25 66 GLY B C 1
ATOM 3393 O O . GLY B 1 66 ? -11.203 31.297 14.867 1 98.25 66 GLY B O 1
ATOM 3394 N N . HIS B 1 67 ? -11.242 29.672 16.406 1 98.56 67 HIS B N 1
ATOM 3395 C CA . HIS B 1 67 ? -12.289 28.922 15.711 1 98.56 67 HIS B CA 1
ATOM 3396 C C . HIS B 1 67 ? -13.297 28.344 16.703 1 98.56 67 HIS B C 1
ATOM 3398 O O . HIS B 1 67 ? -12.945 28.016 17.844 1 98.56 67 HIS B O 1
ATOM 3404 N N . THR B 1 68 ? -14.523 28.219 16.234 1 98.75 68 THR B N 1
ATOM 3405 C CA . THR B 1 68 ? -15.617 27.75 17.078 1 98.75 68 THR B CA 1
ATOM 3406 C C . THR B 1 68 ? -15.859 26.25 16.844 1 98.75 68 THR B C 1
ATOM 3408 O O . THR B 1 68 ? -16.531 25.594 17.641 1 98.75 68 THR B O 1
ATOM 3411 N N . ASP B 1 69 ? -15.375 25.75 15.68 1 98.25 69 ASP B N 1
ATOM 3412 C CA . ASP B 1 69 ? -15.609 24.359 15.359 1 98.25 69 ASP B CA 1
ATOM 3413 C C . ASP B 1 69 ? -14.719 23.438 16.203 1 98.25 69 ASP B C 1
ATOM 3415 O O . ASP B 1 69 ? -13.656 23.859 16.672 1 98.25 69 ASP B O 1
ATOM 3419 N N . VAL B 1 70 ? -15.289 22.219 16.438 1 97.69 70 VAL B N 1
ATOM 3420 C CA . VAL B 1 70 ? -14.547 21.219 17.188 1 97.69 70 VAL B CA 1
ATOM 3421 C C . VAL B 1 70 ? -14.516 19.906 16.406 1 97.69 70 VAL B C 1
ATOM 3423 O O . VAL B 1 70 ? -15.258 19.734 15.43 1 97.69 70 VAL B O 1
ATOM 3426 N N . VAL B 1 71 ? -13.594 19.016 16.75 1 95.62 71 VAL B N 1
ATOM 3427 C CA . VAL B 1 71 ? -13.516 17.688 16.141 1 95.62 71 VAL B CA 1
ATOM 3428 C C . VAL B 1 71 ? -14.617 16.797 16.719 1 95.62 71 VAL B C 1
ATOM 3430 O O . VAL B 1 71 ? -15.18 17.094 17.766 1 95.62 71 VAL B O 1
ATOM 3433 N N . PRO B 1 72 ? -14.938 15.719 16.031 1 94.06 72 PRO B N 1
ATOM 3434 C CA . PRO B 1 72 ? -15.906 14.773 16.578 1 94.06 72 PRO B CA 1
ATOM 3435 C C . PRO B 1 72 ? -15.531 14.273 17.969 1 94.06 72 PRO B C 1
ATOM 3437 O O . PRO B 1 72 ? -14.352 14.25 18.328 1 94.06 72 PRO B O 1
ATOM 3440 N N . THR B 1 73 ? -16.516 13.852 18.75 1 95.12 73 THR B N 1
ATOM 3441 C CA . THR B 1 73 ? -16.312 13.492 20.141 1 95.12 73 THR B CA 1
ATOM 3442 C C . THR B 1 73 ? -15.758 12.078 20.266 1 95.12 73 THR B C 1
ATOM 3444 O O . THR B 1 73 ? -15.258 11.695 21.328 1 95.12 73 THR B O 1
ATOM 3447 N N . GLY B 1 74 ? -15.859 11.359 19.25 1 91.38 74 GLY B N 1
ATOM 3448 C CA . GLY B 1 74 ? -15.648 9.93 19.406 1 91.38 74 GLY B CA 1
ATOM 3449 C C . GLY B 1 74 ? -16.766 9.25 20.172 1 91.38 74 GLY B C 1
ATOM 3450 O O . GLY B 1 74 ? -17.906 9.711 20.156 1 91.38 74 GLY B O 1
ATOM 3451 N N . ASP B 1 75 ? -16.5 8.109 20.828 1 93.56 75 ASP B N 1
ATOM 3452 C CA . ASP B 1 75 ? -17.484 7.355 21.594 1 93.56 75 ASP B CA 1
ATOM 3453 C C . ASP B 1 75 ? -17.859 8.094 22.875 1 93.56 75 ASP B C 1
ATOM 3455 O O . ASP B 1 75 ? -17.094 8.133 23.828 1 93.56 75 ASP B O 1
ATOM 3459 N N . LYS B 1 76 ? -19.016 8.539 22.953 1 95.31 76 LYS B N 1
ATOM 3460 C CA . LYS B 1 76 ? -19.5 9.344 24.062 1 95.31 76 LYS B CA 1
ATOM 3461 C C . LYS B 1 76 ? -19.484 8.555 25.375 1 95.31 76 LYS B C 1
ATOM 3463 O O . LYS B 1 76 ? -19.344 9.125 26.453 1 95.31 76 LYS B O 1
ATOM 3468 N N . SER B 1 77 ? -19.547 7.27 25.172 1 96.31 77 SER B N 1
ATOM 3469 C CA . SER B 1 77 ? -19.594 6.43 26.359 1 96.31 77 SER B CA 1
ATOM 3470 C C . SER B 1 77 ? -18.25 6.438 27.078 1 96.31 77 SER B C 1
ATOM 3472 O O . SER B 1 77 ? -18.172 6.059 28.25 1 96.31 77 SER B O 1
ATOM 3474 N N . GLN B 1 78 ? -17.281 6.93 26.453 1 95.69 78 GLN B N 1
ATOM 3475 C CA . GLN B 1 78 ? -15.945 6.945 27.031 1 95.69 78 GLN B CA 1
ATOM 3476 C C . GLN B 1 78 ? -15.695 8.242 27.781 1 95.69 78 GLN B C 1
ATOM 3478 O O . GLN B 1 78 ? -14.656 8.391 28.453 1 95.69 78 GLN B O 1
ATOM 3483 N N . TRP B 1 79 ? -16.641 9.156 27.719 1 96.75 79 TRP B N 1
ATOM 3484 C CA . TRP B 1 79 ? -16.5 10.43 28.422 1 96.75 79 TRP B CA 1
ATOM 3485 C C . TRP B 1 79 ? -17 10.328 29.859 1 96.75 79 TRP B C 1
ATOM 3487 O O . TRP B 1 79 ? -18.078 9.773 30.109 1 96.75 79 TRP B O 1
ATOM 3497 N N . VAL B 1 80 ? -16.172 10.805 30.766 1 97.19 80 VAL B N 1
ATOM 3498 C CA . VAL B 1 80 ? -16.609 10.867 32.156 1 97.19 80 VAL B CA 1
ATOM 3499 C C . VAL B 1 80 ? -17.75 11.867 32.281 1 97.19 80 VAL B C 1
ATOM 3501 O O . VAL B 1 80 ? -18.734 11.609 33 1 97.19 80 VAL B O 1
ATOM 3504 N N . TYR B 1 81 ? -17.594 13.062 31.703 1 97.5 81 TYR B N 1
ATOM 3505 C CA . TYR B 1 81 ? -18.625 14.078 31.578 1 97.5 81 TYR B CA 1
ATOM 3506 C C . TYR B 1 81 ? -19 14.297 30.109 1 97.5 81 TYR B C 1
ATOM 3508 O O . TYR B 1 81 ? -18.125 14.359 29.25 1 97.5 81 TYR B O 1
ATOM 3516 N N . PRO B 1 82 ? -20.297 14.344 29.859 1 97.69 82 PRO B N 1
ATOM 3517 C CA . PRO B 1 82 ? -20.688 14.477 28.453 1 97.69 82 PRO B CA 1
ATOM 3518 C C . PRO B 1 82 ? -19.984 15.633 27.75 1 97.69 82 PRO B C 1
ATOM 3520 O O . PRO B 1 82 ? -19.812 16.703 28.344 1 97.69 82 PRO B O 1
ATOM 3523 N N . PRO B 1 83 ? -19.562 15.43 26.547 1 98.44 83 PRO B N 1
ATOM 3524 C CA . PRO B 1 83 ? -18.656 16.344 25.844 1 98.44 83 PRO B CA 1
ATOM 3525 C C . PRO B 1 83 ? -19.25 17.734 25.672 1 98.44 83 PRO B C 1
ATOM 3527 O O . PRO B 1 83 ? -18.516 18.703 25.453 1 98.44 83 PRO B O 1
ATOM 3530 N N . PHE B 1 84 ? -20.578 17.938 25.781 1 98.69 84 PHE B N 1
ATOM 3531 C CA . PHE B 1 84 ? -21.156 19.234 25.484 1 98.69 84 PHE B CA 1
ATOM 3532 C C . PHE B 1 84 ? -22.016 19.734 26.656 1 98.69 84 PHE B C 1
ATOM 3534 O O . PHE B 1 84 ? -22.984 20.453 26.453 1 98.69 84 PHE B O 1
ATOM 3541 N N . GLU B 1 85 ? -21.578 19.359 27.828 1 98.44 85 GLU B N 1
ATOM 3542 C CA . GLU B 1 85 ? -22.297 19.828 29.016 1 98.44 85 GLU B CA 1
ATOM 3543 C C . GLU B 1 85 ? -21.484 20.875 29.781 1 98.44 85 GLU B C 1
ATOM 3545 O O . GLU B 1 85 ? -22.031 21.594 30.625 1 98.44 85 GLU B O 1
ATOM 3550 N N . ALA B 1 86 ? -20.203 20.938 29.531 1 98.62 86 ALA B N 1
ATOM 3551 C CA . ALA B 1 86 ? -19.328 21.969 30.078 1 98.62 86 ALA B CA 1
ATOM 3552 C C . ALA B 1 86 ? -19.328 21.922 31.609 1 98.62 86 ALA B C 1
ATOM 3554 O O . ALA B 1 86 ? -19.5 22.953 32.25 1 98.62 86 ALA B O 1
ATOM 3555 N N . GLU B 1 87 ? -19.141 20.781 32.094 1 98.44 87 GLU B N 1
ATOM 3556 C CA . GLU B 1 87 ? -19.125 20.625 33.562 1 98.44 87 GLU B CA 1
ATOM 3557 C C . GLU B 1 87 ? -17.797 21.109 34.156 1 98.44 87 GLU B C 1
ATOM 3559 O O . GLU B 1 87 ? -16.734 20.938 33.531 1 98.44 87 GLU B O 1
ATOM 3564 N N . ILE B 1 88 ? -17.906 21.766 35.344 1 98.5 88 ILE B N 1
ATOM 3565 C CA . ILE B 1 88 ? -16.719 22.172 36.094 1 98.5 88 ILE B CA 1
ATOM 3566 C C . ILE B 1 88 ? -16.562 21.297 37.312 1 98.5 88 ILE B C 1
ATOM 3568 O O . ILE B 1 88 ? -17.453 21.234 38.188 1 98.5 88 ILE B O 1
ATOM 3572 N N . VAL B 1 89 ? -15.484 20.562 37.312 1 98.19 89 VAL B N 1
ATOM 3573 C CA . VAL B 1 89 ? -15.156 19.703 38.469 1 98.19 89 VAL B CA 1
ATOM 3574 C C . VAL B 1 89 ? -13.727 20 38.938 1 98.19 89 VAL B C 1
ATOM 3576 O O . VAL B 1 89 ? -12.781 19.875 38.156 1 98.19 89 VAL B O 1
ATOM 3579 N N . ASP B 1 90 ? -13.547 20.406 40.219 1 97.12 90 ASP B N 1
ATOM 3580 C CA . ASP B 1 90 ? -12.234 20.641 40.812 1 97.12 90 ASP B CA 1
ATOM 3581 C C . ASP B 1 90 ? -11.406 21.594 39.938 1 97.12 90 ASP B C 1
ATOM 3583 O O . ASP B 1 90 ? -10.289 21.266 39.531 1 97.12 90 ASP B O 1
ATOM 3587 N N . ASP B 1 91 ? -11.922 22.703 39.469 1 98.06 91 ASP B N 1
ATOM 3588 C CA . ASP B 1 91 ? -11.297 23.812 38.75 1 98.06 91 ASP B CA 1
ATOM 3589 C C . ASP B 1 91 ? -11.07 23.453 37.281 1 98.06 91 ASP B C 1
ATOM 3591 O O . ASP B 1 91 ? -10.352 24.156 36.562 1 98.06 91 ASP B O 1
ATOM 3595 N N . MET B 1 92 ? -11.641 22.266 36.938 1 98.56 92 MET B N 1
ATOM 3596 C CA . MET B 1 92 ? -11.484 21.859 35.531 1 98.56 92 MET B CA 1
ATOM 3597 C C . MET B 1 92 ? -12.812 21.969 34.781 1 98.56 92 MET B C 1
ATOM 3599 O O . MET B 1 92 ? -13.82 21.406 35.219 1 98.56 92 MET B O 1
ATOM 3603 N N . LEU B 1 93 ? -12.773 22.703 33.75 1 98.75 93 LEU B N 1
ATOM 3604 C CA . LEU B 1 93 ? -13.906 22.797 32.812 1 98.75 93 LEU B CA 1
ATOM 3605 C C . LEU B 1 93 ? -13.82 21.734 31.734 1 98.75 93 LEU B C 1
ATOM 3607 O O . LEU B 1 93 ? -12.945 21.781 30.875 1 98.75 93 LEU B O 1
ATOM 3611 N N . TYR B 1 94 ? -14.789 20.766 31.75 1 98.62 94 TYR B N 1
ATOM 3612 C CA . TYR B 1 94 ? -14.797 19.641 30.828 1 98.62 94 TYR B CA 1
ATOM 3613 C C . TYR B 1 94 ? -15.688 19.922 29.625 1 98.62 94 TYR B C 1
ATOM 3615 O O . TYR B 1 94 ? -16.766 20.516 29.781 1 98.62 94 TYR B O 1
ATOM 3623 N N . GLY B 1 95 ? -15.164 19.5 28.469 1 98.69 95 GLY B N 1
ATOM 3624 C CA . GLY B 1 95 ? -15.984 19.562 27.281 1 98.69 95 GLY B CA 1
ATOM 3625 C C . GLY B 1 95 ? -15.164 19.625 26 1 98.69 95 GLY B C 1
ATOM 3626 O O . GLY B 1 95 ? -14.047 20.125 26 1 98.69 95 GLY B O 1
ATOM 3627 N N . ARG B 1 96 ? -15.797 19.062 24.891 1 98.5 96 ARG B N 1
ATOM 3628 C CA . ARG B 1 96 ? -15.164 19.188 23.594 1 98.5 96 ARG B CA 1
ATOM 3629 C C . ARG B 1 96 ? -15.047 20.656 23.188 1 98.5 96 ARG B C 1
ATOM 3631 O O . ARG B 1 96 ? -16.047 21.391 23.141 1 98.5 96 ARG B O 1
ATOM 3638 N N . GLY B 1 97 ? -13.797 21.156 23.031 1 98.12 97 GLY B N 1
ATOM 3639 C CA . GLY B 1 97 ? -13.539 22.562 22.703 1 98.12 97 GLY B CA 1
ATOM 3640 C C . GLY B 1 97 ? -13.078 23.375 23.891 1 98.12 97 GLY B C 1
ATOM 3641 O O . GLY B 1 97 ? -12.68 24.531 23.734 1 98.12 97 GLY B O 1
ATOM 3642 N N . ALA B 1 98 ? -12.992 22.719 25.031 1 98.69 98 ALA B N 1
ATOM 3643 C CA . ALA B 1 98 ? -12.586 23.469 26.219 1 98.69 98 ALA B CA 1
ATOM 3644 C C . ALA B 1 98 ? -11.172 24.016 26.062 1 98.69 98 ALA B C 1
ATOM 3646 O O . ALA B 1 98 ? -10.922 25.203 26.344 1 98.69 98 ALA B O 1
ATOM 3647 N N . ALA B 1 99 ? -10.359 23.172 25.578 1 98.12 99 ALA B N 1
ATOM 3648 C CA . ALA B 1 99 ? -8.969 23.562 25.375 1 98.12 99 ALA B CA 1
ATOM 3649 C C . ALA B 1 99 ? -8.734 24 23.922 1 98.12 99 ALA B C 1
ATOM 3651 O O . ALA B 1 99 ? -8.031 24.984 23.672 1 98.12 99 ALA B O 1
ATOM 3652 N N . ASP B 1 100 ? -9.391 23.531 22.875 1 97.38 100 ASP B N 1
ATOM 3653 C CA . ASP B 1 100 ? -9.141 23.75 21.453 1 97.38 100 ASP B CA 1
ATOM 3654 C C . ASP B 1 100 ? -10.43 24.141 20.734 1 97.38 100 ASP B C 1
ATOM 3656 O O . ASP B 1 100 ? -11.094 23.297 20.125 1 97.38 100 ASP B O 1
ATOM 3660 N N . MET B 1 101 ? -10.922 25.297 20.688 1 97.62 101 MET B N 1
ATOM 3661 C CA . MET B 1 101 ? -10.297 26.328 21.516 1 97.62 101 MET B CA 1
ATOM 3662 C C . MET B 1 101 ? -11.328 27.328 22 1 97.62 101 MET B C 1
ATOM 3664 O O . MET B 1 101 ? -11.047 28.531 22.078 1 97.62 101 MET B O 1
ATOM 3668 N N . LYS B 1 102 ? -12.539 26.844 22.281 1 98.75 102 LYS B N 1
ATOM 3669 C CA . LYS B 1 102 ? -13.625 27.703 22.734 1 98.75 102 LYS B CA 1
ATOM 3670 C C . LYS B 1 102 ? -13.289 28.375 24.062 1 98.75 102 LYS B C 1
ATOM 3672 O O . LYS B 1 102 ? -13.742 29.484 24.344 1 98.75 102 LYS B O 1
ATOM 3677 N N . GLY B 1 103 ? -12.516 27.703 24.891 1 98.56 103 GLY B N 1
ATOM 3678 C CA . GLY B 1 103 ? -12.023 28.344 26.109 1 98.56 103 GLY B CA 1
ATOM 3679 C C . GLY B 1 103 ? -11.234 29.609 25.844 1 98.56 103 GLY B C 1
ATOM 3680 O O . GLY B 1 103 ? -11.531 30.656 26.406 1 98.56 103 GLY B O 1
ATOM 3681 N N . SER B 1 104 ? -10.289 29.5 24.969 1 98.75 104 SER B N 1
ATOM 3682 C CA . SER B 1 104 ? -9.484 30.672 24.609 1 98.75 104 SER B CA 1
ATOM 3683 C C . SER B 1 104 ? -10.336 31.766 23.969 1 98.75 104 SER B C 1
ATOM 3685 O O . SER B 1 104 ? -10.117 32.938 24.219 1 98.75 104 SER B O 1
ATOM 3687 N N . LEU B 1 105 ? -11.273 31.391 23.141 1 98.75 105 LEU B N 1
ATOM 3688 C CA . LEU B 1 105 ? -12.164 32.375 22.531 1 98.75 105 LEU B CA 1
ATOM 3689 C C . LEU B 1 105 ? -12.906 33.156 23.594 1 98.75 105 LEU B C 1
ATOM 3691 O O . LEU B 1 105 ? -13.016 34.406 23.484 1 98.75 105 LEU B O 1
ATOM 3695 N N . ALA B 1 106 ? -13.422 32.469 24.562 1 98.88 106 ALA B N 1
ATOM 3696 C CA . ALA B 1 106 ? -14.125 33.125 25.656 1 98.88 106 ALA B CA 1
ATOM 3697 C C . ALA B 1 106 ? -13.203 34.125 26.375 1 98.88 106 ALA B C 1
ATOM 3699 O O . ALA B 1 106 ? -13.594 35.25 26.641 1 98.88 106 ALA B O 1
ATOM 3700 N N . ALA B 1 107 ? -12.016 33.688 26.641 1 98.88 107 ALA B N 1
ATOM 3701 C CA . ALA B 1 107 ? -11.039 34.531 27.328 1 98.88 107 ALA B CA 1
ATOM 3702 C C . ALA B 1 107 ? -10.711 35.75 26.484 1 98.88 107 ALA B C 1
ATOM 3704 O O . ALA B 1 107 ? -10.609 36.875 27.016 1 98.88 107 ALA B O 1
ATOM 3705 N N . MET B 1 108 ? -10.531 35.594 25.203 1 98.88 108 MET B N 1
ATOM 3706 C CA . MET B 1 108 ? -10.203 36.688 24.281 1 98.88 108 MET B CA 1
ATOM 3707 C C . MET B 1 108 ? -11.328 37.719 24.25 1 98.88 108 MET B C 1
ATOM 3709 O O . MET B 1 108 ? -11.078 38.938 24.312 1 98.88 108 MET B O 1
ATOM 3713 N N . VAL B 1 109 ? -12.539 37.25 24.109 1 98.88 109 VAL B N 1
ATOM 3714 C CA . VAL B 1 109 ? -13.703 38.125 24 1 98.88 109 VAL B CA 1
ATOM 3715 C C . VAL B 1 109 ? -13.836 38.969 25.266 1 98.88 109 VAL B C 1
ATOM 3717 O O . VAL B 1 109 ? -13.977 40.188 25.188 1 98.88 109 VAL B O 1
ATOM 3720 N N . VAL B 1 110 ? -13.734 38.312 26.375 1 98.81 110 VAL B N 1
ATOM 3721 C CA . VAL B 1 110 ? -13.914 39.031 27.641 1 98.81 110 VAL B CA 1
ATOM 3722 C C . VAL B 1 110 ? -12.75 40 27.875 1 98.81 110 VAL B C 1
ATOM 3724 O O . VAL B 1 110 ? -12.945 41.094 28.375 1 98.81 110 VAL B O 1
ATOM 3727 N N . ALA B 1 111 ? -11.539 39.562 27.531 1 98.75 111 ALA B N 1
ATOM 3728 C CA . ALA B 1 111 ? -10.383 40.438 27.641 1 98.75 111 ALA B CA 1
ATOM 3729 C C . ALA B 1 111 ? -10.594 41.719 26.812 1 98.75 111 ALA B C 1
ATOM 3731 O O . ALA B 1 111 ? -10.32 42.812 27.297 1 98.75 111 ALA B O 1
ATOM 3732 N N . ALA B 1 112 ? -11.016 41.562 25.609 1 98.56 112 ALA B N 1
ATOM 3733 C CA . ALA B 1 112 ? -11.266 42.719 24.719 1 98.56 112 ALA B CA 1
ATOM 3734 C C . ALA B 1 112 ? -12.406 43.562 25.266 1 98.56 112 ALA B C 1
ATOM 3736 O O . ALA B 1 112 ? -12.344 44.812 25.203 1 98.56 112 ALA B O 1
ATOM 3737 N N . GLU B 1 113 ? -13.438 42.906 25.781 1 98.12 113 GLU B N 1
ATOM 3738 C CA . GLU B 1 113 ? -14.555 43.625 26.375 1 98.12 113 GLU B CA 1
ATOM 3739 C C . GLU B 1 113 ? -14.086 44.562 27.5 1 98.12 113 GLU B C 1
ATOM 3741 O O . GLU B 1 113 ? -14.438 45.75 27.531 1 98.12 113 GLU B O 1
ATOM 3746 N N . GLU B 1 114 ? -13.352 43.969 28.328 1 98.06 114 GLU B N 1
ATOM 3747 C CA . GLU B 1 114 ? -12.875 44.719 29.484 1 98.06 114 GLU B CA 1
ATOM 3748 C C . GLU B 1 114 ? -11.977 45.875 29.062 1 98.06 114 GLU B C 1
ATOM 3750 O O . GLU B 1 114 ? -12.055 46.969 29.609 1 98.06 114 GLU B O 1
ATOM 3755 N N . TYR B 1 115 ? -11.141 45.688 28.141 1 98.31 115 TYR B N 1
ATOM 3756 C CA . TYR B 1 115 ? -10.242 46.719 27.672 1 98.31 115 TYR B CA 1
ATOM 3757 C C . TYR B 1 115 ? -11.031 47.875 27.031 1 98.31 115 TYR B C 1
ATOM 3759 O O . TYR B 1 115 ? -10.789 49.031 27.312 1 98.31 115 TYR B O 1
ATOM 3767 N N . VAL B 1 116 ? -11.961 47.531 26.172 1 98.06 116 VAL B N 1
ATOM 3768 C CA . VAL B 1 116 ? -12.727 48.531 25.422 1 98.06 116 VAL B CA 1
ATOM 3769 C C . VAL B 1 116 ? -13.594 49.344 26.375 1 98.06 116 VAL B C 1
ATOM 3771 O O . VAL B 1 116 ? -13.742 50.562 26.203 1 98.06 116 VAL B O 1
ATOM 3774 N N . LYS B 1 117 ? -14.141 48.656 27.359 1 97.44 117 LYS B N 1
ATOM 3775 C CA . LYS B 1 117 ? -14.93 49.375 28.359 1 97.44 117 LYS B CA 1
ATOM 3776 C C . LYS B 1 117 ? -14.078 50.406 29.094 1 97.44 117 LYS B C 1
ATOM 3778 O O . LYS B 1 117 ? -14.539 51.5 29.375 1 97.44 117 LYS B O 1
ATOM 3783 N N . ALA B 1 118 ? -12.914 50.031 29.328 1 97.12 118 ALA B N 1
ATOM 3784 C CA . ALA B 1 118 ? -12.016 50.906 30.078 1 97.12 118 ALA B CA 1
ATOM 3785 C C . ALA B 1 118 ? -11.406 51.969 29.172 1 97.12 118 ALA B C 1
ATOM 3787 O O . ALA B 1 118 ? -11.031 53.031 29.641 1 97.12 118 ALA B O 1
ATOM 3788 N N . ASN B 1 119 ? -11.336 51.625 27.891 1 97.19 119 ASN B N 1
ATOM 3789 C CA . ASN B 1 119 ? -10.719 52.5 26.906 1 97.19 119 ASN B CA 1
ATOM 3790 C C . ASN B 1 119 ? -11.586 52.656 25.656 1 97.19 119 ASN B C 1
ATOM 3792 O O . ASN B 1 119 ? -11.172 52.25 24.562 1 97.19 119 ASN B O 1
ATOM 3796 N N . PRO B 1 120 ? -12.68 53.281 25.766 1 95.19 120 PRO B N 1
ATOM 3797 C CA . PRO B 1 120 ? -13.609 53.312 24.625 1 95.19 120 PRO B CA 1
ATOM 3798 C C . PRO B 1 120 ? -13.047 54.062 23.422 1 95.19 120 PRO B C 1
ATOM 3800 O O . PRO B 1 120 ? -13.461 53.812 22.297 1 95.19 120 PRO B O 1
ATOM 3803 N N . ASN B 1 121 ? -12.07 54.969 23.703 1 95.62 121 ASN B N 1
ATOM 3804 C CA . ASN B 1 121 ? -11.453 55.75 22.625 1 95.62 121 ASN B CA 1
ATOM 3805 C C . ASN B 1 121 ? -10 55.344 22.406 1 95.62 121 ASN B C 1
ATOM 3807 O O . ASN B 1 121 ? -9.141 56.188 22.141 1 95.62 121 ASN B O 1
ATOM 3811 N N . HIS B 1 122 ? -9.789 54.062 22.625 1 96.81 122 HIS B N 1
ATOM 3812 C CA . HIS B 1 122 ? -8.43 53.562 22.469 1 96.81 122 HIS B CA 1
ATOM 3813 C C . HIS B 1 122 ? -7.906 53.812 21.062 1 96.81 122 HIS B C 1
ATOM 3815 O O . HIS B 1 122 ? -8.688 53.969 20.109 1 96.81 122 HIS B O 1
ATOM 3821 N N . ALA B 1 123 ? -6.551 53.812 20.953 1 95.25 123 ALA B N 1
ATOM 3822 C CA . ALA B 1 123 ? -5.895 53.938 19.656 1 95.25 123 ALA B CA 1
ATOM 3823 C C . ALA B 1 123 ? -5.953 52.594 18.891 1 95.25 123 ALA B C 1
ATOM 3825 O O . ALA B 1 123 ? -6.082 51.531 19.5 1 95.25 123 ALA B O 1
ATOM 3826 N N . GLY B 1 124 ? -5.918 52.719 17.672 1 97.25 124 GLY B N 1
ATOM 3827 C CA . GLY B 1 124 ? -5.84 51.531 16.828 1 97.25 124 GLY B CA 1
ATOM 3828 C C . GLY B 1 124 ? -7.16 50.812 16.719 1 97.25 124 GLY B C 1
ATOM 3829 O O . GLY B 1 124 ? -8.227 51.375 16.969 1 97.25 124 GLY B O 1
ATOM 3830 N N . THR B 1 125 ? -7.07 49.594 16.188 1 98.44 125 THR B N 1
ATOM 3831 C CA . THR B 1 125 ? -8.242 48.781 15.938 1 98.44 125 THR B CA 1
ATOM 3832 C C . THR B 1 125 ? -8.078 47.406 16.609 1 98.44 125 THR B C 1
ATOM 3834 O O . THR B 1 125 ? -7.035 46.781 16.484 1 98.44 125 THR B O 1
ATOM 3837 N N . ILE B 1 126 ? -9.023 47.031 17.375 1 98.75 126 ILE B N 1
ATOM 3838 C CA . ILE B 1 126 ? -9.117 45.688 17.922 1 98.75 126 ILE B CA 1
ATOM 3839 C C . ILE B 1 126 ? -10.086 44.844 17.078 1 98.75 126 ILE B C 1
ATOM 3841 O O . ILE B 1 126 ? -11.211 45.281 16.828 1 98.75 126 ILE B O 1
ATOM 3845 N N . ALA B 1 127 ? -9.641 43.719 16.641 1 98.81 127 ALA B N 1
ATOM 3846 C CA . ALA B 1 127 ? -10.469 42.906 15.734 1 98.81 127 ALA B CA 1
ATOM 3847 C C . ALA B 1 127 ? -10.555 41.469 16.188 1 98.81 127 ALA B C 1
ATOM 3849 O O . ALA B 1 127 ? -9.742 41 17 1 98.81 127 ALA B O 1
ATOM 3850 N N . PHE B 1 128 ? -11.625 40.781 15.75 1 98.88 128 PHE B N 1
ATOM 3851 C CA . PHE B 1 128 ? -11.797 39.344 15.906 1 98.88 128 PHE B CA 1
ATOM 3852 C C . PHE B 1 128 ? -11.969 38.656 14.547 1 98.88 128 PHE B C 1
ATOM 3854 O O . PHE B 1 128 ? -12.789 39.094 13.734 1 98.88 128 PHE B O 1
ATOM 3861 N N . LEU B 1 129 ? -11.109 37.719 14.273 1 98.81 129 LEU B N 1
ATOM 3862 C CA . LEU B 1 129 ? -11.234 36.812 13.125 1 98.81 129 LEU B CA 1
ATOM 3863 C C . LEU B 1 129 ? -11.57 35.406 13.57 1 98.81 129 LEU B C 1
ATOM 3865 O O . LEU B 1 129 ? -10.672 34.625 13.953 1 98.81 129 LEU B O 1
ATOM 3869 N N . ILE B 1 130 ? -12.836 34.969 13.484 1 98.75 130 ILE B N 1
ATOM 3870 C CA . ILE B 1 130 ? -13.312 33.719 14.023 1 98.75 130 ILE B CA 1
ATOM 3871 C C . ILE B 1 130 ? -13.906 32.875 12.898 1 98.75 130 ILE B C 1
ATOM 3873 O O . ILE B 1 130 ? -14.656 33.375 12.062 1 98.75 130 ILE B O 1
ATOM 3877 N N . THR B 1 131 ? -13.555 31.562 12.828 1 98.69 131 THR B N 1
ATOM 3878 C CA . THR B 1 131 ? -14.039 30.688 11.773 1 98.69 131 THR B CA 1
ATOM 3879 C C . THR B 1 131 ? -14.68 29.438 12.367 1 98.69 131 THR B C 1
ATOM 3881 O O . THR B 1 131 ? -14.492 29.141 13.547 1 98.69 131 THR B O 1
ATOM 3884 N N . SER B 1 132 ? -15.531 28.75 11.555 1 98.31 132 SER B N 1
ATOM 3885 C CA . SER B 1 132 ? -16.078 27.453 11.945 1 98.31 132 SER B CA 1
ATOM 3886 C C . SER B 1 132 ? -15.438 26.328 11.133 1 98.31 132 SER B C 1
ATOM 3888 O O . SER B 1 132 ? -15.961 25.203 11.109 1 98.31 132 SER B O 1
ATOM 3890 N N . ASP B 1 133 ? -14.305 26.688 10.453 1 96.38 133 ASP B N 1
ATOM 3891 C CA . ASP B 1 133 ? -13.672 25.688 9.609 1 96.38 133 ASP B CA 1
ATOM 3892 C C . ASP B 1 133 ? -12.156 25.656 9.812 1 96.38 133 ASP B C 1
ATOM 3894 O O . ASP B 1 133 ? -11.398 25.969 8.898 1 96.38 133 ASP B O 1
ATOM 3898 N N . GLU B 1 134 ? -11.734 25.219 10.961 1 92.81 134 GLU B N 1
ATOM 3899 C CA . GLU B 1 134 ? -10.305 25.062 11.227 1 92.81 134 GLU B CA 1
ATOM 3900 C C . GLU B 1 134 ? -9.922 23.594 11.328 1 92.81 134 GLU B C 1
ATOM 3902 O O . GLU B 1 134 ? -8.852 23.188 10.859 1 92.81 134 GLU B O 1
ATOM 3907 N N . GLU B 1 135 ? -10.812 22.781 11.789 1 87.81 135 GLU B N 1
ATOM 3908 C CA . GLU B 1 135 ? -10.5 21.422 12.195 1 87.81 135 GLU B CA 1
ATOM 3909 C C . GLU B 1 135 ? -10.703 20.438 11.039 1 87.81 135 GLU B C 1
ATOM 3911 O O . GLU B 1 135 ? -10.406 19.25 11.172 1 87.81 135 GLU B O 1
ATOM 3916 N N . ALA B 1 136 ? -11.266 20.875 9.945 1 82.88 136 ALA B N 1
ATOM 3917 C CA . ALA B 1 136 ? -11.578 19.984 8.836 1 82.88 136 ALA B CA 1
ATOM 3918 C C . ALA B 1 136 ? -10.781 20.359 7.59 1 82.88 136 ALA B C 1
ATOM 3920 O O . ALA B 1 136 ? -9.547 20.297 7.598 1 82.88 136 ALA B O 1
ATOM 3921 N N . ALA B 1 137 ? -11.406 20.828 6.613 1 80.38 137 ALA B N 1
ATOM 3922 C CA . ALA B 1 137 ? -10.75 21.047 5.332 1 80.38 137 ALA B CA 1
ATOM 3923 C C . ALA B 1 137 ? -10.016 22.391 5.324 1 80.38 137 ALA B C 1
ATOM 3925 O O . ALA B 1 137 ? -9.047 22.578 4.582 1 80.38 137 ALA B O 1
ATOM 3926 N N . ALA B 1 138 ? -10.484 23.344 6.105 1 89.44 138 ALA B N 1
ATOM 3927 C CA . ALA B 1 138 ? -9.922 24.688 6.227 1 89.44 138 ALA B CA 1
ATOM 3928 C C . ALA B 1 138 ? -9.859 25.375 4.871 1 89.44 138 ALA B C 1
ATOM 3930 O O . ALA B 1 138 ? -8.898 26.078 4.566 1 89.44 138 ALA B O 1
ATOM 3931 N N . LYS B 1 139 ? -10.828 25.141 4.027 1 90.94 139 LYS B N 1
ATOM 3932 C CA . LYS B 1 139 ? -10.828 25.703 2.68 1 90.94 139 LYS B CA 1
ATOM 3933 C C . LYS B 1 139 ? -11.688 26.969 2.611 1 90.94 139 LYS B C 1
ATOM 3935 O O . LYS B 1 139 ? -11.508 27.797 1.724 1 90.94 139 LYS B O 1
ATOM 3940 N N . ASP B 1 140 ? -12.648 27 3.586 1 96.75 140 ASP B N 1
ATOM 3941 C CA . ASP B 1 140 ? -13.625 28.078 3.492 1 96.75 140 ASP B CA 1
ATOM 3942 C C . ASP B 1 140 ? -13.609 28.953 4.75 1 96.75 140 ASP B C 1
ATOM 3944 O O . ASP B 1 140 ? -14.477 29.812 4.93 1 96.75 140 ASP B O 1
ATOM 3948 N N . GLY B 1 141 ? -12.641 28.672 5.59 1 97.5 141 GLY B N 1
ATOM 3949 C CA . GLY B 1 141 ? -12.547 29.406 6.844 1 97.5 141 GLY B CA 1
ATOM 3950 C C . GLY B 1 141 ? -11.641 30.625 6.758 1 97.5 141 GLY B C 1
ATOM 3951 O O . GLY B 1 141 ? -11.836 31.484 5.898 1 97.5 141 GLY B O 1
ATOM 3952 N N . THR B 1 142 ? -10.68 30.672 7.613 1 98 142 THR B N 1
ATOM 3953 C CA . THR B 1 142 ? -9.773 31.797 7.773 1 98 142 THR B CA 1
ATOM 3954 C C . THR B 1 142 ? -9.125 32.188 6.438 1 98 142 THR B C 1
ATOM 3956 O O . THR B 1 142 ? -8.914 33.344 6.156 1 98 142 THR B O 1
ATOM 3959 N N . VAL B 1 143 ? -8.867 31.203 5.641 1 96.94 143 VAL B N 1
ATOM 3960 C CA . VAL B 1 143 ? -8.195 31.453 4.371 1 96.94 143 VAL B CA 1
ATOM 3961 C C . VAL B 1 143 ? -9.031 32.406 3.514 1 96.94 143 VAL B C 1
ATOM 3963 O O . VAL B 1 143 ? -8.508 33.344 2.916 1 96.94 143 VAL B O 1
ATOM 3966 N N . ARG B 1 144 ? -10.312 32.219 3.477 1 97.81 144 ARG B N 1
ATOM 3967 C CA . ARG B 1 144 ? -11.195 33.062 2.662 1 97.81 144 ARG B CA 1
ATOM 3968 C C . ARG B 1 144 ? -11.328 34.469 3.254 1 97.81 144 ARG B C 1
ATOM 3970 O O . ARG B 1 144 ? -11.461 35.438 2.518 1 97.81 144 ARG B O 1
ATOM 3977 N N . VAL B 1 145 ? -11.352 34.531 4.551 1 98.44 145 VAL B N 1
ATOM 3978 C CA . VAL B 1 145 ? -11.414 35.844 5.211 1 98.44 145 VAL B CA 1
ATOM 3979 C C . VAL B 1 145 ? -10.156 36.625 4.883 1 98.44 145 VAL B C 1
ATOM 3981 O O . VAL B 1 145 ? -10.242 37.812 4.508 1 98.44 145 VAL B O 1
ATOM 3984 N N . VAL B 1 146 ? -9.031 36 5.004 1 98.12 146 VAL B N 1
ATOM 3985 C CA . VAL B 1 146 ? -7.742 36.625 4.742 1 98.12 146 VAL B CA 1
ATOM 3986 C C . VAL B 1 146 ? -7.688 37.094 3.289 1 98.12 146 VAL B C 1
ATOM 3988 O O . VAL B 1 146 ? -7.285 38.219 3.012 1 98.12 146 VAL B O 1
ATOM 3991 N N . GLU B 1 147 ? -8.117 36.281 2.402 1 97.94 147 GLU B N 1
ATOM 3992 C CA . GLU B 1 147 ? -8.156 36.625 0.989 1 97.94 147 GLU B CA 1
ATOM 3993 C C . GLU B 1 147 ? -9.031 37.844 0.757 1 97.94 147 GLU B C 1
ATOM 3995 O O . GLU B 1 147 ? -8.672 38.75 -0.01 1 97.94 147 GLU B O 1
ATOM 4000 N N . THR B 1 148 ? -10.141 37.844 1.376 1 98.44 148 THR B N 1
ATOM 4001 C CA . THR B 1 148 ? -11.078 38.938 1.253 1 98.44 148 THR B CA 1
ATOM 4002 C C . THR B 1 148 ? -10.461 40.25 1.787 1 98.44 148 THR B C 1
ATOM 4004 O O . THR B 1 148 ? -10.539 41.281 1.141 1 98.44 148 THR B O 1
ATOM 4007 N N . LEU B 1 149 ? -9.875 40.188 2.963 1 98.5 149 LEU B N 1
ATOM 4008 C CA . LEU B 1 149 ? -9.25 41.375 3.564 1 98.5 149 LEU B CA 1
ATOM 4009 C C . LEU B 1 149 ? -8.102 41.875 2.701 1 98.5 149 LEU B C 1
ATOM 4011 O O . LEU B 1 149 ? -7.949 43.094 2.52 1 98.5 149 LEU B O 1
ATOM 4015 N N . MET B 1 150 ? -7.336 40.969 2.23 1 98.06 150 MET B N 1
ATOM 4016 C CA . MET B 1 150 ? -6.223 41.344 1.366 1 98.06 150 MET B CA 1
ATOM 4017 C C . MET B 1 150 ? -6.727 42 0.094 1 98.06 150 MET B C 1
ATOM 4019 O O . MET B 1 150 ? -6.168 43.031 -0.345 1 98.06 150 MET B O 1
ATOM 4023 N N . ALA B 1 151 ? -7.766 41.5 -0.489 1 98.12 151 ALA B N 1
ATOM 4024 C CA . ALA B 1 151 ? -8.352 42.094 -1.698 1 98.12 151 ALA B CA 1
ATOM 4025 C C . ALA B 1 151 ? -8.844 43.5 -1.448 1 98.12 151 ALA B C 1
ATOM 4027 O O . ALA B 1 151 ? -8.812 44.344 -2.348 1 98.12 151 ALA B O 1
ATOM 4028 N N . ARG B 1 152 ? -9.219 43.781 -0.205 1 97.81 152 ARG B N 1
ATOM 4029 C CA . ARG B 1 152 ? -9.734 45.094 0.173 1 97.81 152 ARG B CA 1
ATOM 4030 C C . ARG B 1 152 ? -8.617 46 0.64 1 97.81 152 ARG B C 1
ATOM 4032 O O . ARG B 1 152 ? -8.859 47.188 0.979 1 97.81 152 ARG B O 1
ATOM 4039 N N . GLY B 1 153 ? -7.434 45.5 0.729 1 96.81 153 GLY B N 1
ATOM 4040 C CA . GLY B 1 153 ? -6.309 46.25 1.242 1 96.81 153 GLY B CA 1
ATOM 4041 C C . GLY B 1 153 ? -6.367 46.469 2.744 1 96.81 153 GLY B C 1
ATOM 4042 O O . GLY B 1 153 ? -5.734 47.375 3.275 1 96.81 153 GLY B O 1
ATOM 4043 N N . GLU B 1 154 ? -7.18 45.719 3.447 1 96.69 154 GLU B N 1
ATOM 4044 C CA . GLU B 1 154 ? -7.23 45.75 4.906 1 96.69 154 GLU B CA 1
ATOM 4045 C C . GLU B 1 154 ? -6.094 44.938 5.523 1 96.69 154 GLU B C 1
ATOM 4047 O O . GLU B 1 154 ? -5.801 43.844 5.078 1 96.69 154 GLU B O 1
ATOM 4052 N N . LYS B 1 155 ? -5.449 45.531 6.469 1 96.06 155 LYS B N 1
ATOM 4053 C CA . LYS B 1 155 ? -4.266 44.906 7.043 1 96.06 155 LYS B CA 1
ATOM 4054 C C . LYS B 1 155 ? -4.523 44.469 8.484 1 96.06 155 LYS B C 1
ATOM 4056 O O . LYS B 1 155 ? -5.398 45 9.156 1 96.06 155 LYS B O 1
ATOM 4061 N N . ILE B 1 156 ? -3.855 43.438 8.883 1 98.38 156 ILE B N 1
ATOM 4062 C CA . ILE B 1 156 ? -3.654 43.062 10.273 1 98.38 156 ILE B CA 1
ATOM 4063 C C . ILE B 1 156 ? -2.186 43.25 10.648 1 98.38 156 ILE B C 1
ATOM 4065 O O . ILE B 1 156 ? -1.297 42.75 9.953 1 98.38 156 ILE B O 1
ATOM 4069 N N . ASP B 1 157 ? -1.966 44.031 11.711 1 98.44 157 ASP B N 1
ATOM 4070 C CA . ASP B 1 157 ? -0.585 44.25 12.133 1 98.44 157 ASP B CA 1
ATOM 4071 C C . ASP B 1 157 ? -0.128 43.156 13.086 1 98.44 157 ASP B C 1
ATOM 4073 O O . ASP B 1 157 ? 0.96 42.594 12.93 1 98.44 157 ASP B O 1
ATOM 4077 N N . PHE B 1 158 ? -0.908 42.875 14.078 1 98.62 158 PHE B N 1
ATOM 4078 C CA . PHE B 1 158 ? -0.62 41.906 15.117 1 98.62 158 PHE B CA 1
ATOM 4079 C C . PHE B 1 158 ? -1.781 40.938 15.281 1 98.62 158 PHE B C 1
ATOM 4081 O O . PHE B 1 158 ? -2.945 41.344 15.281 1 98.62 158 PHE B O 1
ATOM 4088 N N . CYS B 1 159 ? -1.416 39.656 15.383 1 98.81 159 CYS B N 1
ATOM 4089 C CA . CYS B 1 159 ? -2.471 38.656 15.555 1 98.81 159 CYS B CA 1
ATOM 4090 C C . CYS B 1 159 ? -2.129 37.688 16.688 1 98.81 159 CYS B C 1
ATOM 4092 O O . CYS B 1 159 ? -1.021 37.156 16.734 1 98.81 159 CYS B O 1
ATOM 4094 N N . MET B 1 160 ? -3.037 37.562 17.609 1 98.81 160 MET B N 1
ATOM 4095 C CA . MET B 1 160 ? -3.02 36.531 18.656 1 98.81 160 MET B CA 1
ATOM 4096 C C . MET B 1 160 ? -3.971 35.406 18.312 1 98.81 160 MET B C 1
ATOM 4098 O O . MET B 1 160 ? -5.184 35.594 18.234 1 98.81 160 MET B O 1
ATOM 4102 N N . VAL B 1 161 ? -3.365 34.25 18.062 1 98.62 161 VAL B N 1
ATOM 4103 C CA . VAL B 1 161 ? -4.184 33.062 17.859 1 98.62 161 VAL B CA 1
ATOM 4104 C C . VAL B 1 161 ? -4.312 32.281 19.172 1 98.62 161 VAL B C 1
ATOM 4106 O O . VAL B 1 161 ? -3.309 32 19.828 1 98.62 161 VAL B O 1
ATOM 4109 N N . GLY B 1 162 ? -5.469 31.906 19.547 1 98.25 162 GLY B N 1
ATOM 4110 C CA . GLY B 1 162 ? -5.727 31.344 20.875 1 98.25 162 GLY B CA 1
ATOM 4111 C C . GLY B 1 162 ? -5.598 29.844 20.922 1 98.25 162 GLY B C 1
ATOM 4112 O O . GLY B 1 162 ? -6.184 29.188 21.797 1 98.25 162 GLY B O 1
ATOM 4113 N N . GLU B 1 163 ? -4.844 29.234 20.031 1 97.19 163 GLU B N 1
ATOM 4114 C CA . GLU B 1 163 ? -4.629 27.797 20.031 1 97.19 163 GLU B CA 1
ATOM 4115 C C . GLU B 1 163 ? -3.967 27.328 21.328 1 97.19 163 GLU B C 1
ATOM 4117 O O . GLU B 1 163 ? -3.129 28.047 21.891 1 97.19 163 GLU B O 1
ATOM 4122 N N . PRO B 1 164 ? -4.371 26.125 21.781 1 96.81 164 PRO B N 1
ATOM 4123 C CA . PRO B 1 164 ? -3.625 25.609 22.938 1 96.81 164 PRO B CA 1
ATOM 4124 C C . PRO B 1 164 ? -2.141 25.406 22.641 1 96.81 164 PRO B C 1
ATOM 4126 O O . PRO B 1 164 ? -1.785 24.594 21.781 1 96.81 164 PRO B O 1
ATOM 4129 N N . SER B 1 165 ? -1.342 26.188 23.266 1 96.44 165 SER B N 1
ATOM 4130 C CA . SER B 1 165 ? 0.09 26.188 22.969 1 96.44 165 SER B CA 1
ATOM 4131 C C . SER B 1 165 ? 0.895 25.75 24.203 1 96.44 165 SER B C 1
ATOM 4133 O O . SER B 1 165 ? 2.064 25.375 24.078 1 96.44 165 SER B O 1
ATOM 4135 N N . SER B 1 166 ? 0.305 25.859 25.406 1 96.88 166 SER B N 1
ATOM 4136 C CA . SER B 1 166 ? 1.031 25.594 26.641 1 96.88 166 SER B CA 1
ATOM 4137 C C . SER B 1 166 ? 1.262 24.094 26.828 1 96.88 166 SER B C 1
ATOM 4139 O O . SER B 1 166 ? 0.436 23.281 26.422 1 96.88 166 SER B O 1
ATOM 4141 N N . SER B 1 167 ? 2.383 23.781 27.5 1 94.62 167 SER B N 1
ATOM 4142 C CA . SER B 1 167 ? 2.76 22.391 27.672 1 94.62 167 SER B CA 1
ATOM 4143 C C . SER B 1 167 ? 2.518 21.922 29.109 1 94.62 167 SER B C 1
ATOM 4145 O O . SER B 1 167 ? 1.522 21.25 29.391 1 94.62 167 SER B O 1
ATOM 4147 N N . LYS B 1 168 ? 3.281 22.406 30.141 1 94.5 168 LYS B N 1
ATOM 4148 C CA . LYS B 1 168 ? 3.219 21.953 31.516 1 94.5 168 LYS B CA 1
ATOM 4149 C C . LYS B 1 168 ? 2.471 22.938 32.406 1 94.5 168 LYS B C 1
ATOM 4151 O O . LYS B 1 168 ? 1.826 22.562 33.375 1 94.5 168 LYS B O 1
ATOM 4156 N N . THR B 1 169 ? 2.672 24.156 32 1 97.19 169 THR B N 1
ATOM 4157 C CA . THR B 1 169 ? 1.991 25.25 32.719 1 97.19 169 THR B CA 1
ATOM 4158 C C . THR B 1 169 ? 1.516 26.312 31.719 1 97.19 169 THR B C 1
ATOM 4160 O O . THR B 1 169 ? 2.076 26.453 30.625 1 97.19 169 THR B O 1
ATOM 4163 N N . LEU B 1 170 ? 0.506 27.031 32.188 1 97.94 170 LEU B N 1
ATOM 4164 C CA . LEU B 1 170 ? -0.028 28.078 31.328 1 97.94 170 LEU B CA 1
ATOM 4165 C C . LEU B 1 170 ? 1.064 29.062 30.922 1 97.94 170 LEU B C 1
ATOM 4167 O O . LEU B 1 170 ? 1.753 29.625 31.781 1 97.94 170 LEU B O 1
ATOM 4171 N N . GLY B 1 171 ? 1.202 29.219 29.641 1 98.12 171 GLY B N 1
ATOM 4172 C CA . GLY B 1 171 ? 2.07 30.266 29.141 1 98.12 171 GLY B CA 1
ATOM 4173 C C . GLY B 1 171 ? 3.527 29.859 29.062 1 98.12 171 GLY B C 1
ATOM 4174 O O . GLY B 1 171 ? 4.387 30.656 28.688 1 98.12 171 GLY B O 1
ATOM 4175 N N . ASP B 1 172 ? 3.834 28.594 29.359 1 98.06 172 ASP B N 1
ATOM 4176 C CA . ASP B 1 172 ? 5.223 28.156 29.312 1 98.06 172 ASP B CA 1
ATOM 4177 C C . ASP B 1 172 ? 5.742 28.125 27.875 1 98.06 172 ASP B C 1
ATOM 4179 O O . ASP B 1 172 ? 6.953 28.156 27.641 1 98.06 172 ASP B O 1
ATOM 4183 N N . ILE B 1 173 ? 4.871 28.078 26.922 1 96.88 173 ILE B N 1
ATOM 4184 C CA . ILE B 1 173 ? 5.242 28.078 25.516 1 96.88 173 ILE B CA 1
ATOM 4185 C C . ILE B 1 173 ? 4.375 29.078 24.75 1 96.88 173 ILE B C 1
ATOM 4187 O O . ILE B 1 173 ? 3.152 29.094 24.906 1 96.88 173 ILE B O 1
ATOM 4191 N N . VAL B 1 174 ? 4.98 29.922 24 1 97.56 174 VAL B N 1
ATOM 4192 C CA . VAL B 1 174 ? 4.344 30.781 23 1 97.56 174 VAL B CA 1
ATOM 4193 C C . VAL B 1 174 ? 4.824 30.391 21.609 1 97.56 174 VAL B C 1
ATOM 4195 O O . VAL B 1 174 ? 6.031 30.297 21.359 1 97.56 174 VAL B O 1
ATOM 4198 N N . LYS B 1 175 ? 3.898 30.125 20.75 1 97.31 175 LYS B N 1
ATOM 4199 C CA . LYS B 1 175 ? 4.281 29.844 19.359 1 97.31 175 LYS B CA 1
ATOM 4200 C C . LYS B 1 175 ? 4.434 31.141 18.578 1 97.31 175 LYS B C 1
ATOM 4202 O O . LYS B 1 175 ? 3.473 31.891 18.406 1 97.31 175 LYS B O 1
ATOM 4207 N N . ASN B 1 176 ? 5.609 31.438 18.078 1 97.19 176 ASN B N 1
ATOM 4208 C CA . ASN B 1 176 ? 5.844 32.656 17.297 1 97.19 176 ASN B CA 1
ATOM 4209 C C . ASN B 1 176 ? 6.098 32.344 15.836 1 97.19 176 ASN B C 1
ATOM 4211 O O . ASN B 1 176 ? 6.68 33.156 15.109 1 97.19 176 ASN B O 1
ATOM 4215 N N . GLY B 1 177 ? 5.734 31.125 15.461 1 96.19 177 GLY B N 1
ATOM 4216 C CA . GLY B 1 177 ? 5.836 30.625 14.102 1 96.19 177 GLY B CA 1
ATOM 4217 C C . GLY B 1 177 ? 5.344 29.203 13.953 1 96.19 177 GLY B C 1
ATOM 4218 O O . GLY B 1 177 ? 5.066 28.531 14.945 1 96.19 177 GLY B O 1
ATOM 4219 N N . ARG B 1 178 ? 5.219 28.797 12.766 1 96.69 178 ARG B N 1
ATOM 4220 C CA . ARG B 1 178 ? 4.844 27.438 12.43 1 96.69 178 ARG B CA 1
ATOM 4221 C C . ARG B 1 178 ? 5.574 26.953 11.172 1 96.69 178 ARG B C 1
ATOM 4223 O O . ARG B 1 178 ? 5.844 27.75 10.266 1 96.69 178 ARG B O 1
ATOM 4230 N N . ARG B 1 179 ? 5.816 25.625 11.188 1 96.44 179 ARG B N 1
ATOM 4231 C CA . ARG B 1 179 ? 6.379 25.016 9.992 1 96.44 179 ARG B CA 1
ATOM 4232 C C . ARG B 1 179 ? 5.348 24.969 8.867 1 96.44 179 ARG B C 1
ATOM 4234 O O . ARG B 1 179 ? 4.145 24.953 9.125 1 96.44 179 ARG B O 1
ATOM 4241 N N . GLY B 1 180 ? 5.902 25 7.672 1 95.94 180 GLY B N 1
ATOM 4242 C CA . GLY B 1 180 ? 5.059 24.719 6.52 1 95.94 180 GLY B CA 1
ATOM 4243 C C . GLY B 1 180 ? 4.73 23.25 6.355 1 95.94 180 GLY B C 1
ATOM 4244 O O . GLY B 1 180 ? 5.324 22.406 7.02 1 95.94 180 GLY B O 1
ATOM 4245 N N . SER B 1 181 ? 3.779 23 5.516 1 96.12 181 SER B N 1
ATOM 4246 C CA . SER B 1 181 ? 3.346 21.641 5.234 1 96.12 181 SER B CA 1
ATOM 4247 C C . SER B 1 181 ? 3.004 21.469 3.758 1 96.12 181 SER B C 1
ATOM 4249 O O . SER B 1 181 ? 2.18 22.203 3.213 1 96.12 181 SER B O 1
ATOM 4251 N N . VAL B 1 182 ? 3.658 20.547 3.176 1 97.56 182 VAL B N 1
ATOM 4252 C CA . VAL B 1 182 ? 3.387 20.25 1.777 1 97.56 182 VAL B CA 1
ATOM 4253 C C . VAL B 1 182 ? 3.344 18.734 1.581 1 97.56 182 VAL B C 1
ATOM 4255 O O . VAL B 1 182 ? 4.148 18 2.168 1 97.56 182 VAL B O 1
ATOM 4258 N N . THR B 1 183 ? 2.332 18.266 0.846 1 98.25 183 THR B N 1
ATOM 4259 C CA . THR B 1 183 ? 2.141 16.844 0.588 1 98.25 183 THR B CA 1
ATOM 4260 C C . THR B 1 183 ? 2.291 16.531 -0.9 1 98.25 183 THR B C 1
ATOM 4262 O O . THR B 1 183 ? 1.77 17.266 -1.744 1 98.25 183 THR B O 1
ATOM 4265 N N . GLY B 1 184 ? 3.082 15.539 -1.206 1 98.69 184 GLY B N 1
ATOM 4266 C CA . GLY B 1 184 ? 3.154 15.008 -2.557 1 98.69 184 GLY B CA 1
ATOM 4267 C C . GLY B 1 184 ? 2.41 13.695 -2.721 1 98.69 184 GLY B C 1
ATOM 4268 O O . GLY B 1 184 ? 2.602 12.766 -1.937 1 98.69 184 GLY B O 1
ATOM 4269 N N . ASN B 1 185 ? 1.449 13.664 -3.635 1 98.81 185 ASN B N 1
ATOM 4270 C CA . ASN B 1 185 ? 0.835 12.43 -4.109 1 98.81 185 ASN B CA 1
ATOM 4271 C C . ASN B 1 185 ? 1.5 11.93 -5.387 1 98.81 185 ASN B C 1
ATOM 4273 O O . ASN B 1 185 ? 1.193 12.406 -6.48 1 98.81 185 ASN B O 1
ATOM 4277 N N . LEU B 1 186 ? 2.309 10.977 -5.207 1 98.88 186 LEU B N 1
ATOM 4278 C CA . LEU B 1 186 ? 3.189 10.539 -6.285 1 98.88 186 LEU B CA 1
ATOM 4279 C C . LEU B 1 186 ? 2.754 9.18 -6.828 1 98.88 186 LEU B C 1
ATOM 4281 O O . LEU B 1 186 ? 2.502 8.25 -6.059 1 98.88 186 LEU B O 1
ATOM 4285 N N . TYR B 1 187 ? 2.57 9.117 -8.125 1 98.81 187 TYR B N 1
ATOM 4286 C CA . TYR B 1 187 ? 2.314 7.871 -8.836 1 98.81 187 TYR B CA 1
ATOM 4287 C C . TYR B 1 187 ? 3.477 7.52 -9.758 1 98.81 187 TYR B C 1
ATOM 4289 O O . TYR B 1 187 ? 3.814 8.289 -10.664 1 98.81 187 TYR B O 1
ATOM 4297 N N . ILE B 1 188 ? 4.109 6.453 -9.531 1 98.81 188 ILE B N 1
ATOM 4298 C CA . ILE B 1 188 ? 5.199 5.977 -10.375 1 98.81 188 ILE B CA 1
ATOM 4299 C C . ILE B 1 188 ? 4.691 4.863 -11.289 1 98.81 188 ILE B C 1
ATOM 4301 O O . ILE B 1 188 ? 4.113 3.881 -10.812 1 98.81 188 ILE B O 1
ATOM 4305 N N . GLU B 1 189 ? 4.98 4.961 -12.555 1 98.31 189 GLU B N 1
ATOM 4306 C CA . GLU B 1 189 ? 4.418 4.066 -13.555 1 98.31 189 GLU B CA 1
ATOM 4307 C C . GLU B 1 189 ? 5.316 2.852 -13.781 1 98.31 189 GLU B C 1
ATOM 4309 O O . GLU B 1 189 ? 6.543 2.967 -13.742 1 98.31 189 GLU B O 1
ATOM 4314 N N . GLY B 1 190 ? 4.734 1.732 -13.977 1 97.69 190 GLY B N 1
ATOM 4315 C CA . GLY B 1 190 ? 5.363 0.495 -14.414 1 97.69 190 GLY B CA 1
ATOM 4316 C C . GLY B 1 190 ? 4.586 -0.212 -15.508 1 97.69 190 GLY B C 1
ATOM 4317 O O . GLY B 1 190 ? 3.898 0.431 -16.297 1 97.69 190 GLY B O 1
ATOM 4318 N N . VAL B 1 191 ? 4.848 -1.482 -15.68 1 95.25 191 VAL B N 1
ATOM 4319 C CA . VAL B 1 191 ? 4.145 -2.328 -16.641 1 95.25 191 VAL B CA 1
ATOM 4320 C C . VAL B 1 191 ? 3.67 -3.605 -15.945 1 95.25 191 VAL B C 1
ATOM 4322 O O . VAL B 1 191 ? 4.48 -4.379 -15.43 1 95.25 191 VAL B O 1
ATOM 4325 N N . LEU B 1 192 ? 2.336 -3.717 -15.922 1 94 192 LEU B N 1
ATOM 4326 C CA . LEU B 1 192 ? 1.707 -4.887 -15.32 1 94 192 LEU B CA 1
ATOM 4327 C C . LEU B 1 192 ? 2.141 -6.164 -16.031 1 94 192 LEU B C 1
ATOM 4329 O O . LEU B 1 192 ? 2.312 -6.168 -17.25 1 94 192 LEU B O 1
ATOM 4333 N N . GLY B 1 193 ? 2.316 -7.312 -15.258 1 90.75 193 GLY B N 1
ATOM 4334 C CA . GLY B 1 193 ? 2.658 -8.602 -15.828 1 90.75 193 GLY B CA 1
ATOM 4335 C C . GLY B 1 193 ? 2.635 -9.727 -14.812 1 90.75 193 GLY B C 1
ATOM 4336 O O . GLY B 1 193 ? 2.365 -9.5 -13.633 1 90.75 193 GLY B O 1
ATOM 4337 N N . HIS B 1 194 ? 2.811 -10.945 -15.289 1 90.5 194 HIS B N 1
ATOM 4338 C CA . HIS B 1 194 ? 2.883 -12.125 -14.438 1 90.5 194 HIS B CA 1
ATOM 4339 C C . HIS B 1 194 ? 4.254 -12.242 -13.781 1 90.5 194 HIS B C 1
ATOM 4341 O O . HIS B 1 194 ? 5.277 -12.016 -14.43 1 90.5 194 HIS B O 1
ATOM 4347 N N . VAL B 1 195 ? 4.289 -12.602 -12.539 1 93.25 195 VAL B N 1
ATOM 4348 C CA . VAL B 1 195 ? 5.52 -12.648 -11.758 1 93.25 195 VAL B CA 1
ATOM 4349 C C . VAL B 1 195 ? 6.492 -13.648 -12.383 1 93.25 195 VAL B C 1
ATOM 4351 O O . VAL B 1 195 ? 7.711 -13.516 -12.227 1 93.25 195 VAL B O 1
ATOM 4354 N N . ALA B 1 196 ? 5.977 -14.602 -13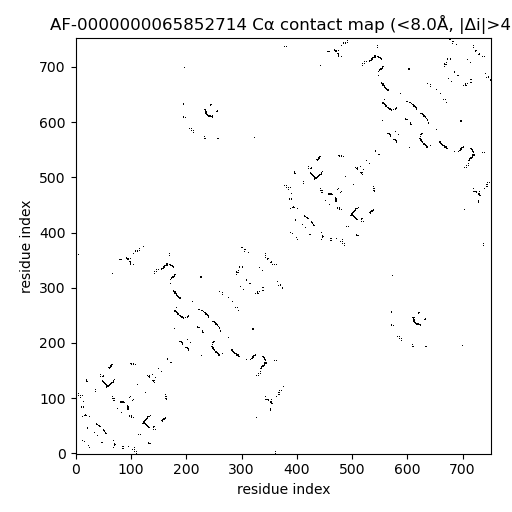.109 1 89.38 196 ALA B N 1
ATOM 4355 C CA . ALA B 1 196 ? 6.824 -15.625 -13.719 1 89.38 196 ALA B CA 1
ATOM 4356 C C . ALA B 1 196 ? 7.539 -15.078 -14.953 1 89.38 196 ALA B C 1
ATOM 4358 O O . ALA B 1 196 ? 8.484 -15.695 -15.453 1 89.38 196 ALA B O 1
ATOM 4359 N N . TYR B 1 197 ? 7.098 -13.961 -15.453 1 88.56 197 TYR B N 1
ATOM 4360 C CA . TYR B 1 197 ? 7.664 -13.367 -16.656 1 88.56 197 TYR B CA 1
ATOM 4361 C C . TYR B 1 197 ? 8.062 -11.914 -16.422 1 88.56 197 TYR B C 1
ATOM 4363 O O . TYR B 1 197 ? 7.547 -11.008 -17.078 1 88.56 197 TYR B O 1
ATOM 4371 N N . PRO B 1 198 ? 9.039 -11.703 -15.57 1 90.81 198 PRO B N 1
ATOM 4372 C CA . PRO B 1 198 ? 9.391 -10.328 -15.219 1 90.81 198 PRO B CA 1
ATOM 4373 C C . PRO B 1 198 ? 9.953 -9.539 -16.406 1 90.81 198 PRO B C 1
ATOM 4375 O O . PRO B 1 198 ? 9.883 -8.305 -16.422 1 90.81 198 PRO B O 1
ATOM 4378 N N . HIS B 1 199 ? 10.484 -10.32 -17.406 1 89.94 199 HIS B N 1
ATOM 4379 C CA . HIS B 1 199 ? 11.07 -9.648 -18.562 1 89.94 199 HIS B CA 1
ATOM 4380 C C . HIS B 1 199 ? 9.992 -8.992 -19.422 1 89.94 199 HIS B C 1
ATOM 4382 O O . HIS B 1 199 ? 10.289 -8.164 -20.266 1 89.94 199 HIS B O 1
ATOM 4388 N N . LEU B 1 200 ? 8.758 -9.383 -19.156 1 90.06 200 LEU B N 1
ATOM 4389 C CA . LEU B 1 200 ? 7.637 -8.812 -19.906 1 90.06 200 LEU B CA 1
ATOM 4390 C C . LEU B 1 200 ? 6.957 -7.707 -19.109 1 90.06 200 LEU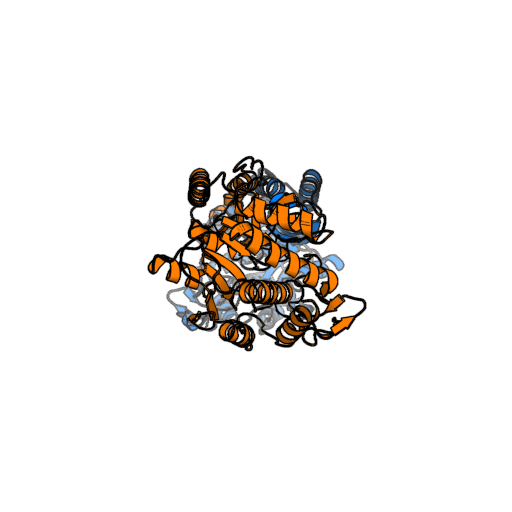 B C 1
ATOM 4392 O O . LEU B 1 200 ? 5.945 -7.152 -19.547 1 90.06 200 LEU B O 1
ATOM 4396 N N . ALA B 1 201 ? 7.469 -7.324 -17.938 1 92.69 201 ALA B N 1
ATOM 4397 C CA . ALA B 1 201 ? 6.871 -6.344 -17.031 1 92.69 201 ALA B CA 1
ATOM 4398 C C . ALA B 1 201 ? 7.91 -5.34 -16.547 1 92.69 201 ALA B C 1
ATOM 4400 O O . ALA B 1 201 ? 9.07 -5.391 -16.953 1 92.69 201 ALA B O 1
ATOM 4401 N N . GLU B 1 202 ? 7.52 -4.34 -15.898 1 97.06 202 GLU B N 1
ATOM 4402 C CA . GLU B 1 202 ? 8.352 -3.381 -15.18 1 97.06 202 GLU B CA 1
ATOM 4403 C C . GLU B 1 202 ? 7.789 -3.088 -13.797 1 97.06 202 GLU B C 1
ATOM 4405 O O . GLU B 1 202 ? 6.754 -2.434 -13.664 1 97.06 202 GLU B O 1
ATOM 4410 N N . ASN B 1 203 ? 8.461 -3.566 -12.797 1 98 203 ASN B N 1
ATOM 4411 C CA . ASN B 1 203 ? 7.961 -3.414 -11.43 1 98 203 ASN B CA 1
ATOM 4412 C C . ASN B 1 203 ? 8.25 -2.021 -10.883 1 98 203 ASN B C 1
ATOM 4414 O O . ASN B 1 203 ? 9.406 -1.693 -10.586 1 98 203 ASN B O 1
ATOM 4418 N N . PRO B 1 204 ? 7.25 -1.213 -10.742 1 98.56 204 PRO B N 1
ATOM 4419 C CA . PRO B 1 204 ? 7.496 0.156 -10.281 1 98.56 204 PRO B CA 1
ATOM 4420 C C . PRO B 1 204 ? 8.016 0.212 -8.852 1 98.56 204 PRO B C 1
ATOM 4422 O O . PRO B 1 204 ? 8.695 1.17 -8.477 1 98.56 204 PRO B O 1
ATOM 4425 N N . VAL B 1 205 ? 7.676 -0.77 -8 1 98.69 205 VAL B N 1
ATOM 4426 C CA . VAL B 1 205 ? 8.203 -0.818 -6.641 1 98.69 205 VAL B CA 1
ATOM 4427 C C . VAL B 1 205 ? 9.719 -0.959 -6.68 1 98.69 205 VAL B C 1
ATOM 4429 O O . VAL B 1 205 ? 10.438 -0.18 -6.047 1 98.69 205 VAL B O 1
ATOM 4432 N N . HIS B 1 206 ? 10.195 -1.963 -7.484 1 98.56 206 HIS B N 1
ATOM 4433 C CA . HIS B 1 206 ? 11.633 -2.184 -7.605 1 98.56 206 HIS B CA 1
ATOM 4434 C C . HIS B 1 206 ? 12.336 -0.942 -8.141 1 98.56 206 HIS B C 1
ATOM 4436 O O . HIS B 1 206 ? 13.359 -0.524 -7.594 1 98.56 206 HIS B O 1
ATOM 4442 N N . LYS B 1 207 ? 11.758 -0.333 -9.109 1 98.12 207 LYS B N 1
ATOM 4443 C CA . LYS B 1 207 ? 12.375 0.816 -9.766 1 98.12 207 LYS B CA 1
ATOM 4444 C C . LYS B 1 207 ? 12.438 2.02 -8.828 1 98.12 207 LYS B C 1
ATOM 4446 O O . LYS B 1 207 ? 13.344 2.846 -8.93 1 98.12 207 LYS B O 1
ATOM 4451 N N . ALA B 1 208 ? 11.531 2.111 -7.965 1 98.75 208 ALA B N 1
ATOM 4452 C CA . ALA B 1 208 ? 11.375 3.307 -7.137 1 98.75 208 ALA B CA 1
ATOM 4453 C C . ALA B 1 208 ? 12.273 3.246 -5.906 1 98.75 208 ALA B C 1
ATOM 4455 O O . ALA B 1 208 ? 12.484 4.258 -5.234 1 98.75 208 ALA B O 1
ATOM 4456 N N . LEU B 1 209 ? 12.805 2.062 -5.543 1 98.75 209 LEU B N 1
ATOM 4457 C CA . LEU B 1 209 ? 13.469 1.864 -4.254 1 98.75 209 LEU B CA 1
ATOM 4458 C C . LEU B 1 209 ? 14.656 2.803 -4.105 1 98.75 209 LEU B C 1
ATOM 4460 O O . LEU B 1 209 ? 14.805 3.465 -3.076 1 98.75 209 LEU B O 1
ATOM 4464 N N . PRO B 1 210 ? 15.516 2.945 -5.121 1 98.69 210 PRO B N 1
ATOM 4465 C CA . PRO B 1 210 ? 16.625 3.881 -4.969 1 98.69 210 PRO B CA 1
ATOM 4466 C C . PRO B 1 210 ? 16.172 5.324 -4.77 1 98.69 210 PRO B C 1
ATOM 4468 O O . PRO B 1 210 ? 16.75 6.055 -3.961 1 98.69 210 PRO B O 1
ATOM 4471 N N . PHE B 1 211 ? 15.172 5.758 -5.5 1 98.81 211 PHE B N 1
ATOM 4472 C CA . PHE B 1 211 ? 14.594 7.09 -5.359 1 98.81 211 PHE B CA 1
ATOM 4473 C C . PHE B 1 211 ? 14.055 7.301 -3.947 1 98.81 211 PHE B C 1
ATOM 4475 O O . PHE B 1 211 ? 14.336 8.32 -3.314 1 98.81 211 PHE B O 1
ATOM 4482 N N . LEU B 1 212 ? 13.234 6.328 -3.455 1 98.88 212 LEU B N 1
ATOM 4483 C CA . LEU B 1 212 ? 12.617 6.449 -2.137 1 98.88 212 LEU B CA 1
ATOM 4484 C C . LEU B 1 212 ? 13.68 6.531 -1.048 1 98.88 212 LEU B C 1
ATOM 4486 O O . LEU B 1 212 ? 13.523 7.266 -0.071 1 98.88 212 LEU B O 1
ATOM 4490 N N . GLN B 1 213 ? 14.742 5.754 -1.189 1 98.44 213 GLN B N 1
ATOM 4491 C CA . GLN B 1 213 ? 15.836 5.82 -0.231 1 98.44 213 GLN B CA 1
ATOM 4492 C C . GLN B 1 213 ? 16.469 7.207 -0.223 1 98.44 213 GLN B C 1
ATOM 4494 O O . GLN B 1 213 ? 16.734 7.77 0.843 1 98.44 213 GLN B O 1
ATOM 4499 N N . GLU B 1 214 ? 16.734 7.746 -1.378 1 98.69 214 GLU B N 1
ATOM 4500 C CA . GLU B 1 214 ? 17.312 9.086 -1.465 1 98.69 214 GLU B CA 1
ATOM 4501 C C . GLU B 1 214 ? 16.359 10.133 -0.877 1 98.69 214 GLU B C 1
ATOM 4503 O O . GLU B 1 214 ? 16.781 11 -0.112 1 98.69 214 GLU B O 1
ATOM 4508 N N . LEU B 1 215 ? 15.086 10.039 -1.228 1 98.81 215 LEU B N 1
ATOM 4509 C CA . LEU B 1 215 ? 14.07 10.992 -0.791 1 98.81 215 LEU B CA 1
ATOM 4510 C C . LEU B 1 215 ? 13.984 11.039 0.731 1 98.81 215 LEU B C 1
ATOM 4512 O O . LEU B 1 215 ? 13.953 12.117 1.325 1 98.81 215 LEU B O 1
ATOM 4516 N N . THR B 1 216 ? 14 9.867 1.39 1 98.44 216 THR B N 1
ATOM 4517 C CA . THR B 1 216 ? 13.766 9.781 2.828 1 98.44 216 THR B CA 1
ATOM 4518 C C . THR B 1 216 ? 15.039 10.125 3.6 1 98.44 216 THR B C 1
ATOM 4520 O O . THR B 1 216 ? 14.984 10.43 4.793 1 98.44 216 THR B O 1
ATOM 4523 N N . ALA B 1 217 ? 16.188 10.117 2.916 1 97.62 217 ALA B N 1
ATOM 4524 C CA . ALA B 1 217 ? 17.453 10.391 3.578 1 97.62 217 ALA B CA 1
ATOM 4525 C C . ALA B 1 217 ? 17.938 11.812 3.277 1 97.62 217 ALA B C 1
ATOM 4527 O O . ALA B 1 217 ? 18.906 12.281 3.861 1 97.62 217 ALA B O 1
ATOM 4528 N N . TYR B 1 218 ? 17.266 12.469 2.4 1 98.31 218 TYR B N 1
ATOM 4529 C CA . TYR B 1 218 ? 17.719 13.781 1.937 1 98.31 218 TYR B CA 1
ATOM 4530 C C . TYR B 1 218 ? 17.688 14.797 3.07 1 98.31 218 TYR B C 1
ATOM 4532 O O . TYR B 1 218 ? 16.719 14.883 3.814 1 98.31 218 TYR B O 1
ATOM 4540 N N . GLN B 1 219 ? 18.75 15.516 3.256 1 98.25 219 GLN B N 1
ATOM 4541 C CA . GLN B 1 219 ? 18.797 16.625 4.211 1 98.25 219 GLN B CA 1
ATOM 4542 C C . GLN B 1 219 ? 18.391 17.938 3.555 1 98.25 219 GLN B C 1
ATOM 4544 O O . GLN B 1 219 ? 19.156 18.531 2.807 1 98.25 219 GLN B O 1
ATOM 4549 N N . TRP B 1 220 ? 17.312 18.438 3.861 1 98.38 220 TRP B N 1
ATOM 4550 C CA . TRP B 1 220 ? 16.703 19.594 3.197 1 98.38 220 TRP B CA 1
ATOM 4551 C C . TRP B 1 220 ? 17.328 20.891 3.695 1 98.38 220 TRP B C 1
ATOM 4553 O O . TRP B 1 220 ? 17.516 21.844 2.926 1 98.38 220 TRP B O 1
ATOM 4563 N N . ASP B 1 221 ? 17.578 20.969 5.012 1 98.19 221 ASP B N 1
ATOM 4564 C CA . ASP B 1 221 ? 18.156 22.125 5.691 1 98.19 221 ASP B CA 1
ATOM 4565 C C . ASP B 1 221 ? 18.672 21.734 7.082 1 98.19 221 ASP B C 1
ATOM 4567 O O . ASP B 1 221 ? 18.672 20.562 7.445 1 98.19 221 ASP B O 1
ATOM 4571 N N . ASN B 1 222 ? 19.156 22.75 7.809 1 97.38 222 ASN B N 1
ATOM 4572 C CA . ASN B 1 222 ? 19.672 22.5 9.148 1 97.38 222 ASN B CA 1
ATOM 4573 C C . ASN B 1 222 ? 18.828 23.172 10.219 1 97.38 222 ASN B C 1
ATOM 4575 O O . ASN B 1 222 ? 19.234 23.281 11.375 1 97.38 222 ASN B O 1
ATOM 4579 N N . GLY B 1 223 ? 17.672 23.531 9.797 1 95.88 223 GLY B N 1
ATOM 4580 C CA . GLY B 1 223 ? 16.891 24.312 10.742 1 95.88 223 GLY B CA 1
ATOM 4581 C C . GLY B 1 223 ? 17.562 25.625 11.125 1 95.88 223 GLY B C 1
ATOM 4582 O O . GLY B 1 223 ? 18.438 26.125 10.398 1 95.88 223 GLY B O 1
ATOM 4583 N N . ASN B 1 224 ? 17.047 26.328 12.102 1 94.56 224 ASN B N 1
ATOM 4584 C CA . ASN B 1 224 ? 17.641 27.547 12.656 1 94.56 224 ASN B CA 1
ATOM 4585 C C . ASN B 1 224 ? 17.266 27.719 14.125 1 94.56 224 ASN B C 1
ATOM 4587 O O . ASN B 1 224 ? 16.906 26.75 14.797 1 94.56 224 ASN B O 1
ATOM 4591 N N . GLU B 1 225 ? 17.453 28.891 14.648 1 92.31 225 GLU B N 1
ATOM 4592 C CA . GLU B 1 225 ? 17.281 29.172 16.078 1 92.31 225 GLU B CA 1
ATOM 4593 C C . GLU B 1 225 ? 15.859 28.844 16.516 1 92.31 225 GLU B C 1
ATOM 4595 O O . GLU B 1 225 ? 15.641 28.422 17.656 1 92.31 225 GLU B O 1
ATOM 4600 N N . PHE B 1 226 ? 14.898 28.891 15.594 1 92.38 226 PHE B N 1
ATOM 4601 C CA . PHE B 1 226 ? 13.492 28.797 15.977 1 92.38 226 PHE B CA 1
ATOM 4602 C C . PHE B 1 226 ? 12.875 27.5 15.477 1 92.38 226 PHE B C 1
ATOM 4604 O O . PHE B 1 226 ? 11.875 27.031 16.031 1 92.38 226 PHE B O 1
ATOM 4611 N N . PHE B 1 227 ? 13.508 26.953 14.406 1 94.94 227 PHE B N 1
ATOM 4612 C CA . PHE B 1 227 ? 12.883 25.812 13.742 1 94.94 227 PHE B CA 1
ATOM 4613 C C . PHE B 1 227 ? 13.797 24.594 13.789 1 94.94 227 PHE B C 1
ATOM 4615 O O . PHE B 1 227 ? 15 24.703 13.547 1 94.94 227 PHE B O 1
ATOM 4622 N N . PRO B 1 228 ? 13.203 23.438 14.07 1 93.5 228 PRO B N 1
ATOM 4623 C CA . PRO B 1 228 ? 13.938 22.219 13.711 1 93.5 228 PRO B CA 1
ATOM 4624 C C . PRO B 1 228 ? 14.094 22.047 12.203 1 93.5 228 PRO B C 1
ATOM 4626 O O . PRO B 1 228 ? 13.422 22.719 11.422 1 93.5 228 PRO B O 1
ATOM 4629 N N . PRO B 1 229 ? 14.984 21.188 11.773 1 96.12 229 PRO B N 1
ATOM 4630 C CA . PRO B 1 229 ? 15.156 20.953 10.344 1 96.12 229 PRO B CA 1
ATOM 4631 C C . PRO B 1 229 ? 13.891 20.406 9.68 1 96.12 229 PRO B C 1
ATOM 4633 O O . PRO B 1 229 ? 13.078 19.75 10.328 1 96.12 229 PRO B O 1
ATOM 4636 N N . THR B 1 230 ? 13.742 20.688 8.414 1 96.94 230 THR B N 1
ATOM 4637 C CA . THR B 1 230 ? 12.688 20.125 7.574 1 96.94 230 THR B CA 1
ATOM 4638 C C . THR B 1 230 ? 12.734 18.609 7.605 1 96.94 230 THR B C 1
ATOM 4640 O O . THR B 1 230 ? 13.812 18 7.551 1 96.94 230 THR B O 1
ATOM 4643 N N . SER B 1 231 ? 11.586 18.016 7.715 1 96.12 231 SER B N 1
ATOM 4644 C CA . SER B 1 231 ? 11.5 16.562 7.762 1 96.12 231 SER B CA 1
ATOM 4645 C C . SER B 1 231 ? 10.477 16.031 6.758 1 96.12 231 SER B C 1
ATOM 4647 O O . SER B 1 231 ? 9.508 16.734 6.43 1 96.12 231 SER B O 1
ATOM 4649 N N . LEU B 1 232 ? 10.695 14.883 6.25 1 98.12 232 LEU B N 1
ATOM 4650 C CA . LEU B 1 232 ? 9.789 14.195 5.34 1 98.12 232 LEU B CA 1
ATOM 4651 C C . LEU B 1 232 ? 9.352 12.859 5.914 1 98.12 232 LEU B C 1
ATOM 4653 O O . LEU B 1 232 ? 10.172 12.102 6.434 1 98.12 232 LEU B O 1
ATOM 4657 N N . GLN B 1 233 ? 8.062 12.578 5.844 1 98.19 233 GLN B N 1
ATOM 4658 C CA . GLN B 1 233 ? 7.512 11.273 6.215 1 98.19 233 GLN B CA 1
ATOM 4659 C C . GLN B 1 233 ? 6.637 10.711 5.098 1 98.19 233 GLN B C 1
ATOM 4661 O O . GLN B 1 233 ? 5.789 11.422 4.547 1 98.19 233 GLN B O 1
ATOM 4666 N N . ILE B 1 234 ? 6.891 9.461 4.742 1 98.75 234 ILE B N 1
ATOM 4667 C CA . ILE B 1 234 ? 5.941 8.758 3.891 1 98.75 234 ILE B CA 1
ATOM 4668 C C . ILE B 1 234 ? 4.73 8.32 4.715 1 98.75 234 ILE B C 1
ATOM 4670 O O . ILE B 1 234 ? 4.863 7.559 5.672 1 98.75 234 ILE B O 1
ATOM 4674 N N . ALA B 1 235 ? 3.623 8.812 4.324 1 98.25 235 ALA B N 1
ATOM 4675 C CA . ALA B 1 235 ? 2.393 8.562 5.07 1 98.25 235 ALA B CA 1
ATOM 4676 C C . ALA B 1 235 ? 1.644 7.359 4.504 1 98.25 235 ALA B C 1
ATOM 4678 O O . ALA B 1 235 ? 1.025 6.598 5.25 1 98.25 235 ALA B O 1
ATOM 4679 N N . ASN B 1 236 ? 1.632 7.199 3.191 1 98.56 236 ASN B N 1
ATOM 4680 C CA . ASN B 1 236 ? 0.969 6.094 2.51 1 98.56 236 ASN B CA 1
ATOM 4681 C C . ASN B 1 236 ? 1.822 5.547 1.369 1 98.56 236 ASN B C 1
ATOM 4683 O O . ASN B 1 236 ? 2.516 6.305 0.688 1 98.56 236 ASN B O 1
ATOM 4687 N N . ILE B 1 237 ? 1.779 4.289 1.16 1 98.88 237 ILE B N 1
ATOM 4688 C CA . ILE B 1 237 ? 2.398 3.607 0.028 1 98.88 237 ILE B CA 1
ATOM 4689 C C . ILE B 1 237 ? 1.548 2.408 -0.382 1 98.88 237 ILE B C 1
ATOM 4691 O O . ILE B 1 237 ? 1.032 1.684 0.472 1 98.88 237 ILE B O 1
ATOM 4695 N N . GLN B 1 238 ? 1.334 2.289 -1.664 1 98.69 238 GLN B N 1
ATOM 4696 C CA . GLN B 1 238 ? 0.456 1.214 -2.117 1 98.69 238 GLN B CA 1
ATOM 4697 C C . GLN B 1 238 ? 0.797 0.788 -3.541 1 98.69 238 GLN B C 1
ATOM 4699 O O . GLN B 1 238 ? 0.969 1.632 -4.422 1 98.69 238 GLN B O 1
ATOM 4704 N N . ALA B 1 239 ? 0.926 -0.44 -3.803 1 98.56 239 ALA B N 1
ATOM 4705 C CA . ALA B 1 239 ? 0.993 -1.067 -5.121 1 98.56 239 ALA B CA 1
ATOM 4706 C C . ALA B 1 239 ? 0.454 -2.494 -5.074 1 98.56 239 ALA B C 1
ATOM 4708 O O . ALA B 1 239 ? 0.537 -3.164 -4.043 1 98.56 239 ALA B O 1
ATOM 4709 N N . GLY B 1 240 ? -0.074 -3.012 -6.23 1 96.88 240 GLY B N 1
ATOM 4710 C CA . GLY B 1 240 ? -0.537 -4.387 -6.348 1 96.88 240 GLY B CA 1
ATOM 4711 C C . GLY B 1 240 ? -2.047 -4.5 -6.445 1 96.88 240 GLY B C 1
ATOM 4712 O O . GLY B 1 240 ? -2.768 -3.553 -6.125 1 96.88 240 GLY B O 1
ATOM 4713 N N . THR B 1 241 ? -2.545 -5.629 -6.809 1 92.12 241 THR B N 1
ATOM 4714 C CA . THR B 1 241 ? -3.963 -5.902 -7.012 1 92.12 241 THR B CA 1
ATOM 4715 C C . THR B 1 241 ? -4.496 -6.832 -5.926 1 92.12 241 THR B C 1
ATOM 4717 O O . THR B 1 241 ? -5.688 -7.156 -5.906 1 92.12 241 THR B O 1
ATOM 4720 N N . GLY B 1 242 ? -3.703 -7.23 -5.09 1 93.69 242 GLY B N 1
ATOM 4721 C CA . GLY B 1 242 ? -4.07 -8.25 -4.113 1 93.69 242 GLY B CA 1
ATOM 4722 C C . GLY B 1 242 ? -3.605 -9.641 -4.5 1 93.69 242 GLY B C 1
ATOM 4723 O O . GLY B 1 242 ? -3.514 -10.523 -3.648 1 93.69 242 GLY B O 1
ATOM 4724 N N . SER B 1 243 ? -3.324 -9.828 -5.738 1 91.88 243 SER B N 1
ATOM 4725 C CA . SER B 1 243 ? -2.85 -11.125 -6.215 1 91.88 243 SER B CA 1
ATOM 4726 C C . SER B 1 243 ? -1.355 -11.289 -5.961 1 91.88 243 SER B C 1
ATOM 4728 O O . SER B 1 243 ? -0.584 -10.344 -6.109 1 91.88 243 SER B O 1
ATOM 4730 N N . ASN B 1 244 ? -0.966 -12.484 -5.668 1 93.44 244 ASN B N 1
ATOM 4731 C CA . ASN B 1 244 ? 0.434 -12.742 -5.348 1 93.44 244 ASN B CA 1
ATOM 4732 C C . ASN B 1 244 ? 1.245 -13.055 -6.602 1 93.44 244 ASN B C 1
ATOM 4734 O O . ASN B 1 244 ? 2.459 -13.258 -6.527 1 93.44 244 ASN B O 1
ATOM 4738 N N . ASN B 1 245 ? 0.584 -13.094 -7.781 1 91.62 245 ASN B N 1
ATOM 4739 C CA . ASN B 1 245 ? 1.299 -13.492 -8.984 1 91.62 245 ASN B CA 1
ATOM 4740 C C . ASN B 1 245 ? 1.256 -12.398 -10.055 1 91.62 245 ASN B C 1
ATOM 4742 O O . ASN B 1 245 ? 1.493 -12.672 -11.234 1 91.62 245 ASN B O 1
ATOM 4746 N N . VAL B 1 246 ? 0.922 -11.234 -9.641 1 93.56 246 VAL B N 1
ATOM 4747 C CA . VAL B 1 246 ? 0.835 -10.125 -10.586 1 93.56 246 VAL B CA 1
ATOM 4748 C C . VAL B 1 246 ? 1.811 -9.023 -10.18 1 93.56 246 VAL B C 1
ATOM 4750 O O . VAL B 1 246 ? 1.818 -8.586 -9.023 1 93.56 246 VAL B O 1
ATOM 4753 N N . ILE B 1 247 ? 2.688 -8.625 -11.078 1 96.44 247 ILE B N 1
ATOM 4754 C CA . ILE B 1 247 ? 3.553 -7.469 -10.906 1 96.44 247 ILE B CA 1
ATOM 4755 C C . ILE B 1 247 ? 2.734 -6.184 -11.031 1 96.44 247 ILE B C 1
ATOM 4757 O O . ILE B 1 247 ? 1.963 -6.027 -11.984 1 96.44 247 ILE B O 1
ATOM 4761 N N . PRO B 1 248 ? 2.895 -5.305 -10.07 1 97.25 248 PRO B N 1
ATOM 4762 C CA . PRO B 1 248 ? 2.059 -4.105 -10.125 1 97.25 248 PRO B CA 1
ATOM 4763 C C . PRO B 1 248 ? 2.385 -3.211 -11.32 1 97.25 248 PRO B C 1
ATOM 4765 O O . PRO B 1 248 ? 3.537 -3.156 -11.758 1 97.25 248 PRO B O 1
ATOM 4768 N N . GLY B 1 249 ? 1.346 -2.461 -11.828 1 97.12 249 GLY B N 1
ATOM 4769 C CA . GLY B 1 249 ? 1.533 -1.535 -12.938 1 97.12 249 GLY B CA 1
ATOM 4770 C C . GLY B 1 249 ? 1.837 -0.119 -12.484 1 97.12 249 GLY B C 1
ATOM 4771 O O . GLY B 1 249 ? 2.244 0.722 -13.289 1 97.12 249 GLY B O 1
ATOM 4772 N N . GLU B 1 250 ? 1.579 0.113 -11.188 1 98.31 250 GLU B N 1
ATOM 4773 C CA . GLU B 1 250 ? 1.77 1.451 -10.633 1 98.31 250 GLU B CA 1
ATOM 4774 C C . GLU B 1 250 ? 2.064 1.395 -9.133 1 98.31 250 GLU B C 1
ATOM 4776 O O . GLU B 1 250 ? 1.664 0.448 -8.453 1 98.31 250 GLU B O 1
ATOM 4781 N N . LEU B 1 251 ? 2.873 2.344 -8.648 1 98.81 251 LEU B N 1
ATOM 4782 C CA . LEU B 1 251 ? 3.158 2.541 -7.23 1 98.81 251 LEU B CA 1
ATOM 4783 C C . LEU B 1 251 ? 2.693 3.918 -6.766 1 98.81 251 LEU B C 1
ATOM 4785 O O . LEU B 1 251 ? 3.07 4.934 -7.355 1 98.81 251 LEU B O 1
ATOM 4789 N N . TYR B 1 252 ? 1.802 3.932 -5.84 1 98.88 252 TYR B N 1
ATOM 4790 C CA . TYR B 1 252 ? 1.374 5.176 -5.203 1 98.88 252 TYR B CA 1
ATOM 4791 C C . TYR B 1 252 ? 2.178 5.445 -3.938 1 98.88 252 TYR B C 1
ATOM 4793 O O . TYR B 1 252 ? 2.322 4.562 -3.086 1 98.88 252 TYR B O 1
ATOM 4801 N N . VAL B 1 253 ? 2.775 6.645 -3.795 1 98.88 253 VAL B N 1
ATOM 4802 C CA . VAL B 1 253 ? 3.48 7.09 -2.6 1 98.88 253 VAL B CA 1
ATOM 4803 C C . VAL B 1 253 ? 2.988 8.477 -2.197 1 98.88 253 VAL B C 1
ATOM 4805 O O . VAL B 1 253 ? 3.068 9.422 -2.986 1 98.88 253 VAL B O 1
ATOM 4808 N N . GLN B 1 254 ? 2.457 8.562 -1.009 1 98.88 254 GLN B N 1
ATOM 4809 C CA . GLN B 1 254 ? 2.115 9.859 -0.439 1 98.88 254 GLN B CA 1
ATOM 4810 C C . GLN B 1 254 ? 3.088 10.25 0.67 1 98.88 254 GLN B C 1
ATOM 4812 O O . GLN B 1 254 ? 3.305 9.484 1.61 1 98.88 254 GLN B O 1
ATOM 4817 N N . PHE B 1 255 ? 3.686 11.383 0.519 1 98.81 255 PHE B N 1
ATOM 4818 C CA . PHE B 1 255 ? 4.625 11.852 1.53 1 98.81 255 PHE B CA 1
ATOM 4819 C C . PHE B 1 255 ? 4.344 13.305 1.899 1 98.81 255 PHE B C 1
ATOM 4821 O O . PHE B 1 255 ? 3.76 14.047 1.11 1 98.81 255 PHE B O 1
ATOM 4828 N N . ASN B 1 256 ? 4.676 13.609 3.098 1 98.06 256 ASN B N 1
ATOM 4829 C CA . ASN B 1 256 ? 4.496 14.961 3.623 1 98.06 256 ASN B CA 1
ATOM 4830 C C . ASN B 1 256 ? 5.809 15.539 4.148 1 98.06 256 ASN B C 1
ATOM 4832 O O . ASN B 1 256 ? 6.605 14.82 4.762 1 98.06 256 ASN B O 1
ATOM 4836 N N . LEU B 1 257 ? 6.035 16.797 3.895 1 97.81 257 LEU B N 1
ATOM 4837 C CA . LEU B 1 257 ? 7.145 17.531 4.488 1 97.81 257 LEU B CA 1
ATOM 4838 C C . LEU B 1 257 ? 6.629 18.609 5.434 1 97.81 257 LEU B C 1
ATOM 4840 O O . LEU B 1 257 ? 5.746 19.391 5.066 1 97.81 257 LEU B O 1
ATOM 4844 N N . ARG B 1 258 ? 7.078 18.609 6.598 1 97.19 258 ARG B N 1
ATOM 4845 C CA . ARG B 1 258 ? 7.07 19.781 7.465 1 97.19 258 ARG B CA 1
ATOM 4846 C C . ARG B 1 258 ? 8.367 20.562 7.336 1 97.19 258 ARG B C 1
ATOM 4848 O O . ARG B 1 258 ? 9.43 20.094 7.738 1 97.19 258 ARG B O 1
ATOM 4855 N N . TYR B 1 259 ? 8.234 21.766 6.746 1 97 259 TYR B N 1
ATOM 4856 C CA . TYR B 1 259 ? 9.469 22.469 6.398 1 97 259 TYR B CA 1
ATOM 4857 C C . TYR B 1 259 ? 9.516 23.844 7.047 1 97 259 TYR B C 1
ATOM 4859 O O . TYR B 1 259 ? 8.484 24.391 7.426 1 97 259 TYR B O 1
ATOM 4867 N N . CYS B 1 260 ? 10.695 24.344 7.266 1 96 260 CYS B N 1
ATOM 4868 C CA . CYS B 1 260 ? 10.867 25.625 7.945 1 96 260 CYS B CA 1
ATOM 4869 C C . CYS B 1 260 ? 11.227 26.719 6.949 1 96 260 CYS B C 1
ATOM 4871 O O . CYS B 1 260 ? 11.086 26.547 5.738 1 96 260 CYS B O 1
ATOM 4873 N N . THR B 1 261 ? 11.664 27.875 7.434 1 95.25 261 THR B N 1
ATOM 4874 C CA . THR B 1 261 ? 11.844 29.078 6.625 1 95.25 261 THR B CA 1
ATOM 4875 C C . THR B 1 261 ? 13.125 29 5.801 1 95.25 261 THR B C 1
ATOM 4877 O O . THR B 1 261 ? 13.391 29.859 4.957 1 95.25 261 THR B O 1
ATOM 4880 N N . GLU B 1 262 ? 13.922 27.922 5.992 1 97.62 262 GLU B N 1
ATOM 4881 C CA . GLU B 1 262 ? 15.188 27.781 5.285 1 97.62 262 GLU B CA 1
ATOM 4882 C C . GLU B 1 262 ? 14.969 27.312 3.85 1 97.62 262 GLU B C 1
ATOM 4884 O O . GLU B 1 262 ? 15.867 27.422 3.012 1 97.62 262 GLU B O 1
ATOM 4889 N N . VAL B 1 263 ? 13.812 26.734 3.586 1 97.88 263 VAL B N 1
ATOM 4890 C CA . VAL B 1 263 ? 13.508 26.297 2.229 1 97.88 263 VAL B CA 1
ATOM 4891 C C . VAL B 1 263 ? 12.094 26.734 1.85 1 97.88 263 VAL B C 1
ATOM 4893 O O . VAL B 1 263 ? 11.312 27.141 2.711 1 97.88 263 VAL B O 1
ATOM 4896 N N . THR B 1 264 ? 11.789 26.688 0.558 1 97.75 264 THR B N 1
ATOM 4897 C CA . THR B 1 264 ? 10.461 27.016 0.053 1 97.75 264 THR B CA 1
ATOM 4898 C C . THR B 1 264 ? 9.781 25.766 -0.508 1 97.75 264 THR B C 1
ATOM 4900 O O . THR B 1 264 ? 10.445 24.766 -0.792 1 97.75 264 THR B O 1
ATOM 4903 N N . ASP B 1 265 ? 8.5 25.812 -0.642 1 97.69 265 ASP B N 1
ATOM 4904 C CA . ASP B 1 265 ? 7.777 24.719 -1.271 1 97.69 265 ASP B CA 1
ATOM 4905 C C . ASP B 1 265 ? 8.234 24.516 -2.713 1 97.69 265 ASP B C 1
ATOM 4907 O O . ASP B 1 265 ? 8.305 23.375 -3.195 1 97.69 265 ASP B O 1
ATOM 4911 N N . GLU B 1 266 ? 8.594 25.578 -3.396 1 98.38 266 GLU B N 1
ATOM 4912 C CA . GLU B 1 266 ? 9.102 25.469 -4.762 1 98.38 266 GLU B CA 1
ATOM 4913 C C . GLU B 1 266 ? 10.422 24.703 -4.801 1 98.38 266 GLU B C 1
ATOM 4915 O O . GLU B 1 266 ? 10.617 23.859 -5.676 1 98.38 266 GLU B O 1
ATOM 4920 N N . PHE B 1 267 ? 11.289 25.031 -3.879 1 98.62 267 PHE B N 1
ATOM 4921 C CA . PHE B 1 267 ? 12.555 24.297 -3.787 1 98.62 267 PHE B CA 1
ATOM 4922 C C . PHE B 1 267 ? 12.305 22.812 -3.561 1 98.62 267 PHE B C 1
ATOM 4924 O O . PHE B 1 267 ? 12.945 21.969 -4.191 1 98.62 267 PHE B O 1
ATOM 4931 N N . ILE B 1 268 ? 11.398 22.484 -2.715 1 98.75 268 ILE B N 1
ATOM 4932 C CA . ILE B 1 268 ? 11.062 21.094 -2.389 1 98.75 268 ILE B CA 1
ATOM 4933 C C . ILE B 1 268 ? 10.539 20.391 -3.633 1 98.75 268 ILE B C 1
ATOM 4935 O O . ILE B 1 268 ? 11.031 19.312 -3.99 1 98.75 268 ILE B O 1
ATOM 4939 N N . LYS B 1 269 ? 9.562 21.016 -4.301 1 98.75 269 LYS B N 1
ATOM 4940 C CA . LYS B 1 269 ? 8.969 20.422 -5.5 1 98.75 269 LYS B CA 1
ATOM 4941 C C . LYS B 1 269 ? 10.016 20.188 -6.582 1 98.75 269 LYS B C 1
ATOM 4943 O O . LYS B 1 269 ? 10.055 19.125 -7.195 1 98.75 269 LYS B O 1
ATOM 4948 N N . ASN B 1 270 ? 10.891 21.172 -6.77 1 98.81 270 ASN B N 1
ATOM 4949 C CA . ASN B 1 270 ? 11.93 21.062 -7.789 1 98.81 270 ASN B CA 1
ATOM 4950 C C . ASN B 1 270 ? 12.945 19.984 -7.449 1 98.81 270 ASN B C 1
ATOM 4952 O O . ASN B 1 270 ? 13.406 19.266 -8.328 1 98.81 270 ASN B O 1
ATOM 4956 N N . THR B 1 271 ? 13.312 19.922 -6.195 1 98.81 271 THR B N 1
ATOM 4957 C CA . THR B 1 271 ? 14.273 18.906 -5.758 1 98.81 271 THR B CA 1
ATOM 4958 C C . THR B 1 271 ? 13.711 17.516 -5.98 1 98.81 271 THR B C 1
ATOM 4960 O O . THR B 1 271 ? 14.414 16.625 -6.48 1 98.81 271 THR B O 1
ATOM 4963 N N . VAL B 1 272 ? 12.445 17.281 -5.625 1 98.88 272 VAL B N 1
ATOM 4964 C CA . VAL B 1 272 ? 11.797 15.984 -5.84 1 98.88 272 VAL B CA 1
ATOM 4965 C C . VAL B 1 272 ? 11.781 15.656 -7.332 1 98.88 272 VAL B C 1
ATOM 4967 O O . VAL B 1 272 ? 12.094 14.531 -7.73 1 98.88 272 VAL B O 1
ATOM 4970 N N . ALA B 1 273 ? 11.461 16.656 -8.141 1 98.81 273 ALA B N 1
ATOM 4971 C CA . ALA B 1 273 ? 11.43 16.453 -9.594 1 98.81 273 ALA B CA 1
ATOM 4972 C C . ALA B 1 273 ? 12.805 16.062 -10.117 1 98.81 273 ALA B C 1
ATOM 4974 O O . ALA B 1 273 ? 12.922 15.172 -10.969 1 98.81 273 ALA B O 1
ATOM 4975 N N . GLU B 1 274 ? 13.797 16.703 -9.641 1 98.81 274 GLU B N 1
ATOM 4976 C CA . GLU B 1 274 ? 15.164 16.391 -10.047 1 98.81 274 GLU B CA 1
ATOM 4977 C C . GLU B 1 274 ? 15.547 14.969 -9.656 1 98.81 274 GLU B C 1
ATOM 4979 O O . GLU B 1 274 ? 16.203 14.258 -10.414 1 98.81 274 GLU B O 1
ATOM 4984 N N . MET B 1 275 ? 15.18 14.578 -8.422 1 98.75 275 MET B N 1
ATOM 4985 C CA . MET B 1 275 ? 15.461 13.219 -7.961 1 98.75 275 MET B CA 1
ATOM 4986 C C . MET B 1 275 ? 14.758 12.188 -8.836 1 98.75 275 MET B C 1
ATOM 4988 O O . MET B 1 275 ? 15.352 11.172 -9.203 1 98.75 275 MET B O 1
ATOM 4992 N N . LEU B 1 276 ? 13.469 12.445 -9.141 1 98.81 276 LEU B N 1
ATOM 4993 C CA . LEU B 1 276 ? 12.703 11.547 -9.984 1 98.81 276 LEU B CA 1
ATOM 4994 C C . LEU B 1 276 ? 13.352 11.406 -11.359 1 98.81 276 LEU B C 1
ATOM 4996 O O . LEU B 1 276 ? 13.445 10.305 -11.906 1 98.81 276 LEU B O 1
ATOM 5000 N N . LYS B 1 277 ? 13.812 12.539 -11.938 1 98.56 277 LYS B N 1
ATOM 5001 C CA . LYS B 1 277 ? 14.516 12.531 -13.219 1 98.56 277 LYS B CA 1
ATOM 5002 C C . LYS B 1 277 ? 15.828 11.766 -13.125 1 98.56 277 LYS B C 1
ATOM 5004 O O . LYS B 1 277 ? 16.156 10.969 -14.008 1 98.56 277 LYS B O 1
ATOM 5009 N N . LYS B 1 278 ? 16.562 12.047 -12.086 1 98.75 278 LYS B N 1
ATOM 5010 C CA . LYS B 1 278 ? 17.844 11.375 -11.844 1 98.75 278 LYS B CA 1
ATOM 5011 C C . LYS B 1 278 ? 17.672 9.859 -11.875 1 98.75 278 LYS B C 1
ATOM 5013 O O . LYS B 1 278 ? 18.531 9.148 -12.406 1 98.75 278 LYS B O 1
ATOM 5018 N N . HIS B 1 279 ? 16.594 9.344 -11.375 1 98.5 279 HIS B N 1
ATOM 5019 C CA . HIS B 1 279 ? 16.391 7.902 -11.258 1 98.5 279 HIS B CA 1
ATOM 5020 C C . HIS B 1 279 ? 15.594 7.363 -12.43 1 98.5 279 HIS B C 1
ATOM 5022 O O . HIS B 1 279 ? 15.203 6.191 -12.445 1 98.5 279 HIS B O 1
ATOM 5028 N N . GLY B 1 280 ? 15.281 8.156 -13.406 1 98.38 280 GLY B N 1
ATOM 5029 C CA . GLY B 1 280 ? 14.656 7.73 -14.656 1 98.38 280 GLY B CA 1
ATOM 5030 C C . GLY B 1 280 ? 13.242 7.215 -14.469 1 98.38 280 GLY B C 1
ATOM 5031 O O . GLY B 1 280 ? 12.836 6.246 -15.117 1 98.38 280 GLY B O 1
ATOM 5032 N N . LEU B 1 281 ? 12.445 7.781 -13.594 1 98.56 281 LEU B N 1
ATOM 5033 C CA . LEU B 1 281 ? 11.109 7.289 -13.273 1 98.56 281 LEU B CA 1
ATOM 5034 C C . LEU B 1 281 ? 10.055 8.039 -14.07 1 98.56 281 LEU B C 1
ATOM 5036 O O . LEU B 1 281 ? 10.078 9.273 -14.141 1 98.56 281 LEU B O 1
ATOM 5040 N N . ALA B 1 282 ? 9.172 7.297 -14.758 1 98.31 282 ALA B N 1
ATOM 5041 C CA . ALA B 1 282 ? 7.934 7.875 -15.266 1 98.31 282 ALA B CA 1
ATOM 5042 C C . ALA B 1 282 ? 6.914 8.062 -14.148 1 98.31 282 ALA B C 1
ATOM 5044 O O . ALA B 1 282 ? 6.676 7.152 -13.359 1 98.31 282 ALA B O 1
ATOM 5045 N N . TYR B 1 283 ? 6.332 9.32 -14.047 1 98.5 283 TYR B N 1
ATOM 5046 C CA . TYR B 1 283 ? 5.535 9.578 -12.852 1 98.5 283 TYR B CA 1
ATOM 5047 C C . TYR B 1 283 ? 4.492 10.664 -13.117 1 98.5 283 TYR B C 1
ATOM 5049 O O . TYR B 1 283 ? 4.566 11.359 -14.133 1 98.5 283 TYR B O 1
ATOM 5057 N N . ARG B 1 284 ? 3.477 10.734 -12.312 1 98.62 284 ARG B N 1
ATOM 5058 C CA . ARG B 1 284 ? 2.592 11.867 -12.062 1 98.62 284 ARG B CA 1
ATOM 5059 C C . ARG B 1 284 ? 2.604 12.258 -10.586 1 98.62 284 ARG B C 1
ATOM 5061 O O . ARG B 1 284 ? 2.662 11.391 -9.711 1 98.62 284 ARG B O 1
ATOM 5068 N N . ILE B 1 285 ? 2.617 13.555 -10.352 1 98.69 285 ILE B N 1
ATOM 5069 C CA . ILE B 1 285 ? 2.631 14 -8.969 1 98.69 285 ILE B CA 1
ATOM 5070 C C . ILE B 1 285 ? 1.691 15.195 -8.797 1 98.69 285 ILE B C 1
ATOM 5072 O O . ILE B 1 285 ? 1.643 16.078 -9.656 1 98.69 285 ILE B O 1
ATOM 5076 N N . GLU B 1 286 ? 0.858 15.125 -7.824 1 98.62 286 GLU B N 1
ATOM 5077 C CA . GLU B 1 286 ? 0.011 16.234 -7.387 1 98.62 286 GLU B CA 1
ATOM 5078 C C . GLU B 1 286 ? 0.465 16.766 -6.031 1 98.62 286 GLU B C 1
ATOM 5080 O O . GLU B 1 286 ? 0.702 16 -5.098 1 98.62 286 GLU B O 1
ATOM 5085 N N . TRP B 1 287 ? 0.581 18.031 -5.996 1 98.31 287 TRP B N 1
ATOM 5086 C CA . TRP B 1 287 ? 1.041 18.672 -4.766 1 98.31 287 TRP B CA 1
ATOM 5087 C C . TRP B 1 287 ? -0.115 19.344 -4.035 1 98.31 287 TRP B C 1
ATOM 5089 O O . TRP B 1 287 ? -0.997 19.922 -4.668 1 98.31 287 TRP B O 1
ATOM 5099 N N . ASN B 1 288 ? -0.102 19.219 -2.762 1 96.75 288 ASN B N 1
ATOM 5100 C CA . ASN B 1 288 ? -1.006 19.953 -1.881 1 96.75 288 ASN B CA 1
ATOM 5101 C C . ASN B 1 288 ? -0.24 20.766 -0.85 1 96.75 288 ASN B C 1
ATOM 5103 O O . ASN B 1 288 ? 0.331 20.219 0.092 1 96.75 288 ASN B O 1
ATOM 5107 N N . LEU B 1 289 ? -0.199 22.047 -1.047 1 95.62 289 LEU B N 1
ATOM 5108 C CA . LEU B 1 289 ? 0.404 22.969 -0.095 1 95.62 289 LEU B CA 1
ATOM 5109 C C . LEU B 1 289 ? -0.614 23.422 0.951 1 95.62 289 LEU B C 1
ATOM 5111 O O . LEU B 1 289 ? -1.47 24.266 0.672 1 95.62 289 LEU B O 1
ATOM 5115 N N . SER B 1 290 ? -0.5 22.906 2.131 1 92 290 SER B N 1
ATOM 5116 C CA . SER B 1 290 ? -1.513 23.203 3.141 1 92 290 SER B CA 1
ATOM 5117 C C . SER B 1 290 ? -1.112 24.406 3.99 1 92 290 SER B C 1
ATOM 5119 O O . SER B 1 290 ? -1.94 24.969 4.711 1 92 290 SER B O 1
ATOM 5121 N N . GLY B 1 291 ? 0.12 24.844 3.967 1 93.38 291 GLY B N 1
ATOM 5122 C CA . GLY B 1 291 ? 0.549 26.016 4.699 1 93.38 291 GLY B CA 1
ATOM 5123 C C . GLY B 1 291 ? 2.008 26.359 4.469 1 93.38 291 GLY B C 1
ATOM 5124 O O . GLY B 1 291 ? 2.855 25.469 4.367 1 93.38 291 GLY B O 1
ATOM 5125 N N . LYS B 1 292 ? 2.275 27.641 4.395 1 95.12 292 LYS B N 1
ATOM 5126 C CA . LYS B 1 292 ? 3.652 28.125 4.371 1 95.12 292 LYS B CA 1
ATOM 5127 C C . LYS B 1 292 ? 4.16 28.406 5.781 1 95.12 292 LYS B C 1
ATOM 5129 O O . LYS B 1 292 ? 3.375 28.703 6.684 1 95.12 292 LYS B O 1
ATOM 5134 N N . PRO B 1 293 ? 5.465 28.203 5.93 1 96.31 293 PRO B N 1
ATOM 5135 C CA . PRO B 1 293 ? 5.992 28.562 7.25 1 96.31 293 PRO B CA 1
ATOM 5136 C C . PRO B 1 293 ? 5.961 30.062 7.52 1 96.31 293 PRO B C 1
ATOM 5138 O O . PRO B 1 293 ? 5.938 30.859 6.582 1 96.31 293 PRO B O 1
ATOM 5141 N N . PHE B 1 294 ? 5.871 30.422 8.75 1 96.06 294 PHE B N 1
ATOM 5142 C CA . PHE B 1 294 ? 6 31.812 9.133 1 96.06 294 PHE B CA 1
ATOM 5143 C C . PHE B 1 294 ? 6.727 31.938 10.469 1 96.06 294 PHE B C 1
ATOM 5145 O O . PHE B 1 294 ? 6.793 30.984 11.242 1 96.06 294 PHE B O 1
ATOM 5152 N N . LEU B 1 295 ? 7.324 33.062 10.688 1 96.56 295 LEU B N 1
ATOM 5153 C CA . LEU B 1 295 ? 8.055 33.375 11.914 1 96.56 295 LEU B CA 1
ATOM 5154 C C . LEU B 1 295 ? 7.828 34.812 12.328 1 96.56 295 LEU B C 1
ATOM 5156 O O . LEU B 1 295 ? 7.914 35.719 11.5 1 96.56 295 LEU B O 1
ATOM 5160 N N . THR B 1 296 ? 7.402 35 13.492 1 97.12 296 THR B N 1
ATOM 5161 C CA . THR B 1 296 ? 7.402 36.344 14.102 1 97.12 296 THR B CA 1
ATOM 5162 C C . THR B 1 296 ? 8.633 36.531 14.984 1 97.12 296 THR B C 1
ATOM 5164 O O . THR B 1 296 ? 8.719 35.938 16.078 1 97.12 296 THR B O 1
ATOM 5167 N N . GLU B 1 297 ? 9.516 37.281 14.555 1 94.44 297 GLU B N 1
ATOM 5168 C CA . GLU B 1 297 ? 10.727 37.562 15.32 1 94.44 297 GLU B CA 1
ATOM 5169 C C . GLU B 1 297 ? 10.414 38.406 16.547 1 94.44 297 GLU B C 1
ATOM 5171 O O . GLU B 1 297 ? 9.375 39.062 16.609 1 94.44 297 GLU B O 1
ATOM 5176 N N . PRO B 1 298 ? 11.352 38.281 17.516 1 93.56 298 PRO B N 1
ATOM 5177 C CA . PRO B 1 298 ? 11.156 39.188 18.656 1 93.56 298 PRO B CA 1
ATOM 5178 C C . PRO B 1 298 ? 10.969 40.656 18.219 1 93.56 298 PRO B C 1
ATOM 5180 O O . PRO B 1 298 ? 11.664 41.125 17.328 1 93.56 298 PRO B O 1
ATOM 5183 N N . GLY B 1 299 ? 10.055 41.281 18.766 1 95 299 GLY B N 1
ATOM 5184 C CA . GLY B 1 299 ? 9.594 42.625 18.469 1 95 299 GLY B CA 1
ATOM 5185 C C . GLY B 1 299 ? 8.383 43.031 19.281 1 95 299 GLY B C 1
ATOM 5186 O O . GLY B 1 299 ? 8.203 42.562 20.406 1 95 299 GLY B O 1
ATOM 5187 N N . LYS B 1 300 ? 7.609 43.875 18.766 1 96.81 300 LYS B N 1
ATOM 5188 C CA . LYS B 1 300 ? 6.539 44.5 19.531 1 96.81 300 LYS B CA 1
ATOM 5189 C C . LYS B 1 300 ? 5.527 43.469 20.031 1 96.81 300 LYS B C 1
ATOM 5191 O O . LYS B 1 300 ? 5.191 43.438 21.203 1 96.81 300 LYS B O 1
ATOM 5196 N N . LEU B 1 301 ? 5.09 42.656 19.109 1 98.12 301 LEU B N 1
ATOM 5197 C CA . LEU B 1 301 ? 4.059 41.688 19.5 1 98.12 301 LEU B CA 1
ATOM 5198 C C . LEU B 1 301 ? 4.609 40.688 20.484 1 98.12 301 LEU B C 1
ATOM 5200 O O . LEU B 1 301 ? 4.012 40.438 21.531 1 98.12 301 LEU B O 1
ATOM 5204 N N . VAL B 1 302 ? 5.723 40.062 20.172 1 98.12 302 VAL B N 1
ATOM 5205 C CA . VAL B 1 302 ? 6.32 39.031 21.031 1 98.12 302 VAL B CA 1
ATOM 5206 C C . VAL B 1 302 ? 6.617 39.625 22.406 1 98.12 302 VAL B C 1
ATOM 5208 O O . VAL B 1 302 ? 6.309 39.031 23.438 1 98.12 302 VAL B O 1
ATOM 5211 N N . ASP B 1 303 ? 7.129 40.844 22.391 1 98 303 ASP B N 1
ATOM 5212 C CA . ASP B 1 303 ? 7.445 41.5 23.641 1 98 303 ASP B CA 1
ATOM 5213 C C . ASP B 1 303 ? 6.184 41.75 24.469 1 98 303 ASP B C 1
ATOM 5215 O O . ASP B 1 303 ? 6.176 41.562 25.688 1 98 303 ASP B O 1
ATOM 5219 N N . ALA B 1 304 ? 5.168 42.188 23.797 1 98.56 304 ALA B N 1
ATOM 5220 C CA . ALA B 1 304 ? 3.91 42.469 24.484 1 98.56 304 ALA B CA 1
ATOM 5221 C C . ALA B 1 304 ? 3.357 41.219 25.156 1 98.56 304 ALA B C 1
ATOM 5223 O O . ALA B 1 304 ? 2.854 41.281 26.281 1 98.56 304 ALA B O 1
ATOM 5224 N N . VAL B 1 305 ? 3.482 40.094 24.469 1 98.56 305 VAL B N 1
ATOM 5225 C CA . VAL B 1 305 ? 2.936 38.844 24.984 1 98.56 305 VAL B CA 1
ATOM 5226 C C . VAL B 1 305 ? 3.811 38.312 26.109 1 98.56 305 VAL B C 1
ATOM 5228 O O . VAL B 1 305 ? 3.303 37.938 27.172 1 98.56 305 VAL B O 1
ATOM 5231 N N . VAL B 1 306 ? 5.109 38.375 25.922 1 98.31 306 VAL B N 1
ATOM 5232 C CA . VAL B 1 306 ? 6.051 37.875 26.922 1 98.31 306 VAL B CA 1
ATOM 5233 C C . VAL B 1 306 ? 5.926 38.719 28.188 1 98.31 306 VAL B C 1
ATOM 5235 O O . VAL B 1 306 ? 5.84 38.188 29.297 1 98.31 306 VAL B O 1
ATOM 5238 N N . ASP B 1 307 ? 5.855 40 28.031 1 98.44 307 ASP B N 1
ATOM 5239 C CA . ASP B 1 307 ? 5.715 40.906 29.172 1 98.44 307 ASP B CA 1
ATOM 5240 C C . ASP B 1 307 ? 4.395 40.656 29.906 1 98.44 307 ASP B C 1
ATOM 5242 O O . ASP B 1 307 ? 4.34 40.719 31.141 1 98.44 307 ASP B O 1
ATOM 5246 N N . SER B 1 308 ? 3.383 40.438 29.156 1 98.69 308 SER B N 1
ATOM 5247 C CA . SER B 1 308 ? 2.078 40.188 29.75 1 98.69 308 SER B CA 1
ATOM 5248 C C . SER B 1 308 ? 2.098 38.906 30.594 1 98.69 308 SER B C 1
ATOM 5250 O O . SER B 1 308 ? 1.552 38.875 31.688 1 98.69 308 SER B O 1
ATOM 5252 N N . LEU B 1 309 ? 2.719 37.844 30.062 1 98.62 309 LEU B N 1
ATOM 5253 C CA . LEU B 1 309 ? 2.816 36.594 30.781 1 98.62 309 LEU B CA 1
ATOM 5254 C C . LEU B 1 309 ? 3.633 36.75 32.062 1 98.62 309 LEU B C 1
ATOM 5256 O O . LEU B 1 309 ? 3.248 36.25 33.125 1 98.62 309 LEU B O 1
ATOM 5260 N N . GLU B 1 310 ? 4.688 37.5 31.953 1 98.25 310 GLU B N 1
ATOM 5261 C CA . GLU B 1 310 ? 5.543 37.719 33.125 1 98.25 310 GLU B CA 1
ATOM 5262 C C . GLU B 1 310 ? 4.828 38.531 34.188 1 98.25 310 GLU B C 1
ATOM 5264 O O . GLU B 1 310 ? 4.895 38.219 35.375 1 98.25 310 GLU B O 1
ATOM 5269 N N . SER B 1 311 ? 4.125 39.5 33.781 1 98.19 311 SER B N 1
ATOM 5270 C CA . SER B 1 311 ? 3.49 40.406 34.719 1 98.19 311 SER B CA 1
ATOM 5271 C C . SER B 1 311 ? 2.25 39.781 35.375 1 98.19 311 SER B C 1
ATOM 5273 O O . SER B 1 311 ? 1.996 39.969 36.562 1 98.19 311 SER B O 1
ATOM 5275 N N . VAL B 1 312 ? 1.503 39.062 34.562 1 98.12 312 VAL B N 1
ATOM 5276 C CA . VAL B 1 312 ? 0.198 38.594 35.031 1 98.12 312 VAL B CA 1
ATOM 5277 C C . VAL B 1 312 ? 0.34 37.219 35.656 1 98.12 312 VAL B C 1
ATOM 5279 O O . VAL B 1 312 ? -0.273 36.938 36.688 1 98.12 312 VAL B O 1
ATOM 5282 N N . ALA B 1 313 ? 1.142 36.375 35.031 1 97.25 313 ALA B N 1
ATOM 5283 C CA . ALA B 1 313 ? 1.188 34.969 35.438 1 97.25 313 ALA B CA 1
ATOM 5284 C C . ALA B 1 313 ? 2.537 34.625 36.062 1 97.25 313 ALA B C 1
ATOM 5286 O O . ALA B 1 313 ? 2.709 33.562 36.625 1 97.25 313 ALA B O 1
ATOM 5287 N N . GLY B 1 314 ? 3.477 35.531 35.938 1 97.81 314 GLY B N 1
ATOM 5288 C CA . GLY B 1 314 ? 4.805 35.25 36.469 1 97.81 314 GLY B CA 1
ATOM 5289 C C . GLY B 1 314 ? 5.547 34.188 35.688 1 97.81 314 GLY B C 1
ATOM 5290 O O . GLY B 1 314 ? 6.328 33.406 36.281 1 97.81 314 GLY B O 1
ATOM 5291 N N . VAL B 1 315 ? 5.27 34.031 34.469 1 97.81 315 VAL B N 1
ATOM 5292 C CA . VAL B 1 315 ? 5.859 32.969 33.656 1 97.81 315 VAL B CA 1
ATOM 5293 C C . VAL B 1 315 ? 6.633 33.594 32.5 1 97.81 315 VAL B C 1
ATOM 5295 O O . VAL B 1 315 ? 6.148 34.531 31.844 1 97.81 315 VAL B O 1
ATOM 5298 N N . LYS B 1 316 ? 7.828 33.188 32.281 1 97.38 316 LYS B N 1
ATOM 5299 C CA . LYS B 1 316 ? 8.578 33.531 31.062 1 97.38 316 LYS B CA 1
ATOM 5300 C C . LYS B 1 316 ? 8.469 32.406 30.031 1 97.38 316 LYS B C 1
ATOM 5302 O O . LYS B 1 316 ? 9.008 31.328 30.234 1 97.38 316 LYS B O 1
ATOM 5307 N N . PRO B 1 317 ? 7.875 32.688 28.938 1 97.69 317 PRO B N 1
ATOM 5308 C CA . PRO B 1 317 ? 7.629 31.625 27.969 1 97.69 317 PRO B CA 1
ATOM 5309 C C . PRO B 1 317 ? 8.859 31.297 27.125 1 97.69 317 PRO B C 1
ATOM 5311 O O . PRO B 1 317 ? 9.727 32.156 26.938 1 97.69 317 PRO B O 1
ATOM 5314 N N . LYS B 1 318 ? 8.945 30.062 26.719 1 96.31 318 LYS B N 1
ATOM 5315 C CA . LYS B 1 318 ? 9.812 29.688 25.609 1 96.31 318 LYS B CA 1
ATOM 5316 C C . LYS B 1 318 ? 9.117 29.938 24.266 1 96.31 318 LYS B C 1
ATOM 5318 O O . LYS B 1 318 ? 7.957 29.578 24.094 1 96.31 318 LYS B O 1
ATOM 5323 N N . LEU B 1 319 ? 9.758 30.656 23.391 1 96.25 319 LEU B N 1
ATOM 5324 C CA . LEU B 1 319 ? 9.273 30.781 22.016 1 96.25 319 LEU B CA 1
ATOM 5325 C C . LEU B 1 319 ? 9.547 29.5 21.234 1 96.25 319 LEU B C 1
ATOM 5327 O O . LEU B 1 319 ? 10.664 28.984 21.25 1 96.25 319 LEU B O 1
ATOM 5331 N N . ASP B 1 320 ? 8.531 29 20.609 1 93.06 320 ASP B N 1
ATOM 5332 C CA . ASP B 1 320 ? 8.602 27.672 20 1 93.06 320 ASP B CA 1
ATOM 5333 C C . ASP B 1 320 ? 7.82 27.625 18.688 1 93.06 320 ASP B C 1
ATOM 5335 O O . ASP B 1 320 ? 6.75 28.234 18.578 1 93.06 320 ASP B O 1
ATOM 5339 N N . THR B 1 321 ? 8.344 26.969 17.703 1 93.31 321 THR B N 1
ATOM 5340 C CA . THR B 1 321 ? 7.664 26.859 16.422 1 93.31 321 THR B CA 1
ATOM 5341 C C . THR B 1 321 ? 7.266 25.406 16.141 1 93.31 321 THR B C 1
ATOM 5343 O O . THR B 1 321 ? 6.828 25.078 15.047 1 93.31 321 THR B O 1
ATOM 5346 N N . GLY B 1 322 ? 7.457 24.562 17.078 1 85.56 322 GLY B N 1
ATOM 5347 C CA . GLY B 1 322 ? 7.211 23.141 16.906 1 85.56 322 GLY B CA 1
ATOM 5348 C C . GLY B 1 322 ? 5.734 22.781 16.891 1 85.56 322 GLY B C 1
ATOM 5349 O O . GLY B 1 322 ? 4.887 23.641 17.156 1 85.56 322 GLY B O 1
ATOM 5350 N N . GLY B 1 323 ? 5.461 21.562 16.391 1 81.88 323 GLY B N 1
ATOM 5351 C CA . GLY B 1 323 ? 4.105 21.047 16.438 1 81.88 323 GLY B CA 1
ATOM 5352 C C . GLY B 1 323 ? 3.352 21.219 15.141 1 81.88 323 GLY B C 1
ATOM 5353 O O . GLY B 1 323 ? 3.961 21.328 14.07 1 81.88 323 GLY B O 1
ATOM 5354 N N . GLY B 1 324 ? 2.045 21.094 15.211 1 82.5 324 GLY B N 1
ATOM 5355 C CA . GLY B 1 324 ? 1.178 21.25 14.055 1 82.5 324 GLY B CA 1
ATOM 5356 C C . GLY B 1 324 ? 1.054 22.688 13.586 1 82.5 324 GLY B C 1
ATOM 5357 O O . GLY B 1 324 ? 1.91 23.516 13.891 1 82.5 324 GLY B O 1
ATOM 5358 N N . THR B 1 325 ? 0.115 22.797 12.711 1 87.69 325 THR B N 1
ATOM 5359 C CA . THR B 1 325 ? -0.14 24.125 12.164 1 87.69 325 THR B CA 1
ATOM 5360 C C . THR B 1 325 ? -1.443 24.703 12.719 1 87.69 325 THR B C 1
ATOM 5362 O O . THR B 1 325 ? -2.096 24.062 13.555 1 87.69 325 THR B O 1
ATOM 5365 N N . SER B 1 326 ? -1.646 25.938 12.523 1 91.88 326 SER B N 1
ATOM 5366 C CA . SER B 1 326 ? -2.869 26.672 12.852 1 91.88 326 SER B CA 1
ATOM 5367 C C . SER B 1 326 ? -3.26 27.625 11.734 1 91.88 326 SER B C 1
ATOM 5369 O O . SER B 1 326 ? -2.574 27.703 10.711 1 91.88 326 SER B O 1
ATOM 5371 N N . ASP B 1 327 ? -4.363 28.234 11.914 1 95.31 327 ASP B N 1
ATOM 5372 C CA . ASP B 1 327 ? -4.824 29.203 10.922 1 95.31 327 ASP B CA 1
ATOM 5373 C C . ASP B 1 327 ? -3.926 30.438 10.898 1 95.31 327 ASP B C 1
ATOM 5375 O O . ASP B 1 327 ? -4.02 31.266 9.992 1 95.31 327 ASP B O 1
ATOM 5379 N N . GLY B 1 328 ? -3.023 30.5 11.906 1 96.31 328 GLY B N 1
ATOM 5380 C CA . GLY B 1 328 ? -2.002 31.531 11.82 1 96.31 328 GLY B CA 1
ATOM 5381 C C . GLY B 1 328 ? -1.251 31.531 10.508 1 96.31 328 GLY B C 1
ATOM 5382 O O . GLY B 1 328 ? -0.793 32.562 10.039 1 96.31 328 GLY B O 1
ATOM 5383 N N . ARG B 1 329 ? -1.201 30.406 9.875 1 94.44 329 ARG B N 1
ATOM 5384 C CA . ARG B 1 329 ? -0.478 30.234 8.625 1 94.44 329 ARG B CA 1
ATOM 5385 C C . ARG B 1 329 ? -1.09 31.078 7.516 1 94.44 329 ARG B C 1
ATOM 5387 O O . ARG B 1 329 ? -0.388 31.516 6.598 1 94.44 329 ARG B O 1
ATOM 5394 N N . PHE B 1 330 ? -2.35 31.344 7.559 1 96.56 330 PHE B N 1
ATOM 5395 C CA . PHE B 1 330 ? -3.018 32.156 6.555 1 96.56 330 PHE B CA 1
ATOM 5396 C C . PHE B 1 330 ? -2.84 33.656 6.863 1 96.56 330 PHE B C 1
ATOM 5398 O O . PHE B 1 330 ? -2.576 34.469 5.961 1 96.56 330 PHE B O 1
ATOM 5405 N N . ILE B 1 331 ? -2.963 33.969 8.117 1 98 331 ILE B N 1
ATOM 5406 C CA . ILE B 1 331 ? -2.928 35.375 8.547 1 98 331 ILE B CA 1
ATOM 5407 C C . ILE B 1 331 ? -1.524 35.938 8.344 1 98 331 ILE B C 1
ATOM 5409 O O . ILE B 1 331 ? -1.366 37.125 7.996 1 98 331 ILE B O 1
ATOM 5413 N N . ALA B 1 332 ? -0.609 35.125 8.555 1 97 332 ALA B N 1
ATOM 5414 C CA . ALA B 1 332 ? 0.781 35.531 8.383 1 97 332 ALA B CA 1
ATOM 5415 C C . ALA B 1 332 ? 1.047 36 6.945 1 97 332 ALA B C 1
ATOM 5417 O O . ALA B 1 332 ? 1.935 36.812 6.699 1 97 332 ALA B O 1
ATOM 5418 N N . LEU B 1 333 ? 0.305 35.531 6.023 1 94.69 333 LEU B N 1
ATOM 5419 C CA . LEU B 1 333 ? 0.492 35.875 4.617 1 94.69 333 LEU B CA 1
ATOM 5420 C C . LEU B 1 333 ? 0.161 37.344 4.371 1 94.69 333 LEU B C 1
ATOM 5422 O O . LEU B 1 333 ? 0.551 37.906 3.344 1 94.69 333 LEU B O 1
ATOM 5426 N N . MET B 1 334 ? -0.517 37.938 5.277 1 97 334 MET B N 1
ATOM 5427 C CA . MET B 1 334 ? -0.892 39.344 5.164 1 97 334 MET B CA 1
ATOM 5428 C C . MET B 1 334 ? 0.263 40.25 5.574 1 97 334 MET B C 1
ATOM 5430 O O . MET B 1 334 ? 0.176 41.469 5.441 1 97 334 MET B O 1
ATOM 5434 N N . GLY B 1 335 ? 1.293 39.656 6.062 1 96.31 335 GLY B N 1
ATOM 5435 C CA . GLY B 1 335 ? 2.395 40.406 6.617 1 96.31 335 GLY B CA 1
ATOM 5436 C C . GLY B 1 335 ? 2.238 40.688 8.102 1 96.31 335 GLY B C 1
ATOM 5437 O O . GLY B 1 335 ? 3.021 41.438 8.68 1 96.31 335 GLY B O 1
ATOM 5438 N N . ALA B 1 336 ? 1.277 40.094 8.719 1 97.75 336 ALA B N 1
ATOM 5439 C CA . ALA B 1 336 ? 1.009 40.281 10.141 1 97.75 336 ALA B CA 1
ATOM 5440 C C . ALA B 1 336 ? 2.037 39.562 11 1 97.75 336 ALA B C 1
ATOM 5442 O O . ALA B 1 336 ? 2.521 38.5 10.625 1 97.75 336 ALA B O 1
ATOM 5443 N N . GLU B 1 337 ? 2.426 40.125 12.117 1 98.19 337 GLU B N 1
ATOM 5444 C CA . GLU B 1 337 ? 3.045 39.344 13.18 1 98.19 337 GLU B CA 1
ATOM 5445 C C . GLU B 1 337 ? 2.02 38.469 13.883 1 98.19 337 GLU B C 1
ATOM 5447 O O . GLU B 1 337 ? 0.965 38.938 14.305 1 98.19 337 GLU B O 1
ATOM 5452 N N . VAL B 1 338 ? 2.352 37.188 13.93 1 98.38 338 VAL B N 1
ATOM 5453 C CA . VAL B 1 338 ? 1.389 36.25 14.492 1 98.38 338 VAL B CA 1
ATOM 5454 C C . VAL B 1 338 ? 2.031 35.469 15.641 1 98.38 338 VAL B C 1
ATOM 5456 O O . VAL B 1 338 ? 3.152 34.969 15.508 1 98.38 338 VAL B O 1
ATOM 5459 N N . VAL B 1 339 ? 1.35 35.375 16.75 1 98.38 339 VAL B N 1
ATOM 5460 C CA . VAL B 1 339 ? 1.739 34.531 17.875 1 98.38 339 VAL B CA 1
ATOM 5461 C C . VAL B 1 339 ? 0.544 33.688 18.312 1 98.38 339 VAL B C 1
ATOM 5463 O O . VAL B 1 339 ? -0.607 34.062 18.094 1 98.38 339 VAL B O 1
ATOM 5466 N N . GLU B 1 340 ? 0.859 32.531 18.828 1 98.38 340 GLU B N 1
ATOM 5467 C CA . GLU B 1 340 ? -0.183 31.656 19.375 1 98.38 340 GLU B CA 1
ATOM 5468 C C . GLU B 1 340 ? 0.038 31.406 20.875 1 98.38 340 GLU B C 1
ATOM 5470 O O . GLU B 1 340 ? 1.15 31.094 21.297 1 98.38 340 GLU B O 1
ATOM 5475 N N . LEU B 1 341 ? -0.974 31.625 21.609 1 98.62 341 LEU B N 1
ATOM 5476 C CA . LEU B 1 341 ? -0.949 31.375 23.047 1 98.62 341 LEU B CA 1
ATOM 5477 C C . LEU B 1 341 ? -2.32 30.922 23.547 1 98.62 341 LEU B C 1
ATOM 5479 O O . LEU B 1 341 ? -3.312 31.641 23.375 1 98.62 341 LEU B O 1
ATOM 5483 N N . GLY B 1 342 ? -2.357 29.797 24.094 1 98.31 342 GLY B N 1
ATOM 5484 C CA . GLY B 1 342 ? -3.562 29.266 24.703 1 98.31 342 GLY B CA 1
ATOM 5485 C C . GLY B 1 342 ? -3.275 28.312 25.844 1 98.31 342 GLY B C 1
ATOM 5486 O O . GLY B 1 342 ? -2.16 28.297 26.375 1 98.31 342 GLY B O 1
ATOM 5487 N N . PRO B 1 343 ? -4.266 27.656 26.328 1 98.19 343 PRO B N 1
ATOM 5488 C CA . PRO B 1 343 ? -4.121 26.781 27.484 1 98.19 343 PRO B CA 1
ATOM 5489 C C . PRO B 1 343 ? -3.283 25.531 27.188 1 98.19 343 PRO B C 1
ATOM 5491 O O . PRO B 1 343 ? -2.643 25.453 26.125 1 98.19 343 PRO B O 1
ATOM 5494 N N . LEU B 1 344 ? -3.238 24.672 28.188 1 97.19 344 LEU B N 1
ATOM 5495 C CA . LEU B 1 344 ? -2.479 23.438 28.047 1 97.19 344 LEU B CA 1
ATOM 5496 C C . LEU B 1 344 ? -3.061 22.562 26.938 1 97.19 344 LEU B C 1
ATOM 5498 O O . LEU B 1 344 ? -4.281 22.406 26.828 1 97.19 344 LEU B O 1
ATOM 5502 N N . ASN B 1 345 ? -2.174 21.984 26.156 1 94.19 345 ASN B N 1
ATOM 5503 C CA . ASN B 1 345 ? -2.531 21.219 24.969 1 94.19 345 ASN B CA 1
ATOM 5504 C C . ASN B 1 345 ? -2.752 19.75 25.297 1 94.19 345 ASN B C 1
ATOM 5506 O O . ASN B 1 345 ? -3.221 18.984 24.453 1 94.19 345 ASN B O 1
ATOM 5510 N N . ALA B 1 346 ? -2.67 19.281 26.406 1 91.81 346 ALA B N 1
ATOM 5511 C CA . ALA B 1 346 ? -2.482 17.891 26.797 1 91.81 346 ALA B CA 1
ATOM 5512 C C . ALA B 1 346 ? -3.727 17.062 26.484 1 91.81 346 ALA B C 1
ATOM 5514 O O . ALA B 1 346 ? -3.627 15.867 26.188 1 91.81 346 ALA B O 1
ATOM 5515 N N . THR B 1 347 ? -4.898 17.656 26.516 1 93.94 347 THR B N 1
ATOM 5516 C CA . THR B 1 347 ? -6.117 16.859 26.453 1 93.94 347 THR B CA 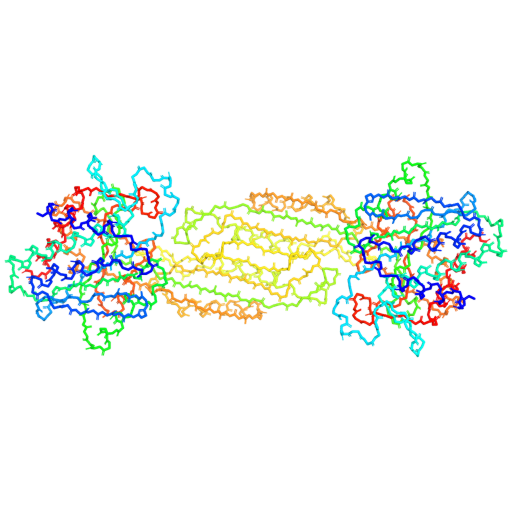1
ATOM 5517 C C . THR B 1 347 ? -6.883 17.125 25.172 1 93.94 347 THR B C 1
ATOM 5519 O O . THR B 1 347 ? -7.973 16.594 24.969 1 93.94 347 THR B O 1
ATOM 5522 N N . ILE B 1 348 ? -6.316 17.938 24.281 1 93.5 348 ILE B N 1
ATOM 5523 C CA . ILE B 1 348 ? -7.066 18.312 23.078 1 93.5 348 ILE B CA 1
ATOM 5524 C C . ILE B 1 348 ? -7.312 17.062 22.219 1 93.5 348 ILE B C 1
ATOM 5526 O O . ILE B 1 348 ? -6.477 16.156 22.188 1 93.5 348 ILE B O 1
ATOM 5530 N N . HIS B 1 349 ? -8.43 16.938 21.516 1 90.69 349 HIS B N 1
ATOM 5531 C CA . HIS B 1 349 ? -8.82 15.883 20.594 1 90.69 349 HIS B CA 1
ATOM 5532 C C . HIS B 1 349 ? -8.977 14.539 21.312 1 90.69 349 HIS B C 1
ATOM 5534 O O . HIS B 1 349 ? -9.055 13.492 20.672 1 90.69 349 HIS B O 1
ATOM 5540 N N . LYS B 1 350 ? -8.938 14.508 22.641 1 90.81 350 LYS B N 1
ATOM 5541 C CA . LYS B 1 350 ? -9.125 13.297 23.438 1 90.81 350 LYS B CA 1
ATOM 5542 C C . LYS B 1 350 ? -10.453 13.328 24.188 1 90.81 350 LYS B C 1
ATOM 5544 O O . LYS B 1 350 ? -11.086 14.375 24.297 1 90.81 350 LYS B O 1
ATOM 5549 N N . VAL B 1 351 ? -10.773 12.148 24.562 1 94.31 351 VAL B N 1
ATOM 5550 C CA . VAL B 1 351 ? -11.875 12.086 25.531 1 94.31 351 VAL B CA 1
ATOM 5551 C C . VAL B 1 351 ? -11.5 12.859 26.797 1 94.31 351 VAL B C 1
ATOM 5553 O O . VAL B 1 351 ? -10.336 12.891 27.188 1 94.31 351 VAL B O 1
ATOM 5556 N N . ASP B 1 352 ? -12.484 13.508 27.266 1 97.31 352 ASP B N 1
ATOM 5557 C CA . ASP B 1 352 ? -12.359 14.266 28.5 1 97.31 352 ASP B CA 1
ATOM 5558 C C . ASP B 1 352 ? -11.438 15.469 28.328 1 97.31 352 ASP B C 1
ATOM 5560 O O . ASP B 1 352 ? -10.625 15.773 29.203 1 97.31 352 ASP B O 1
ATOM 5564 N N . GLU B 1 353 ? -11.539 16.047 27.125 1 97.88 353 GLU B N 1
ATOM 5565 C CA . GLU B 1 353 ? -10.898 17.344 26.953 1 97.88 353 GLU B CA 1
ATOM 5566 C C . GLU B 1 353 ? -11.305 18.328 28.062 1 97.88 353 GLU B C 1
ATOM 5568 O O . GLU B 1 353 ? -12.469 18.359 28.453 1 97.88 353 GLU B O 1
ATOM 5573 N N . ARG B 1 354 ? -10.352 19.078 28.594 1 98.5 354 ARG B N 1
ATOM 5574 C CA . ARG B 1 354 ? -10.625 19.969 29.703 1 98.5 354 ARG B CA 1
ATOM 5575 C C . ARG B 1 354 ? -9.578 21.078 29.797 1 98.5 354 ARG B C 1
ATOM 5577 O O . ARG B 1 354 ? -8.492 20.969 29.234 1 98.5 354 ARG B O 1
ATOM 5584 N N . VAL B 1 355 ? -9.938 22.125 30.484 1 98.31 355 VAL B N 1
ATOM 5585 C CA . VAL B 1 355 ? -9.039 23.234 30.719 1 98.31 355 VAL B CA 1
ATOM 5586 C C . VAL B 1 355 ? -9.219 23.75 32.156 1 98.31 355 VAL B C 1
ATOM 5588 O O . VAL B 1 355 ? -10.32 23.688 32.688 1 98.31 355 VAL B O 1
ATOM 5591 N N . SER B 1 356 ? -8.164 24.219 32.719 1 98.44 356 SER B N 1
ATOM 5592 C CA . SER B 1 356 ? -8.234 24.812 34.062 1 98.44 356 SER B CA 1
ATOM 5593 C C . SER B 1 356 ? -9.008 26.125 34.031 1 98.44 356 SER B C 1
ATOM 5595 O O . SER B 1 356 ? -8.727 27 33.219 1 98.44 356 SER B O 1
ATOM 5597 N N . VAL B 1 357 ? -9.977 26.25 34.969 1 98.56 357 VAL B N 1
ATOM 5598 C CA . VAL B 1 357 ? -10.719 27.5 35.125 1 98.56 357 VAL B CA 1
ATOM 5599 C C . VAL B 1 357 ? -9.766 28.641 35.5 1 98.56 357 VAL B C 1
ATOM 5601 O O . VAL B 1 357 ? -9.82 29.719 34.906 1 98.56 357 VAL B O 1
ATOM 5604 N N . THR B 1 358 ? -8.93 28.328 36.344 1 98.38 358 THR B N 1
ATOM 5605 C CA . THR B 1 358 ? -7.945 29.312 36.781 1 98.38 358 THR B CA 1
ATOM 5606 C C . THR B 1 358 ? -7.059 29.766 35.625 1 98.38 358 THR B C 1
ATOM 5608 O O . THR B 1 358 ? -6.809 30.969 35.469 1 98.38 358 THR B O 1
ATOM 5611 N N . ASP B 1 359 ? -6.633 28.797 34.906 1 98.06 359 ASP B N 1
ATOM 5612 C CA . ASP B 1 359 ? -5.773 29.125 33.75 1 98.06 359 ASP B CA 1
ATOM 5613 C C . ASP B 1 359 ? -6.52 29.984 32.719 1 98.06 359 ASP B C 1
ATOM 5615 O O . ASP B 1 359 ? -5.941 30.906 32.156 1 98.06 359 ASP B O 1
ATOM 5619 N N . LEU B 1 360 ? -7.758 29.688 32.531 1 98.31 360 LEU B N 1
ATOM 5620 C CA . LEU B 1 360 ? -8.539 30.438 31.562 1 98.31 360 LEU B CA 1
ATOM 5621 C C . LEU B 1 360 ? -8.695 31.891 32 1 98.31 360 LEU B C 1
ATOM 5623 O O . LEU B 1 360 ? -8.609 32.812 31.172 1 98.31 360 LEU B O 1
ATOM 5627 N N . VAL B 1 361 ? -8.922 32.031 33.219 1 98.62 361 VAL B N 1
ATOM 5628 C CA . VAL B 1 361 ? -9.078 33.406 33.75 1 98.62 361 VAL B CA 1
ATOM 5629 C C . VAL B 1 361 ? -7.754 34.156 33.625 1 98.62 361 VAL B C 1
ATOM 5631 O O . VAL B 1 361 ? -7.727 35.312 33.219 1 98.62 361 VAL B O 1
ATOM 5634 N N . THR B 1 362 ? -6.723 33.469 34.031 1 98.75 362 THR B N 1
ATOM 5635 C CA . THR B 1 362 ? -5.398 34.094 33.906 1 98.75 362 THR B CA 1
ATOM 5636 C C . THR B 1 362 ? -5.098 34.438 32.438 1 98.75 362 THR B C 1
ATOM 5638 O O . THR B 1 362 ? -4.531 35.5 32.156 1 98.75 362 THR B O 1
ATOM 5641 N N . LEU B 1 363 ? -5.441 33.594 31.578 1 98.69 363 LEU B N 1
ATOM 5642 C CA . LEU B 1 363 ? -5.242 33.812 30.156 1 98.69 363 LEU B CA 1
ATOM 5643 C C . LEU B 1 363 ? -5.984 35.062 29.703 1 98.69 363 LEU B C 1
ATOM 5645 O O . LEU B 1 363 ? -5.457 35.875 28.906 1 98.69 363 LEU B O 1
ATOM 5649 N N . GLY B 1 364 ? -7.195 35.219 30.141 1 98.81 364 GLY B N 1
ATOM 5650 C CA . GLY B 1 364 ? -7.926 36.438 29.859 1 98.81 364 GLY B CA 1
ATOM 5651 C C . GLY B 1 364 ? -7.191 37.688 30.297 1 98.81 364 GLY B C 1
ATOM 5652 O O . GLY B 1 364 ? -7.137 38.688 29.562 1 98.81 364 GLY B O 1
ATOM 5653 N N . ALA B 1 365 ? -6.641 37.594 31.469 1 98.81 365 ALA B N 1
ATOM 5654 C CA . ALA B 1 365 ? -5.879 38.719 31.984 1 98.81 365 ALA B CA 1
ATOM 5655 C C . ALA B 1 365 ? -4.641 39 31.125 1 98.81 365 ALA B C 1
ATOM 5657 O O . ALA B 1 365 ? -4.262 40.156 30.906 1 98.81 365 ALA B O 1
ATOM 5658 N N . VAL B 1 366 ? -4.051 37.969 30.719 1 98.81 366 VAL B N 1
ATOM 5659 C CA . VAL B 1 366 ? -2.871 38.094 29.859 1 98.81 366 VAL B CA 1
ATOM 5660 C C . VAL B 1 366 ? -3.252 38.75 28.547 1 98.81 366 VAL B C 1
ATOM 5662 O O . VAL B 1 366 ? -2.557 39.656 28.078 1 98.81 366 VAL B O 1
ATOM 5665 N N . TYR B 1 367 ? -4.352 38.312 27.922 1 98.88 367 TYR B N 1
ATOM 5666 C CA . TYR B 1 367 ? -4.82 38.906 26.672 1 98.88 367 TYR B CA 1
ATOM 5667 C C . TYR B 1 367 ? -5.129 40.375 26.859 1 98.88 367 TYR B C 1
ATOM 5669 O O . TYR B 1 367 ? -4.816 41.188 25.984 1 98.88 367 TYR B O 1
ATOM 5677 N N . ASN B 1 368 ? -5.77 40.656 27.969 1 98.75 368 ASN B N 1
ATOM 5678 C CA . ASN B 1 368 ? -6.07 42.062 28.25 1 98.75 368 ASN B CA 1
ATOM 5679 C C . ASN B 1 368 ? -4.797 42.906 28.375 1 98.75 368 ASN B C 1
ATOM 5681 O O . ASN B 1 368 ? -4.703 43.969 27.812 1 98.75 368 ASN B O 1
ATOM 5685 N N . GLN B 1 369 ? -3.859 42.375 29.125 1 98.62 369 GLN B N 1
ATOM 5686 C CA . GLN B 1 369 ? -2.592 43.062 29.328 1 98.62 369 GLN B CA 1
ATOM 5687 C C . GLN B 1 369 ? -1.853 43.25 28 1 98.62 369 GLN B C 1
ATOM 5689 O O . GLN B 1 369 ? -1.166 44.25 27.797 1 98.62 369 GLN B O 1
ATOM 5694 N N . MET B 1 370 ? -1.931 42.281 27.156 1 98.69 370 MET B N 1
ATOM 5695 C CA . MET B 1 370 ? -1.319 42.375 25.828 1 98.69 370 MET B CA 1
ATOM 5696 C C . MET B 1 370 ? -1.865 43.594 25.078 1 98.69 370 MET B C 1
ATOM 5698 O O . MET B 1 370 ? -1.109 44.312 24.438 1 98.69 370 MET B O 1
ATOM 5702 N N . LEU B 1 371 ? -3.199 43.781 25.156 1 98.62 371 LEU B N 1
ATOM 5703 C CA . LEU B 1 371 ? -3.803 44.938 24.516 1 98.62 371 LEU B CA 1
ATOM 5704 C C . LEU B 1 371 ? -3.238 46.219 25.094 1 98.62 371 LEU B C 1
ATOM 5706 O O . LEU B 1 371 ? -2.922 47.156 24.344 1 98.62 371 LEU B O 1
ATOM 5710 N N . VAL B 1 372 ? -3.102 46.219 26.391 1 98.25 372 VAL B N 1
ATOM 5711 C CA . VAL B 1 372 ? -2.535 47.375 27.047 1 98.25 372 VAL B CA 1
ATOM 5712 C C . VAL B 1 372 ? -1.123 47.656 26.531 1 98.25 372 VAL B C 1
ATOM 5714 O O . VAL B 1 372 ? -0.781 48.781 26.172 1 98.25 372 VAL B O 1
ATOM 5717 N N . ASN B 1 373 ? -0.398 46.594 26.453 1 98.06 373 ASN B N 1
ATOM 5718 C CA . ASN B 1 373 ? 0.996 46.719 26.047 1 98.06 373 ASN B CA 1
ATOM 5719 C C . ASN B 1 373 ? 1.111 47.188 24.594 1 98.06 373 ASN B C 1
ATOM 5721 O O . ASN B 1 373 ? 2.066 47.875 24.219 1 98.06 373 ASN B O 1
ATOM 5725 N N . LEU B 1 374 ? 0.18 46.875 23.781 1 98.06 374 LEU B N 1
ATOM 5726 C CA . LEU B 1 374 ? 0.275 47.125 22.344 1 98.06 374 LEU B CA 1
ATOM 5727 C C . LEU B 1 374 ? -0.339 48.5 22.016 1 98.06 374 LEU B C 1
ATOM 5729 O O . LEU B 1 374 ? 0.066 49.125 21.047 1 98.06 374 LEU B O 1
ATOM 5733 N N . LEU B 1 375 ? -1.285 48.938 22.828 1 96.75 375 LEU B N 1
ATOM 5734 C CA . LEU B 1 375 ? -2.082 50.062 22.391 1 96.75 375 LEU B CA 1
ATOM 5735 C C . LEU B 1 375 ? -1.847 51.281 23.312 1 96.75 375 LEU B C 1
ATOM 5737 O O . LEU B 1 375 ? -2.176 52.406 22.953 1 96.75 375 LEU B O 1
ATOM 5741 N N . ASP B 1 376 ? -1.299 51.031 24.484 1 90.31 376 ASP B N 1
ATOM 5742 C CA . ASP B 1 376 ? -1.044 52.156 25.391 1 90.31 376 ASP B CA 1
ATOM 5743 C C . ASP B 1 376 ? 0.43 52.562 25.359 1 90.31 376 ASP B C 1
ATOM 5745 O O . ASP B 1 376 ? 0.757 53.75 25.375 1 90.31 376 ASP B O 1
#

Foldseek 3Di:
DLVQLLVLLLVLQLQQLAPLRLSCNVVVLVVLLVVLPWDWDWDDDVNKTKIKIKAADDDDEEEEEAESHFHDQPDQVVFPDGQNRQDDDPQKTWHTQCFRHSSLVSLLSVLVSVLCVVPVHFPHMYIYIYMSHWPPDCPGGLLVVLVVCVVVVHFHAAYEYAHAADAPFAQQEKEQKAFWKKKKWKKWFKAKDWQVCCVRIGARVVLCVVLVVCLQPPFPDCADPADHAKHKDWDDKDFDDPDPTMRTGMIIIMMMIGHEPVDWPVRVVVVSVVSCVVSPTDMDMDMDTPFHMDGQDDDQLVCLLQVLCCVQVVHGYDHHHDDDDGSVRSNVVSVYRYMYGHFHPVCHPHHGDIGRSVSSNSSSSSSSSSCVSRGD/DLVQLLVLLLVLQLQQLAPLRLSCNVVVLVVLLVVLPWDWDWDDDVNKTKIKIKAADDPDEEEEEAESHFHDQPDQVPFPDGQNRQDDDPQKTWHTQCFRHSLLVSLLSVLVSVLCVVPVHFPHMYIYIYMSHWPPDCPGGLLVVLVVCVVVVHFHAAYEYAHAADAPFAQQEKEQKAFWKKKKWKKWFKAKDWQVCCVNIGARVVLCVVLVVCLQPPFPDCADPADHAKHKDWDDKDFDDPDPTMRTGMIIIMMMIGHEPVDWPVRVVVVSVVSCVVSPTDMDMDMDTPFHMDGQDDDQLVCLLQVLCCVQVVHGYDHHHDDDDGSVRSNVVSVYRYMYGHFHPVCHPHHGDIGRSVSSNSSSSSSSSSCVSRGD

Solvent-accessible surface area (backbone atoms only — not comparable to full-atom values): 37232 Å² total; per-residue (Å²): 107,56,66,61,24,51,51,44,23,33,58,42,20,44,32,81,9,40,52,35,40,37,66,57,40,63,57,56,51,46,53,58,41,41,77,73,60,29,48,80,40,82,48,72,33,91,82,17,50,27,39,45,31,38,32,69,60,65,71,58,24,37,28,42,32,49,39,57,19,24,70,80,77,71,66,64,84,70,29,88,57,59,49,44,65,32,47,74,56,96,57,27,33,31,11,56,26,28,23,50,22,33,32,33,48,22,15,49,53,46,17,51,48,55,47,40,71,76,34,76,82,49,65,11,20,47,32,38,43,37,19,6,20,67,76,63,83,45,71,44,12,59,49,47,53,44,49,50,33,52,77,69,68,54,73,48,49,35,34,44,30,25,46,40,40,4,67,90,41,71,45,45,25,31,27,29,32,28,42,12,33,39,34,41,46,33,38,34,54,40,31,56,31,46,55,70,40,56,90,71,31,34,51,21,63,71,64,39,42,67,48,53,48,49,64,69,64,56,78,79,54,80,42,56,99,64,37,68,46,41,46,68,42,66,10,31,35,41,32,40,85,81,45,73,54,35,29,19,39,41,27,41,40,30,33,29,31,44,31,32,85,88,56,51,71,65,57,51,54,50,51,52,52,49,48,40,55,74,61,70,58,53,68,51,72,50,76,47,77,80,34,55,45,50,73,37,65,88,46,71,66,50,46,23,47,44,50,18,31,36,72,70,69,66,30,78,46,44,79,39,23,74,59,67,75,61,71,60,44,48,50,39,73,68,69,21,39,39,38,28,50,21,45,45,41,84,32,55,98,43,68,64,11,34,31,48,48,64,53,42,39,51,49,14,50,25,51,30,40,23,50,46,60,72,55,107,108,55,67,61,23,52,51,45,22,33,60,41,20,46,33,81,10,39,53,34,40,37,65,56,40,64,57,58,51,47,54,59,40,41,75,75,61,30,48,80,40,82,50,71,35,89,81,16,48,28,39,44,32,37,32,70,59,65,72,57,26,39,29,43,32,46,38,56,19,24,70,82,75,70,66,65,86,70,29,88,57,59,49,45,64,32,49,73,55,95,58,28,32,31,10,55,24,28,21,48,21,34,31,33,49,22,15,48,51,46,17,52,48,55,47,38,71,75,34,77,82,48,67,11,20,46,31,37,44,38,17,6,20,68,76,64,83,42,72,45,12,58,49,46,53,45,52,51,34,52,75,71,69,52,72,49,49,34,33,45,28,25,46,40,41,4,67,92,42,72,45,44,23,32,28,28,32,29,42,13,33,39,32,42,44,33,36,34,54,39,32,55,33,47,54,68,40,55,90,71,30,34,51,22,63,70,65,39,41,66,48,52,49,50,64,70,65,56,78,80,54,80,42,58,99,62,36,67,47,41,45,69,43,67,10,32,37,40,32,42,84,82,47,74,54,34,29,18,40,42,26,39,40,31,33,27,33,44,30,31,86,88,57,50,72,66,56,51,54,50,51,51,51,50,48,39,56,74,62,69,58,52,70,52,73,48,75,46,76,79,36,54,44,48,74,37,68,89,45,72,67,52,46,22,47,45,51,17,32,36,72,70,68,67,30,77,46,44,78,38,23,73,60,67,75,60,72,59,42,49,49,38,72,69,69,22,41,41,36,29,49,22,44,44,42,83,31,56,100,42,68,64,13,35,31,47,48,64,52,43,40,50,47,14,51,26,50,31,40,23,50,47,59,71,55,107

InterPro domains:
  IPR001261 ArgE/DapE/ACY1/CPG2/YscS, conserved site [PS00758] (62-71)
  IPR002933 Peptidase M20 [PF01546] (63-371)
  IPR005941 Succinyl-diaminopimelate desuccinylase, proteobacteria [MF_01690] (3-376)
  IPR005941 Succinyl-diaminopimelate desuccinylase, proteobacteria [NF009557] (2-375)
  IPR005941 Succinyl-diaminopimelate desuccinylase, proteobacteria [TIGR01246] (6-374)
  IPR011650 Peptidase M20, dimerisation domain [PF07687] (176-283)
  IPR036264 Bacterial exopeptidase dimerisation domain [SSF55031] (180-289)
  IPR050072 Peptidase M20A family, bacterial cell wall biosynthesis [PTHR43808] (2-371)

Sequence (752 aa):
MKHNIIELAQNLIRRPSVSPDDQGCQQMIAQRLEKLGFTIEWMPFNNTLNLWAKHGCGAPVIAFAGHTDVVPTGDKSQWVYPPFEAEIVDDMLYGRGAADMKGSLAAMVVAAEEYVKANPNHAGTIAFLITSDEEAAAKDGTVRVVETLMARGEKIDFCMVGEPSSSKTLGDIVKNGRRGSVTGNLYIEGVLGHVAYPHLAENPVHKALPFLQELTAYQWDNGNEFFPPTSLQIANIQAGTGSNNVIPGELYVQFNLRYCTEVTDEFIKNTVAEMLKKHGLAYRIEWNLSGKPFLTEPGKLVDAVVDSLESVAGVKPKLDTGGGTSDGRFIALMGAEVVELGPLNATIHKVDERVSVTDLVTLGAVYNQMLVNLLDMKHNIIELAQNLIRRPSVSPDDQGCQQMIAQRLEKLGFTIEWMPFNNTLNLWAKHGCGAPVIAFAGHTDVVPTGDKSQWVYPPFEAEIVDDMLYGRGAADMKGSLAAMVVAAEEYVKANPNHAGTIAFLITSDEEAAAKDGTVRVVETLMARGEKIDFCMVGEPSSSKTLGDIVKNGRRGSVTGNLYIEGVLGHVAYPHLAENPVHKALPFLQELTAYQWDNGNEFFPPTSLQIANIQAGTGSNNVIPGELYVQFNLRYCTEVTDEFIKNTVAEMLKKHGLAYRIEWNLSGKPFLTEPGKLVDAVVDSLESVAGVKPKLDTGGGTSDGRFIALMGAEVVELGPLNATIHKVDERVSVTDLVTLGAVYNQMLVNLLD

pLDDT: mean 96.95, std 2.78, range [80.38, 98.88]

Secondary structure (DSSP, 8-state):
-HHHHHHHHHHHHTS--BTT--TTHHHHHHHHHHHTTPEEEE--BTTB-EEEEEEEESSPEEEEEEE--B-----GGG-SS-TTS--EETTEEESTTTTTTHHHHHHHHHHHHHHHHH-TT-SEEEEEEEES-SSS--SSSHHHHHHHHHHTT---SEEEE----BSSSTTSEEE-EE-EEEEEEEEEE-B-EETT-GGG-B-HHHHHHHHHHHHHH-------SS-PPPEEEEEEEEE--S-TTEE-SEEEEEEEEEE-TTS-HHHHHHHHHHHHHHTT--EEEEEEEEE--EE--SSHHHHHHHHHHHHHH---PEEE--S---THHHHGGGT-EEEE--SB-TTTTSTT-EEEHHHHHHHHHHHHHHHHHHH-/-HHHHHHHHHHHHTS--BTT--TTHHHHHHHHHHHTTPEEEE--BTTB-EEEEEEEESS-EEEEEEE--B-----GGG-SS-TTS--EETTEEESTTTTTTHHHHHHHHHHHHHHHHH-TT-SEEEEEEEES-SSS--SSSHHHHHHHHHHTT---SEEEE----BSSSTTSEEE-EE-EEEEEEEEEE-B-EETT-GGG-B-HHHHHHHHHHHHHH-------SS-PPPEEEEEEEEE--S-TTEE-SEEEEEEEEEE-TTS-HHHHHHHHHHHHHHTT--EEEEEEEEE--EE--SSHHHHHHHHHHHHHT---PEEE--S---THHHHGGGT-EEEE--SB-TTTTSTT-EEEHHHHHHHHHHHHHHHHHHH-

Organism: Actinobacillus succinogenes (strain ATCC 55618 / DSM 22257 / CCUG 43843 / 130Z) (NCBI:txid339671)

Radius of gyration: 37.55 Å; Cα contacts (8 Å, |Δi|>4): 1908; chains: 2; bounding box: 48×113×81 Å